Protein AF-0000000075006863 (afdb_homodimer)

pLDDT: mean 89.03, std 17.11, range [21.38, 98.69]

Radius of gyration: 29.95 Å; Cα contacts (8 Å, |Δi|>4): 1482; chains: 2; bounding box: 76×90×67 Å

Sequence (746 aa):
MLIPFSMRNCFQLLCNHKVPAAGFKNTVKSGLILQSVSNDVYQNLAVEDWIHDHVNLEGKPILFFWRNSPSLVIGRHQNPWQECNLTLMREGGIKLARRLSGGGTVYHDMGNINLTFFTTKTKYDRMENLKLIVRALNTVQPQLDVQATKRFDLLLDGQFKISGTAAKIGRTTAYHHCTLLCSTDRTTLSALLKSPSQGIKSNATASIPAVVKNLLEKDPTLTCEVLMEAIAAEYAAYHQIDNHIHLINPTDETLFPGLNSKAKELQTWEWIYGRTPKFSVNTTFNVLYEQAHFEVRVFLDIKNGRIVVCKIEAPDHWLPLEICDKLNSSLMGSKFCPTETTVITHMLLRMCPEDRELHSKWNVLCEKIKGIMMLIPFSMRNCFQLLCNHKVPAAGFKNTVKSGLILQSVSNDVYQNLAVEDWIHDHVNLEGKPILFFWRNSPSLVIGRHQNPWQECNLTLMREGGIKLARRLSGGGTVYHDMGNINLTFFTTKTKYDRMENLKLIVRALNTVQPQLDVQATKRFDLLLDGQFKISGTAAKIGRTTAYHHCTLLCSTDRTTLSALLKSPSQGIKSNATASIPAVVKNLLEKDPTLTCEVLMEAIAAEYAAYHQIDNHIHLINPTDETLFPGLNSKAKELQTWEWIYGRTPKFSVNTTFNVLYEQAHFEVRVFLDIKNGRIVVCKIEAPDHWLPLEICDKLNSSLMGSKFCPTETTVITHMLLRMCPEDRELHSKWNVLCEKIKGIM

Foldseek 3Di:
DDDPDDPPDDVPPDPPPCPDLCALQNPQPAAAEAEEPAQDPLLLLLVVVLCQVRHDAVRYKYKYKYAHAWEKEAEQAAACLQFWAVVVCVVVVHYYFYHDWGAGMFTTHRQKIKMKIKHWLVPDDLVVLLVLLVVLVCVVPVVWDWDADPQGFIDTPVAATQKDWTKDHDDTMIMIMMMGGAPDDVVVGVNTRHRPAPAKDFPTDYHDDGHHDHPCVVPVVRGPVSSSLSSLVSVCVVSVHDSDYHYDYSVPCSNRPCSVVSSVVRRDCLRRQLSHAKMKGWDWDWDDDPNDTWIKTWIFIDHSQATQFTDIDTDCVQPNPVLRVQLRVQRHGHGQALVVLVVSLVVSCVVVPPDPSNVVSSVRVSVVSNSSD/DDDPPCPPPDVPPDVPPPPPLCALQVPQPAAAEAEEPAQDPLLLLLVVVLCQVRHDAVRYKYKYKYAHAWEKEAEQAAACLQFWAVVVCVVVVHYYFYHDWGAGMFTTHRQKIKMKIKHWLVPDDLVVLLVLLVVLVCVVPVVWDWDADPQGFIDTPVAATQKDWTKDHDDTMIMIMMMGGAPDDVVVGVNTRHRPAPAKFFPTDYHDDGHHDHPCVVPVVRGPVSSSLSSLVSVCVVSVHDSDYHYD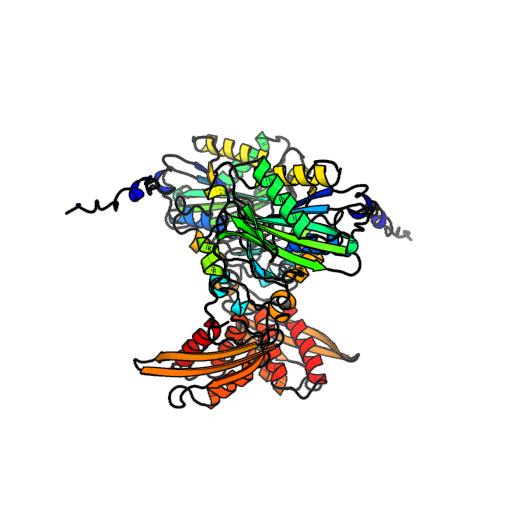YSVPCSNRPCSVVSSVVRRDCLRRQLSHAKMKGWDWDWDDDPNDTWIKTWIFIDHSQATQFTDIDTDCVQPNPVLRVQLRVQRHGHGQALVVLVVSLVVSCVVVPPDVSNVVSSVRVSVVSNSSD

InterPro domains:
  IPR004143 Biotinyl protein ligase (BPL) and lipoyl protein ligase (LPL), catalytic domain [PF21948] (40-235)
  IPR004143 Biotinyl protein ligase (BPL) and lipoyl protein ligase (LPL), catalytic domain [PS51733] (57-243)
  IPR004562 Lipoyltransferase/lipoate-protein ligase [PTHR12561] (1-368)
  IPR004562 Lipoyltransferase/lipoate-protein ligase [TIGR00545] (31-336)
  IPR045864 Class II Aminoacyl-tRNA synthetase/Biotinyl protein ligase (BPL) and lipoyl protein ligase (LPL) [G3DSA:3.30.930.10] (28-271)
  IPR045864 Class II Aminoacyl-tRNA synthetase/Biotinyl protein ligase (BPL) and lipoyl protein ligase (LPL) [SSF55681] (33-274)

Structure (mmCIF, N/CA/C/O backbone):
data_AF-0000000075006863-model_v1
#
loop_
_entity.id
_entity.type
_entity.pdbx_description
1 polymer 'Lipoyl amidotransferase LIPT1, mitochondrial'
#
loop_
_atom_site.group_PDB
_atom_site.id
_atom_site.type_symbol
_atom_site.label_atom_id
_atom_site.label_alt_id
_atom_site.label_comp_id
_atom_site.label_asym_id
_atom_site.label_entity_id
_atom_site.label_seq_id
_atom_site.pdbx_PDB_ins_code
_atom_site.Cartn_x
_atom_site.Cartn_y
_atom_site.Cartn_z
_atom_site.occupancy
_atom_site.B_iso_or_equiv
_atom_site.auth_seq_id
_atom_site.auth_comp_id
_atom_site.auth_asym_id
_atom_site.auth_atom_id
_atom_site.pdbx_PDB_model_num
ATOM 1 N N . MET A 1 1 ? 35.5 -44.875 30.141 1 22.27 1 MET A N 1
ATOM 2 C CA . MET A 1 1 ? 34.75 -44.062 31.078 1 22.27 1 MET A CA 1
ATOM 3 C C . MET A 1 1 ? 34.719 -42.594 30.641 1 22.27 1 MET A C 1
ATOM 5 O O . MET A 1 1 ? 35.406 -41.75 31.203 1 22.27 1 MET A O 1
ATOM 9 N N . LEU A 1 2 ? 34.812 -42.219 29.469 1 23.52 2 LEU A N 1
ATOM 10 C CA . LEU A 1 2 ? 35.281 -41.094 28.688 1 23.52 2 LEU A CA 1
ATOM 11 C C . LEU A 1 2 ? 34.344 -39.906 28.812 1 23.52 2 LEU A C 1
ATOM 13 O O . LEU A 1 2 ? 33.125 -40.062 28.625 1 23.52 2 LEU A O 1
ATOM 17 N N . ILE A 1 3 ? 34.688 -38.781 29.578 1 27.11 3 ILE A N 1
ATOM 18 C CA . ILE A 1 3 ? 34 -37.688 30.234 1 27.11 3 ILE A CA 1
ATOM 19 C C . ILE A 1 3 ? 33.469 -36.688 29.203 1 27.11 3 ILE A C 1
ATOM 21 O O . ILE A 1 3 ? 34.25 -36.156 28.391 1 27.11 3 ILE A O 1
ATOM 25 N N . PRO A 1 4 ? 32.156 -36.625 28.75 1 28.16 4 PRO A N 1
ATOM 26 C CA . PRO A 1 4 ? 31.562 -36.031 27.531 1 28.16 4 PRO A CA 1
ATOM 27 C C . PRO A 1 4 ? 31.547 -34.5 27.547 1 28.16 4 PRO A C 1
ATOM 29 O O . PRO A 1 4 ? 31.047 -33.906 28.5 1 28.16 4 PRO A O 1
ATOM 32 N N . PHE A 1 5 ? 32.625 -33.781 27.094 1 26.62 5 PHE A N 1
ATOM 33 C CA . PHE A 1 5 ? 32.875 -32.344 27.312 1 26.62 5 PHE A CA 1
ATOM 34 C C . PHE A 1 5 ? 31.781 -31.5 26.688 1 26.62 5 PHE A C 1
ATOM 36 O O . PHE A 1 5 ? 31.375 -31.734 25.547 1 26.62 5 PHE A O 1
ATOM 43 N N . SER A 1 6 ? 30.938 -30.719 27.469 1 27.58 6 SER A N 1
ATOM 44 C CA . SER A 1 6 ? 29.688 -29.984 27.406 1 27.58 6 SER A CA 1
ATOM 45 C C . SER A 1 6 ? 29.828 -28.719 26.562 1 27.58 6 SER A C 1
ATOM 47 O O . SER A 1 6 ? 30.578 -27.812 26.938 1 27.58 6 SER A O 1
ATOM 49 N N . MET A 1 7 ? 30.047 -28.672 25.25 1 24.42 7 MET A N 1
ATOM 50 C CA . MET A 1 7 ? 30.453 -27.547 24.406 1 24.42 7 MET A CA 1
ATOM 51 C C . MET A 1 7 ? 29.359 -26.484 24.359 1 24.42 7 MET A C 1
ATOM 53 O O . MET A 1 7 ? 28.594 -26.406 23.406 1 24.42 7 MET A O 1
ATOM 57 N N . ARG A 1 8 ? 28.562 -26.172 25.375 1 27.38 8 ARG A N 1
ATOM 58 C CA . ARG A 1 8 ? 27.406 -25.312 25.547 1 27.38 8 ARG A CA 1
ATOM 59 C C . ARG A 1 8 ? 27.75 -23.859 25.25 1 27.38 8 ARG A C 1
ATOM 61 O O . ARG A 1 8 ? 26.891 -23.078 24.812 1 27.38 8 ARG A O 1
ATOM 68 N N . ASN A 1 9 ? 28.906 -23.281 25.641 1 22.14 9 ASN A N 1
ATOM 69 C CA . ASN A 1 9 ? 28.984 -21.922 26.188 1 22.14 9 ASN A CA 1
ATOM 70 C C . ASN A 1 9 ? 29.047 -20.875 25.078 1 22.14 9 ASN A C 1
ATOM 72 O O . ASN A 1 9 ? 28.703 -19.719 25.312 1 22.14 9 ASN A O 1
ATOM 76 N N . CYS A 1 10 ? 29.906 -20.953 24.094 1 22.17 10 CYS A N 1
ATOM 77 C CA . CYS A 1 10 ? 30.625 -19.781 23.609 1 22.17 10 CYS A CA 1
ATOM 78 C C . CYS A 1 10 ? 29.766 -18.953 22.672 1 22.17 10 CYS A C 1
ATOM 80 O O . CYS A 1 10 ? 30.219 -17.969 22.109 1 22.17 10 CYS A O 1
ATOM 82 N N . PHE A 1 11 ? 28.812 -19.562 22.078 1 22.72 11 PHE A N 1
ATOM 83 C CA . PHE A 1 11 ? 28.328 -18.875 20.891 1 22.72 11 PHE A CA 1
ATOM 84 C C . PHE A 1 11 ? 27.656 -17.547 21.25 1 22.72 11 PHE A C 1
ATOM 86 O O . PHE A 1 11 ? 27.062 -16.891 20.406 1 22.72 11 PHE A O 1
ATOM 93 N N . GLN A 1 12 ? 27.578 -17.172 22.594 1 23.02 12 GLN A N 1
ATOM 94 C CA . GLN A 1 12 ? 26.922 -16.016 23.188 1 23.02 12 GLN A CA 1
ATOM 95 C C . GLN A 1 12 ? 27.562 -14.703 22.719 1 23.02 12 GLN A C 1
ATOM 97 O O . GLN A 1 12 ? 27 -13.625 22.938 1 23.02 12 GLN A O 1
ATOM 102 N N . LEU A 1 13 ? 28.844 -14.688 22.438 1 24.86 13 LEU A N 1
ATOM 103 C CA . LEU A 1 13 ? 29.609 -13.453 22.625 1 24.86 13 LEU A CA 1
ATOM 104 C C . LEU A 1 13 ? 29.297 -12.461 21.5 1 24.86 13 LEU A C 1
ATOM 106 O O . LEU A 1 13 ? 29.438 -11.25 21.688 1 24.86 13 LEU A O 1
ATOM 110 N N . LEU A 1 14 ? 29.297 -12.914 20.297 1 23.16 14 LEU A N 1
ATOM 111 C CA . LEU A 1 14 ? 29.797 -11.891 19.375 1 23.16 14 LEU A CA 1
ATOM 112 C C . LEU A 1 14 ? 28.812 -10.727 19.281 1 23.16 14 LEU A C 1
ATOM 114 O O . LEU A 1 14 ? 29.219 -9.57 19.188 1 23.16 14 LEU A O 1
ATOM 118 N N . CYS A 1 15 ? 27.609 -11.062 18.906 1 25.95 15 CYS A N 1
ATOM 119 C CA . CYS A 1 15 ? 26.891 -9.906 18.391 1 25.95 15 CYS A CA 1
ATOM 120 C C . CYS A 1 15 ? 26.469 -8.969 19.516 1 25.95 15 CYS A C 1
ATOM 122 O O . CYS A 1 15 ? 25.609 -8.109 19.312 1 25.95 15 CYS A O 1
ATOM 124 N N . ASN A 1 16 ? 26.969 -9.266 20.719 1 27.34 16 ASN A N 1
ATOM 125 C CA . ASN A 1 16 ? 26.547 -8.531 21.922 1 27.34 16 ASN A CA 1
ATOM 126 C C . ASN A 1 16 ? 27.062 -7.094 21.906 1 27.34 16 ASN A C 1
ATOM 128 O O . ASN A 1 16 ? 27.5 -6.574 22.922 1 27.34 16 ASN A O 1
ATOM 132 N N . HIS A 1 17 ? 27.75 -6.73 20.859 1 27.73 17 HIS A N 1
ATOM 133 C CA . HIS A 1 17 ? 28.125 -5.387 21.281 1 27.73 17 HIS A CA 1
ATOM 134 C C . HIS A 1 17 ? 26.906 -4.562 21.672 1 27.73 17 HIS A C 1
ATOM 136 O O . HIS A 1 17 ? 25.969 -4.41 20.875 1 27.73 17 HIS A O 1
ATOM 142 N N . LYS A 1 18 ? 26.609 -4.516 22.875 1 27.67 18 LYS A N 1
ATOM 143 C CA . LYS A 1 18 ? 25.672 -3.66 23.609 1 27.67 18 LYS A CA 1
ATOM 144 C C . LYS A 1 18 ? 25.781 -2.213 23.141 1 27.67 18 LYS A C 1
ATOM 146 O O . LYS A 1 18 ? 26.719 -1.504 23.484 1 27.67 18 LYS A O 1
ATOM 151 N N . VAL A 1 19 ? 25.578 -1.946 21.859 1 31.73 19 VAL A N 1
ATOM 152 C CA . VAL A 1 19 ? 25.5 -0.501 21.672 1 31.73 19 VAL A CA 1
ATOM 153 C C . VAL A 1 19 ? 24.625 0.124 22.75 1 31.73 19 VAL A C 1
ATOM 155 O O . VAL A 1 19 ? 23.531 -0.355 23.031 1 31.73 19 VAL A O 1
ATOM 158 N N . PRO A 1 20 ? 25.156 0.849 23.703 1 33.09 20 PRO A N 1
ATOM 159 C CA . PRO A 1 20 ? 24.344 1.448 24.766 1 33.09 20 PRO A CA 1
ATOM 160 C C . PRO A 1 20 ? 23.016 1.997 24.25 1 33.09 20 PRO A C 1
ATOM 162 O O . PRO A 1 20 ? 22.922 2.379 23.078 1 33.09 20 PRO A O 1
ATOM 165 N N . ALA A 1 21 ? 22 1.58 24.797 1 36.03 21 ALA A N 1
ATOM 166 C CA . ALA A 1 21 ? 20.656 2.135 24.688 1 36.03 21 ALA A CA 1
ATOM 167 C C . ALA A 1 21 ? 20.703 3.656 24.594 1 36.03 21 ALA A C 1
ATOM 169 O O . ALA A 1 21 ? 19.781 4.336 25.047 1 36.03 21 ALA A O 1
ATOM 170 N N . ALA A 1 22 ? 21.922 4.152 24.672 1 39.59 22 ALA A N 1
ATOM 171 C CA . ALA A 1 22 ? 21.812 5.605 24.656 1 39.59 22 ALA A CA 1
ATOM 172 C C . ALA A 1 22 ? 21.234 6.109 23.344 1 39.59 22 ALA A C 1
ATOM 174 O O . ALA A 1 22 ? 21.938 6.168 22.328 1 39.59 22 ALA A O 1
ATOM 175 N N . GLY A 1 23 ? 20.016 5.758 23 1 47.91 23 GLY A N 1
ATOM 176 C CA . GLY A 1 23 ? 19.203 6.23 21.891 1 47.91 23 GLY A CA 1
ATOM 177 C C . GLY A 1 23 ? 19.453 7.688 21.547 1 47.91 23 GLY A C 1
ATOM 178 O O . GLY A 1 23 ? 20.297 8.336 22.156 1 47.91 23 GLY A O 1
ATOM 179 N N . PHE A 1 24 ? 19 8.141 20.469 1 55.69 24 PHE A N 1
ATOM 180 C CA . PHE A 1 24 ? 19.094 9.516 20 1 55.69 24 PHE A CA 1
ATOM 181 C C . PHE A 1 24 ? 18.922 10.5 21.156 1 55.69 24 PHE A C 1
ATOM 183 O O . PHE A 1 24 ? 19.516 11.578 21.141 1 55.69 24 PHE A O 1
ATOM 190 N N . LYS A 1 25 ? 18.438 10.117 22.188 1 56.78 25 LYS A N 1
ATOM 191 C CA . LYS A 1 25 ? 18.125 10.984 23.312 1 56.78 25 LYS A CA 1
ATOM 192 C C . LYS A 1 25 ? 19.391 11.477 24 1 56.78 25 LYS A C 1
ATOM 194 O O . LYS A 1 25 ? 19.469 12.633 24.422 1 56.78 25 LYS A O 1
ATOM 199 N N . ASN A 1 26 ? 20.328 10.477 24.125 1 54.81 26 ASN A N 1
ATOM 200 C CA . ASN A 1 26 ? 21.516 10.805 24.922 1 54.81 26 ASN A CA 1
ATOM 201 C C . ASN A 1 26 ? 22.609 11.438 24.078 1 54.81 26 ASN A C 1
ATOM 203 O O . ASN A 1 26 ? 23.609 11.922 24.609 1 54.81 26 ASN A O 1
ATOM 207 N N . THR A 1 27 ? 22.359 11.414 22.859 1 51.69 27 THR A N 1
ATOM 208 C CA . THR A 1 27 ? 23.453 11.844 22 1 51.69 27 THR A CA 1
ATOM 209 C C . THR A 1 27 ? 23.406 13.352 21.766 1 51.69 27 THR A C 1
ATOM 211 O O . THR A 1 27 ? 24.359 13.945 21.266 1 51.69 27 THR A O 1
ATOM 214 N N . VAL A 1 28 ? 22.297 13.969 22.219 1 58.78 28 VAL A N 1
ATOM 215 C CA . VAL A 1 28 ? 22.234 15.367 21.797 1 58.78 28 VAL A CA 1
ATOM 216 C C . VAL A 1 28 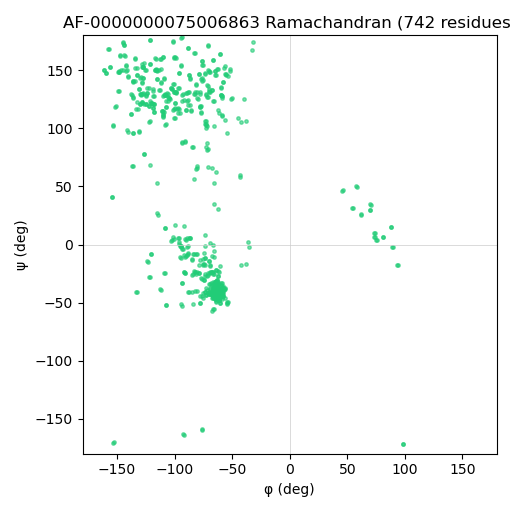? 22.891 16.25 22.859 1 58.78 28 VAL A C 1
ATOM 218 O O . VAL A 1 28 ? 22.312 16.484 23.922 1 58.78 28 VAL A O 1
ATOM 221 N N . LYS A 1 29 ? 24.234 16.516 22.844 1 62.75 29 LYS A N 1
ATOM 222 C CA . LYS A 1 29 ? 24.953 17.391 23.75 1 62.75 29 LYS A CA 1
ATOM 223 C C . LYS A 1 29 ? 24.844 18.844 23.312 1 62.75 29 LYS A C 1
ATOM 225 O O . LYS A 1 29 ? 24.984 19.766 24.125 1 62.75 29 LYS A O 1
ATOM 230 N N . SER A 1 30 ? 24.594 19.016 22.031 1 82.25 30 SER A N 1
ATOM 231 C CA . SER A 1 30 ? 24.422 20.312 21.406 1 82.25 30 SER A CA 1
ATOM 232 C C . SER A 1 30 ? 23.375 20.281 20.312 1 82.25 30 SER A C 1
ATOM 234 O O . SER A 1 30 ? 22.75 19.25 20.078 1 82.25 30 SER A O 1
ATOM 236 N N . GLY A 1 31 ? 22.984 21.375 19.766 1 90.62 31 GLY A N 1
ATOM 237 C CA . GLY A 1 31 ? 22.047 21.422 18.656 1 90.62 31 GLY A CA 1
ATOM 238 C C . GLY A 1 31 ? 22.453 20.516 17.5 1 90.62 31 GLY A C 1
ATOM 239 O O . GLY A 1 31 ? 23.625 20.156 17.359 1 90.62 31 GLY A O 1
ATOM 240 N N . LEU A 1 32 ? 21.438 20.047 16.828 1 95.44 32 LEU A N 1
ATOM 241 C CA . LEU A 1 32 ? 21.688 19.094 15.75 1 95.44 32 LEU A CA 1
ATOM 242 C C . LEU A 1 32 ? 20.922 19.469 14.492 1 95.44 32 LEU A C 1
ATOM 244 O O . LEU A 1 32 ? 19.875 20.125 14.562 1 95.44 32 LEU A O 1
ATOM 248 N N . ILE A 1 33 ? 21.469 19.078 13.445 1 97.94 33 ILE A N 1
ATOM 249 C CA . ILE A 1 33 ? 20.797 19.109 12.156 1 97.94 33 ILE A CA 1
ATOM 250 C C . ILE A 1 33 ? 20.656 17.703 11.602 1 97.94 33 ILE A C 1
ATOM 252 O O . ILE A 1 33 ? 21.656 17 11.414 1 97.94 33 ILE A O 1
ATOM 256 N N . LEU A 1 34 ? 19.406 17.344 11.375 1 97.88 34 LEU A N 1
ATOM 257 C CA . LEU A 1 34 ? 19.109 15.977 10.945 1 97.88 34 LEU A CA 1
ATOM 258 C C . LEU A 1 34 ? 18.5 15.977 9.547 1 97.88 34 LEU A C 1
ATOM 260 O O . LEU A 1 34 ? 17.844 16.938 9.148 1 97.88 34 LEU A O 1
ATOM 264 N N . GLN A 1 35 ? 18.734 14.891 8.812 1 98.19 35 GLN A N 1
ATOM 265 C CA . GLN A 1 35 ? 18.078 14.648 7.535 1 98.19 35 GLN A CA 1
ATOM 266 C C . GLN A 1 35 ? 17.641 13.188 7.41 1 98.19 35 GLN A C 1
ATOM 268 O O . GLN A 1 35 ? 18.422 12.273 7.66 1 98.19 35 GLN A O 1
ATOM 273 N N . SER A 1 36 ? 16.422 12.984 7.062 1 98.19 36 SER A N 1
ATOM 274 C CA . SER A 1 36 ? 15.891 11.641 6.887 1 98.19 36 SER A CA 1
ATOM 275 C C . SER A 1 36 ? 16.375 11.023 5.578 1 98.19 36 SER A C 1
ATOM 277 O O . SER A 1 36 ? 16.406 11.688 4.547 1 98.19 36 SER A O 1
ATOM 279 N N . VAL A 1 37 ? 16.672 9.766 5.645 1 93.94 37 VAL A N 1
ATOM 280 C CA . VAL A 1 37 ? 17.031 9.047 4.422 1 93.94 37 VAL A CA 1
ATOM 281 C C . VAL A 1 37 ? 15.781 8.43 3.803 1 93.94 37 VAL A C 1
ATOM 283 O O . VAL A 1 37 ? 15.812 7.965 2.66 1 93.94 37 VAL A O 1
ATOM 286 N N . SER A 1 38 ? 14.719 8.469 4.559 1 94.12 38 SER A N 1
ATOM 287 C CA . SER A 1 38 ? 13.461 7.895 4.086 1 94.12 38 SER A CA 1
ATOM 288 C C . SER A 1 38 ? 12.656 8.914 3.285 1 94.12 38 SER A C 1
ATOM 290 O O . SER A 1 38 ? 12.633 10.102 3.619 1 94.12 38 SER A O 1
ATOM 292 N N . ASN A 1 39 ? 11.969 8.383 2.301 1 94.5 39 ASN A N 1
ATOM 293 C CA . ASN A 1 39 ? 11.039 9.211 1.539 1 94.5 39 ASN A CA 1
ATOM 294 C C . ASN A 1 39 ? 9.586 8.859 1.848 1 94.5 39 ASN A C 1
ATOM 296 O O . ASN A 1 39 ? 8.688 9.211 1.083 1 94.5 39 ASN A O 1
ATOM 300 N N . ASP A 1 40 ? 9.391 8.125 2.904 1 93.94 40 ASP A N 1
ATOM 301 C CA . ASP A 1 40 ? 8.047 7.746 3.33 1 93.94 40 ASP A CA 1
ATOM 302 C C . ASP A 1 40 ? 7.457 8.789 4.273 1 93.94 40 ASP A C 1
ATOM 304 O O . ASP A 1 40 ? 8.008 9.047 5.348 1 93.94 40 ASP A O 1
ATOM 308 N N . VAL A 1 41 ? 6.32 9.273 3.877 1 98.19 41 VAL A N 1
ATOM 309 C CA . VAL A 1 41 ? 5.723 10.398 4.59 1 98.19 41 VAL A CA 1
ATOM 310 C C . VAL A 1 41 ? 5.359 9.977 6.012 1 98.19 41 VAL A C 1
ATOM 312 O O . VAL A 1 41 ? 5.496 10.758 6.953 1 98.19 41 VAL A O 1
ATOM 315 N N . TYR A 1 42 ? 4.887 8.742 6.219 1 97.88 42 TYR A N 1
ATOM 316 C CA . TYR A 1 42 ? 4.473 8.281 7.543 1 97.88 42 TYR A CA 1
ATOM 317 C C . TYR A 1 42 ? 5.668 8.133 8.469 1 97.88 42 TYR A C 1
ATOM 319 O O . TYR A 1 42 ? 5.602 8.508 9.648 1 97.88 42 TYR A O 1
ATOM 327 N N . GLN A 1 43 ? 6.711 7.699 7.93 1 97 43 GLN A N 1
ATOM 328 C CA . GLN A 1 43 ? 7.941 7.57 8.711 1 97 43 GLN A CA 1
ATOM 329 C C . GLN A 1 43 ? 8.484 8.938 9.102 1 97 43 GLN A C 1
ATOM 331 O O . GLN A 1 43 ? 8.883 9.148 10.258 1 97 43 GLN A O 1
ATOM 336 N N . ASN A 1 44 ? 8.523 9.812 8.188 1 98.44 44 ASN A N 1
ATOM 337 C CA . ASN A 1 44 ? 9.07 11.141 8.461 1 98.44 44 ASN A CA 1
ATOM 338 C C . ASN A 1 44 ? 8.211 11.906 9.461 1 98.44 44 ASN A C 1
ATOM 340 O O . ASN A 1 44 ? 8.727 12.586 10.344 1 98.44 44 ASN A O 1
ATOM 344 N N . LEU A 1 45 ? 6.922 11.781 9.305 1 98.44 45 LEU A N 1
ATOM 345 C CA . LEU A 1 45 ? 6.035 12.398 10.289 1 98.44 45 LEU A CA 1
ATOM 346 C C . LEU A 1 45 ? 6.219 11.758 11.656 1 98.44 45 LEU A C 1
ATOM 348 O O . LEU A 1 45 ? 6.133 12.438 12.68 1 98.44 45 LEU A O 1
ATOM 352 N N . ALA A 1 46 ? 6.43 10.477 11.656 1 98.31 46 ALA A N 1
ATOM 353 C CA . ALA A 1 46 ? 6.664 9.781 12.922 1 98.31 46 ALA A CA 1
ATOM 354 C C . ALA A 1 46 ? 7.93 10.289 13.602 1 98.31 46 ALA A C 1
ATOM 356 O O . ALA A 1 46 ? 7.977 10.414 14.828 1 98.31 46 ALA A O 1
ATOM 357 N N . VAL A 1 47 ? 8.961 10.594 12.82 1 98.06 47 VAL A N 1
ATOM 358 C CA . VAL A 1 47 ? 10.188 11.156 13.375 1 98.06 47 VAL A CA 1
ATOM 359 C C . VAL A 1 47 ? 9.891 12.508 14.023 1 98.06 47 VAL A C 1
ATOM 361 O O . VAL A 1 47 ? 10.344 12.773 15.141 1 98.06 47 VAL A O 1
ATOM 364 N N . GLU A 1 48 ? 9.188 13.281 13.297 1 97.38 48 GLU A N 1
ATOM 365 C CA . GLU A 1 48 ? 8.812 14.594 13.812 1 97.38 48 GLU A CA 1
ATOM 366 C C . GLU A 1 48 ? 8.109 14.477 15.164 1 97.38 48 GLU A C 1
ATOM 368 O O . GLU A 1 48 ? 8.469 15.164 16.125 1 97.38 48 GLU A O 1
ATOM 373 N N . ASP A 1 49 ? 7.16 13.633 15.219 1 95.69 49 ASP A N 1
ATOM 374 C CA . ASP A 1 49 ? 6.402 13.43 16.453 1 95.69 49 ASP A CA 1
ATOM 375 C C . ASP A 1 49 ? 7.289 12.859 17.562 1 95.69 49 ASP A C 1
ATOM 377 O O . ASP A 1 49 ? 7.152 13.234 18.719 1 95.69 49 ASP A O 1
ATOM 381 N N . TRP A 1 50 ? 8.102 11.953 17.203 1 96.56 50 TRP A N 1
ATOM 382 C CA . TRP A 1 50 ? 8.977 11.289 18.156 1 96.56 50 TRP A CA 1
ATOM 383 C C . TRP A 1 50 ? 9.914 12.297 18.812 1 96.56 50 TRP A C 1
ATOM 385 O O . TRP A 1 50 ? 10.07 12.305 20.047 1 96.56 50 TRP A O 1
ATOM 395 N N . ILE A 1 51 ? 10.547 13.156 18.047 1 95.94 51 ILE A N 1
ATOM 396 C CA . ILE A 1 51 ? 11.461 14.164 18.562 1 95.94 51 ILE A CA 1
ATOM 397 C C . ILE A 1 51 ? 10.711 15.102 19.5 1 95.94 51 ILE A C 1
ATOM 399 O O . ILE A 1 51 ? 11.188 15.398 20.609 1 95.94 51 ILE A O 1
ATOM 403 N N . HIS A 1 52 ? 9.586 15.531 19.094 1 95.62 52 HIS A N 1
ATOM 404 C CA . HIS A 1 52 ? 8.758 16.422 19.891 1 95.62 52 HIS A CA 1
ATOM 405 C C . HIS A 1 52 ? 8.422 15.797 21.25 1 95.62 52 HIS A C 1
ATOM 407 O O . HIS A 1 52 ? 8.438 16.484 22.266 1 95.62 52 HIS A O 1
ATOM 413 N N . ASP A 1 53 ? 8.195 14.531 21.266 1 94.31 53 ASP A N 1
ATOM 414 C CA . ASP A 1 53 ? 7.656 13.875 22.453 1 94.31 53 ASP A CA 1
ATOM 415 C C . ASP A 1 53 ? 8.773 13.375 23.359 1 94.31 53 ASP A C 1
ATOM 417 O O . ASP A 1 53 ? 8.578 13.227 24.578 1 94.31 53 ASP A O 1
ATOM 421 N N . HIS A 1 54 ? 9.992 13.109 22.828 1 93.44 54 HIS A N 1
ATOM 422 C CA . HIS A 1 54 ? 10.93 12.32 23.625 1 93.44 54 HIS A CA 1
ATOM 423 C C . HIS A 1 54 ? 12.242 13.062 23.812 1 93.44 54 HIS A C 1
ATOM 425 O O . HIS A 1 54 ? 13.055 12.672 24.656 1 93.44 54 HIS A O 1
ATOM 431 N N . VAL A 1 55 ? 12.492 14.07 23.078 1 92.31 55 VAL A N 1
ATOM 432 C CA . VAL A 1 55 ? 13.789 14.734 23.156 1 92.31 55 VAL A CA 1
ATOM 433 C C . VAL A 1 55 ? 13.688 15.977 24.031 1 92.31 55 VAL A C 1
ATOM 435 O O . VAL A 1 55 ? 12.734 16.75 23.906 1 92.31 55 VAL A O 1
ATOM 438 N N . ASN A 1 56 ? 14.594 16.094 24.938 1 91.94 56 ASN A N 1
ATOM 439 C CA . ASN A 1 56 ? 14.742 17.344 25.688 1 91.94 56 ASN A CA 1
ATOM 440 C C . ASN A 1 56 ? 15.461 18.406 24.859 1 91.94 56 ASN A C 1
ATOM 442 O O . ASN A 1 56 ? 16.656 18.297 24.594 1 91.94 56 ASN A O 1
ATOM 446 N N . LEU A 1 57 ? 14.844 19.5 24.578 1 93.38 57 LEU A N 1
ATOM 447 C CA . LEU A 1 57 ? 15.352 20.484 23.625 1 93.38 57 LEU A CA 1
ATOM 448 C C . LEU A 1 57 ? 15.969 21.672 24.359 1 93.38 57 LEU A C 1
ATOM 450 O O . LEU A 1 57 ? 16.344 22.672 23.719 1 93.38 57 LEU A O 1
ATOM 454 N N . GLU A 1 58 ? 16.016 21.594 25.656 1 92.38 58 GLU A N 1
ATOM 455 C CA . GLU A 1 58 ? 16.656 22.672 26.391 1 92.38 58 GLU A CA 1
ATOM 456 C C . GLU A 1 58 ? 18.109 22.844 25.969 1 92.38 58 GLU A C 1
ATOM 458 O O . GLU A 1 58 ? 18.953 21.969 26.234 1 92.38 58 GLU A O 1
ATOM 463 N N . GLY A 1 59 ? 18.422 23.891 25.328 1 89.88 59 GLY A N 1
ATOM 464 C CA . GLY A 1 59 ? 19.766 24.172 24.875 1 89.88 59 GLY A CA 1
ATOM 465 C C . GLY A 1 59 ? 20.188 23.328 23.688 1 89.88 59 GLY A C 1
ATOM 466 O O . GLY A 1 59 ? 21.375 23.297 23.328 1 89.88 59 GLY A O 1
ATOM 467 N N . LYS A 1 60 ? 19.281 22.656 23.141 1 93.25 60 LYS A N 1
ATOM 468 C CA . LYS A 1 60 ? 19.578 21.703 22.062 1 93.25 60 LYS A CA 1
ATOM 469 C C . LYS A 1 60 ? 18.562 21.812 20.938 1 93.25 60 LYS A C 1
ATOM 471 O O . LYS A 1 60 ? 17.859 20.844 20.625 1 93.25 60 LYS A O 1
ATOM 476 N N . PRO A 1 61 ? 18.578 22.922 20.25 1 95.12 61 PRO A N 1
ATOM 477 C CA . PRO A 1 61 ? 17.656 23.031 19.109 1 95.12 61 PRO A CA 1
ATOM 478 C C . PRO A 1 61 ? 17.969 22.031 18 1 95.12 61 PRO A C 1
ATOM 480 O O . PRO A 1 61 ? 19.141 21.688 17.797 1 95.12 61 PRO A O 1
ATOM 483 N N . ILE A 1 62 ? 16.938 21.609 17.297 1 97.56 62 ILE A N 1
ATOM 484 C CA . ILE A 1 62 ? 17.125 20.625 16.234 1 97.56 62 ILE A CA 1
ATOM 485 C C . ILE A 1 62 ? 16.422 21.094 14.969 1 97.56 62 ILE A C 1
ATOM 487 O O . ILE A 1 62 ? 15.305 21.609 15.016 1 97.56 62 ILE A O 1
ATOM 491 N N . LEU A 1 63 ? 17.109 21 13.891 1 98.56 63 LEU A N 1
ATOM 492 C CA . LEU A 1 63 ? 16.547 21.172 12.555 1 98.56 63 LEU A CA 1
ATOM 493 C C . LEU A 1 63 ? 16.469 19.828 11.828 1 98.56 63 LEU A C 1
ATOM 495 O O . LEU A 1 63 ? 17.453 19.109 11.758 1 98.56 63 LEU A O 1
ATOM 499 N N . PHE A 1 64 ? 15.281 19.594 11.336 1 98.5 64 PHE A N 1
ATOM 500 C CA . PHE A 1 64 ? 15.047 18.312 10.68 1 98.5 64 PHE A CA 1
ATOM 501 C C . PHE A 1 64 ? 14.633 18.516 9.227 1 98.5 64 PHE A C 1
ATOM 503 O O . PHE A 1 64 ? 13.625 19.172 8.953 1 98.5 64 PHE A O 1
ATOM 510 N N . PHE A 1 65 ? 15.461 17.906 8.242 1 98.69 65 PHE A N 1
ATOM 511 C CA . PHE A 1 65 ? 15.148 17.922 6.82 1 98.69 65 PHE A CA 1
ATOM 512 C C . PHE A 1 65 ? 14.547 16.578 6.391 1 98.69 65 PHE A C 1
ATOM 514 O O . PHE A 1 65 ? 15.055 15.523 6.758 1 98.69 65 PHE A O 1
ATOM 521 N N . TRP A 1 66 ? 13.516 16.688 5.551 1 98.31 66 TRP A N 1
ATOM 522 C CA . TRP A 1 66 ? 12.953 15.453 5.008 1 98.31 66 TRP A CA 1
ATOM 523 C C . TRP A 1 66 ? 12.164 15.727 3.734 1 98.31 66 TRP A C 1
ATOM 525 O O . TRP A 1 66 ? 11.648 16.828 3.541 1 98.31 66 TRP A O 1
ATOM 535 N N . ARG A 1 67 ? 12.156 14.852 2.855 1 97.81 67 ARG A N 1
ATOM 536 C CA . ARG A 1 67 ? 11.422 14.867 1.598 1 97.81 67 ARG A CA 1
ATOM 537 C C . ARG A 1 67 ? 10.695 13.547 1.376 1 97.81 67 ARG A C 1
ATOM 539 O O . ARG A 1 67 ? 11.18 12.484 1.781 1 97.81 67 ARG A O 1
ATOM 546 N N . ASN A 1 68 ? 9.555 13.703 0.763 1 97.56 68 ASN A N 1
ATOM 547 C CA . ASN A 1 68 ? 8.727 12.508 0.608 1 97.56 68 ASN A CA 1
ATOM 548 C C . ASN A 1 68 ? 8.43 12.227 -0.86 1 97.56 68 ASN A C 1
ATOM 550 O O . ASN A 1 68 ? 8.43 13.133 -1.688 1 97.56 68 ASN A O 1
ATOM 554 N N . SER A 1 69 ? 8.141 10.906 -1.112 1 93.38 69 SER A N 1
ATOM 555 C CA . SER A 1 69 ? 7.453 10.562 -2.354 1 93.38 69 SER A CA 1
ATOM 556 C C . SER A 1 69 ? 6.09 11.242 -2.436 1 93.38 69 SER A C 1
ATOM 558 O O . SER A 1 69 ? 5.57 11.727 -1.429 1 93.38 69 SER A O 1
ATOM 560 N N . PRO A 1 70 ? 5.535 11.273 -3.611 1 95.06 70 PRO A N 1
ATOM 561 C CA . PRO A 1 70 ? 4.285 12.016 -3.793 1 95.06 70 PRO A CA 1
ATOM 562 C C . PRO A 1 70 ? 3.229 11.648 -2.754 1 95.06 70 PRO A C 1
ATOM 564 O O . PRO A 1 70 ? 2.895 10.469 -2.594 1 95.06 70 PRO A O 1
ATOM 567 N N . SER A 1 71 ? 2.734 12.625 -2.092 1 98.06 71 SER A N 1
ATOM 568 C CA . SER A 1 71 ? 1.766 12.484 -1.009 1 98.06 71 SER A CA 1
ATOM 569 C C . SER A 1 71 ? 1.046 13.805 -0.739 1 98.06 71 SER A C 1
ATOM 571 O O . SER A 1 71 ? 1.589 14.875 -1 1 98.06 71 SER A O 1
ATOM 573 N N . LEU A 1 72 ? -0.13 13.664 -0.3 1 98.44 72 LEU A N 1
ATOM 574 C CA . LEU A 1 72 ? -0.813 14.812 0.279 1 98.44 72 LEU A CA 1
ATOM 575 C C . LEU A 1 72 ? -0.823 14.727 1.802 1 98.44 72 LEU A C 1
ATOM 577 O O . LEU A 1 72 ? -1.06 13.656 2.367 1 98.44 72 LEU A O 1
ATOM 581 N N . VAL A 1 73 ? -0.517 15.812 2.391 1 98.44 73 VAL A N 1
ATOM 582 C CA . VAL A 1 73 ? -0.507 15.883 3.848 1 98.44 73 VAL A CA 1
ATOM 583 C C . VAL A 1 73 ? -1.54 16.906 4.32 1 98.44 73 VAL A C 1
ATOM 585 O O . VAL A 1 73 ? -1.41 18.109 4.043 1 98.44 73 VAL A O 1
ATOM 588 N N . ILE A 1 74 ? -2.559 16.469 4.996 1 98.38 74 ILE A N 1
ATOM 589 C CA . ILE A 1 74 ? -3.578 17.359 5.531 1 98.38 74 ILE A CA 1
ATOM 590 C C . ILE A 1 74 ? -3.25 17.719 6.98 1 98.38 74 ILE A C 1
ATOM 592 O O . ILE A 1 74 ? -2.535 16.969 7.66 1 98.38 74 ILE A O 1
ATOM 596 N N . GLY A 1 75 ? -3.732 18.859 7.395 1 97.62 75 GLY A N 1
ATOM 597 C CA . GLY A 1 75 ? -3.568 19.266 8.781 1 97.62 75 GLY A CA 1
ATOM 598 C C . GLY A 1 75 ? -4.422 18.453 9.742 1 97.62 75 GLY A C 1
ATOM 599 O O . GLY A 1 75 ? -5.371 17.781 9.32 1 97.62 75 GLY A O 1
ATOM 600 N N . ARG A 1 76 ? -4.176 18.656 10.945 1 96.94 76 ARG A N 1
ATOM 601 C CA . ARG A 1 76 ? -4.785 17.875 12.023 1 96.94 76 ARG A CA 1
ATOM 602 C C . ARG A 1 76 ? -6.305 18 11.992 1 96.94 76 ARG A C 1
ATOM 604 O O . ARG A 1 76 ? -7.012 17.016 12.211 1 96.94 76 ARG A O 1
ATOM 611 N N . HIS A 1 77 ? -6.848 19.109 11.68 1 96.88 77 HIS A N 1
ATOM 612 C CA . HIS A 1 77 ? -8.281 19.359 11.812 1 96.88 77 HIS A CA 1
ATOM 613 C C . HIS A 1 77 ? -8.922 19.594 10.453 1 96.88 77 HIS A C 1
ATOM 615 O O . HIS A 1 77 ? -9.961 20.25 10.352 1 96.88 77 HIS A O 1
ATOM 621 N N . GLN A 1 78 ? -8.336 19.047 9.469 1 97.94 78 GLN A N 1
ATOM 622 C CA . GLN A 1 78 ? -8.891 19.266 8.141 1 97.94 78 GLN A CA 1
ATOM 623 C C . GLN A 1 78 ? -9.727 18.062 7.695 1 97.94 78 GLN A C 1
ATOM 625 O O . GLN A 1 78 ? -9.695 17 8.328 1 97.94 78 GLN A O 1
ATOM 630 N N . ASN A 1 79 ? -10.578 18.344 6.703 1 98.19 79 ASN A N 1
ATOM 631 C CA . ASN A 1 79 ? -11.414 17.344 6.066 1 98.19 79 ASN A CA 1
ATOM 632 C C . ASN A 1 79 ? -10.836 16.891 4.727 1 98.19 79 ASN A C 1
ATOM 634 O O . ASN A 1 79 ? -10.875 17.641 3.746 1 98.19 79 ASN A O 1
ATOM 638 N N . PRO A 1 80 ? -10.328 15.68 4.66 1 97.94 80 PRO A N 1
ATOM 639 C CA . PRO A 1 80 ? -9.688 15.242 3.42 1 97.94 80 PRO A CA 1
ATOM 640 C C . PRO A 1 80 ? -10.656 15.195 2.24 1 97.94 80 PRO A C 1
ATOM 642 O O . PRO A 1 80 ? -10.25 15.406 1.094 1 97.94 80 PRO A O 1
ATOM 645 N N . TRP A 1 81 ? -11.93 14.922 2.467 1 97 81 TRP A N 1
ATOM 646 C CA . TRP A 1 81 ? -12.906 14.852 1.391 1 97 81 TRP A CA 1
ATOM 647 C C . TRP A 1 81 ? -13.133 16.234 0.769 1 97 81 TRP A C 1
ATOM 649 O O . TRP A 1 81 ? -13.594 16.328 -0.368 1 97 81 TRP A O 1
ATOM 659 N N . GLN A 1 82 ? -12.852 17.219 1.509 1 96.06 82 GLN A N 1
ATOM 660 C CA . GLN A 1 82 ? -13.008 18.594 1.043 1 96.06 82 GLN A CA 1
ATOM 661 C C . GLN A 1 82 ? -11.703 19.125 0.457 1 96.06 82 GLN A C 1
ATOM 663 O O . GLN A 1 82 ? -11.719 19.938 -0.475 1 96.06 82 GLN A O 1
ATOM 668 N N . GLU A 1 83 ? -10.594 18.688 0.991 1 97.38 83 GLU A N 1
ATOM 669 C CA . GLU A 1 83 ? -9.305 19.297 0.697 1 97.38 83 GLU A CA 1
ATOM 670 C C . GLU A 1 83 ? -8.617 18.609 -0.48 1 97.38 83 GLU A C 1
ATOM 672 O O . GLU A 1 83 ? -7.773 19.203 -1.147 1 97.38 83 GLU A O 1
ATOM 677 N N . CYS A 1 84 ? -8.969 17.359 -0.742 1 97.31 84 CYS A N 1
ATOM 678 C CA . CYS A 1 84 ? -8.172 16.547 -1.655 1 97.31 84 CYS A CA 1
ATOM 679 C C . CYS A 1 84 ? -9.047 15.93 -2.74 1 97.31 84 CYS A C 1
ATOM 681 O O . CYS A 1 84 ? -10.242 15.727 -2.537 1 97.31 84 CYS A O 1
ATOM 683 N N . ASN A 1 85 ? -8.461 15.672 -3.855 1 96.5 85 ASN A N 1
ATOM 684 C CA . ASN A 1 85 ? -9.062 14.789 -4.852 1 96.5 85 ASN A CA 1
ATOM 685 C C . ASN A 1 85 ? -8.75 13.32 -4.559 1 96.5 85 ASN A C 1
ATOM 687 O O . ASN A 1 85 ? -7.871 12.734 -5.188 1 96.5 85 ASN A O 1
ATOM 691 N N . LEU A 1 86 ? -9.523 12.758 -3.721 1 96.19 86 LEU A N 1
ATOM 692 C CA . LEU A 1 86 ? -9.234 11.43 -3.203 1 96.19 86 LEU A CA 1
ATOM 693 C C . LEU A 1 86 ? -9.312 10.383 -4.316 1 96.19 86 LEU A C 1
ATOM 695 O O . LEU A 1 86 ? -8.555 9.414 -4.309 1 96.19 86 LEU A O 1
ATOM 699 N N . THR A 1 87 ? -10.211 10.539 -5.23 1 92.56 87 THR A N 1
ATOM 700 C CA . THR A 1 87 ? -10.328 9.609 -6.348 1 92.56 87 THR A CA 1
ATOM 701 C C . THR A 1 87 ? -9.047 9.578 -7.168 1 92.56 87 THR A C 1
ATOM 703 O O . THR A 1 87 ? -8.492 8.508 -7.426 1 92.56 87 THR A O 1
ATOM 706 N N . LEU A 1 88 ? -8.617 10.742 -7.52 1 93.31 88 LEU A N 1
ATOM 707 C CA . LEU A 1 88 ? -7.391 10.859 -8.297 1 93.31 88 LEU A CA 1
ATOM 708 C C . LEU A 1 88 ? -6.199 10.297 -7.527 1 93.31 88 LEU A C 1
ATOM 710 O O . LEU A 1 88 ? -5.309 9.672 -8.109 1 93.31 88 LEU A O 1
ATOM 714 N N . MET A 1 89 ? -6.168 10.523 -6.301 1 95.56 89 MET A N 1
ATOM 715 C CA . MET A 1 89 ? -5.086 10.023 -5.457 1 95.56 89 MET A CA 1
ATOM 716 C C . MET A 1 89 ? -5.055 8.492 -5.477 1 95.56 89 MET A C 1
ATOM 718 O O . MET A 1 89 ? -3.986 7.895 -5.613 1 95.56 89 MET A O 1
ATOM 722 N N . ARG A 1 90 ? -6.188 7.887 -5.328 1 89.25 90 ARG A N 1
ATOM 723 C CA . ARG A 1 90 ? -6.277 6.43 -5.348 1 89.25 90 ARG A CA 1
ATOM 724 C C . ARG A 1 90 ? -5.812 5.871 -6.691 1 89.25 90 ARG A C 1
ATOM 726 O O . ARG A 1 90 ? -5.062 4.895 -6.734 1 89.25 90 ARG A O 1
ATOM 733 N N . GLU A 1 91 ? -6.258 6.516 -7.68 1 84.31 91 GLU A N 1
ATOM 734 C CA . GLU A 1 91 ? -5.898 6.074 -9.023 1 84.31 91 GLU A CA 1
ATOM 735 C C . GLU A 1 91 ? -4.398 6.188 -9.266 1 84.31 91 GLU A C 1
ATOM 737 O O . GLU A 1 91 ? -3.803 5.34 -9.93 1 84.31 91 GLU A O 1
ATOM 742 N N . GLY A 1 92 ? -3.834 7.199 -8.688 1 84.5 92 GLY A N 1
ATOM 743 C CA . GLY A 1 92 ? -2.42 7.457 -8.906 1 84.5 92 GLY A CA 1
ATOM 744 C C . GLY A 1 92 ? -1.529 6.824 -7.855 1 84.5 92 GLY A C 1
ATOM 745 O O . GLY A 1 92 ? -0.302 6.883 -7.953 1 84.5 92 GLY A O 1
ATOM 746 N N . GLY A 1 93 ? -2.127 6.246 -6.918 1 84.88 93 GLY A N 1
ATOM 747 C CA . GLY A 1 93 ? -1.341 5.648 -5.848 1 84.88 93 GLY A CA 1
ATOM 748 C C . GLY A 1 93 ? -0.66 6.676 -4.965 1 84.88 93 GLY A C 1
ATOM 749 O O . GLY A 1 93 ? 0.462 6.461 -4.5 1 84.88 93 GLY A O 1
ATOM 750 N N . ILE A 1 94 ? -1.216 7.801 -4.82 1 93.38 94 ILE A N 1
ATOM 751 C CA . ILE A 1 94 ? -0.674 8.875 -3.998 1 93.38 94 ILE A CA 1
ATOM 752 C C . ILE A 1 94 ? -1.165 8.719 -2.559 1 93.38 94 ILE A C 1
ATOM 754 O O . ILE A 1 94 ? -2.359 8.523 -2.322 1 93.38 94 ILE A O 1
ATOM 758 N N . LYS A 1 95 ? -0.262 8.797 -1.62 1 96 95 LYS A N 1
ATOM 759 C CA . LYS A 1 95 ? -0.588 8.578 -0.214 1 96 95 LYS A CA 1
ATOM 760 C C . LYS A 1 95 ? -1.241 9.812 0.396 1 96 95 LYS A C 1
ATOM 762 O O . LYS A 1 95 ? -0.939 10.938 0.001 1 96 95 LYS A O 1
ATOM 767 N N . LEU A 1 96 ? -2.135 9.555 1.303 1 98.38 96 LEU A N 1
ATOM 768 C CA . LEU A 1 96 ? -2.709 10.602 2.145 1 98.38 96 LEU A CA 1
ATOM 769 C C . LEU A 1 96 ? -2.219 10.469 3.582 1 98.38 96 LEU A C 1
ATOM 771 O O . LEU A 1 96 ? -2.236 9.375 4.152 1 98.38 96 LEU A O 1
ATOM 775 N N . ALA A 1 97 ? -1.721 11.539 4.121 1 98.69 97 ALA A N 1
ATOM 776 C CA . ALA A 1 97 ? -1.288 11.555 5.516 1 98.69 97 ALA A CA 1
ATOM 777 C C . ALA A 1 97 ? -1.922 12.719 6.273 1 98.69 97 ALA A C 1
ATOM 779 O O . ALA A 1 97 ? -2.211 13.766 5.688 1 98.69 97 ALA A O 1
ATOM 780 N N . ARG A 1 98 ? -2.248 12.5 7.48 1 98.56 98 ARG A N 1
ATOM 781 C CA . ARG A 1 98 ? -2.672 13.539 8.414 1 98.56 98 ARG A CA 1
ATOM 782 C C . ARG A 1 98 ? -1.588 13.82 9.445 1 98.56 98 ARG A C 1
ATOM 784 O O . ARG A 1 98 ? -1.15 12.914 10.156 1 98.56 98 ARG A O 1
ATOM 791 N N . ARG A 1 99 ? -1.134 14.992 9.445 1 97.81 99 ARG A N 1
ATOM 792 C CA . ARG A 1 99 ? -0.087 15.336 10.398 1 97.81 99 ARG A CA 1
ATOM 793 C C . ARG A 1 99 ? -0.686 15.812 11.719 1 97.81 99 ARG A C 1
ATOM 795 O O . ARG A 1 99 ? -1.891 16.062 11.805 1 97.81 99 ARG A O 1
ATOM 802 N N . LEU A 1 100 ? 0.166 15.938 12.766 1 96.25 100 LEU A N 1
ATOM 803 C CA . LEU A 1 100 ? -0.282 16.328 14.102 1 96.25 100 LEU A CA 1
ATOM 804 C C . LEU A 1 100 ? -0.374 17.844 14.227 1 96.25 100 LEU A C 1
ATOM 806 O O . LEU A 1 100 ? -1.078 18.359 15.102 1 96.25 100 LEU A O 1
ATOM 810 N N . SER A 1 101 ? 0.4 18.516 13.43 1 95.12 101 SER A N 1
ATOM 811 C CA . SER A 1 101 ? 0.311 19.969 13.406 1 95.12 101 SER A CA 1
ATOM 812 C C . SER A 1 101 ? -0.924 20.438 12.648 1 95.12 101 SER A C 1
ATOM 814 O O . SER A 1 101 ? -1.52 19.672 11.891 1 95.12 101 SER A O 1
ATOM 816 N N . GLY A 1 102 ? -1.347 21.641 12.938 1 93.06 102 GLY A N 1
ATOM 817 C CA . GLY A 1 102 ? -2.461 22.219 12.195 1 93.06 102 GLY A CA 1
ATOM 818 C C . GLY A 1 102 ? -2.07 22.703 10.812 1 93.06 102 GLY A C 1
ATOM 819 O O . GLY A 1 102 ? -1.218 22.109 10.156 1 93.06 102 GLY A O 1
ATOM 820 N N . GLY A 1 103 ? -2.918 23.609 10.32 1 91.19 103 GLY A N 1
ATOM 821 C CA . GLY A 1 103 ? -2.613 24.219 9.039 1 91.19 103 GLY A CA 1
ATOM 822 C C . GLY A 1 103 ? -3.348 23.578 7.879 1 91.19 103 GLY A C 1
ATOM 823 O O . GLY A 1 103 ? -4.195 22.703 8.086 1 91.19 103 GLY A O 1
ATOM 824 N N . GLY A 1 104 ? -2.914 24.047 6.691 1 94.88 104 GLY A N 1
ATOM 825 C CA . GLY A 1 104 ? -3.605 23.594 5.492 1 94.88 104 GLY A CA 1
ATOM 826 C C . GLY A 1 104 ? -2.955 22.391 4.844 1 94.88 104 GLY A C 1
ATOM 827 O O . GLY A 1 104 ? -1.928 21.906 5.316 1 94.88 104 GLY A O 1
ATOM 828 N N . THR A 1 105 ? -3.582 21.969 3.793 1 97.44 105 THR A N 1
ATOM 829 C CA . THR A 1 105 ? -3.121 20.797 3.053 1 97.44 105 THR A CA 1
ATOM 830 C C . THR A 1 105 ? -1.923 21.141 2.178 1 97.44 105 THR A C 1
ATOM 832 O O . THR A 1 105 ? -1.888 22.219 1.563 1 97.44 105 THR A O 1
ATOM 835 N N . VAL A 1 106 ? -0.97 20.188 2.084 1 96.81 106 VAL A N 1
ATOM 836 C CA . VAL A 1 106 ? 0.228 20.422 1.285 1 96.81 106 VAL A CA 1
ATOM 837 C C . VAL A 1 106 ? 0.542 19.188 0.447 1 96.81 106 VAL A C 1
ATOM 839 O O . VAL A 1 106 ? 0.37 18.047 0.909 1 96.81 106 VAL A O 1
ATOM 842 N N . TYR A 1 107 ? 0.956 19.469 -0.789 1 97.38 107 TYR A N 1
ATOM 843 C CA . TYR A 1 107 ? 1.46 18.406 -1.652 1 97.38 107 TYR A CA 1
ATOM 844 C C . TYR A 1 107 ? 2.963 18.219 -1.47 1 97.38 107 TYR A C 1
ATOM 846 O O . TYR A 1 107 ? 3.715 19.188 -1.452 1 97.38 107 TYR A O 1
ATOM 854 N N . HIS A 1 108 ? 3.371 16.938 -1.271 1 97.94 108 HIS A N 1
ATOM 855 C CA . HIS A 1 108 ? 4.781 16.594 -1.132 1 97.94 108 HIS A CA 1
ATOM 856 C C . HIS A 1 108 ? 5.27 15.789 -2.326 1 97.94 108 HIS A C 1
ATOM 858 O O . HIS A 1 108 ? 4.539 14.945 -2.852 1 97.94 108 HIS A O 1
ATOM 864 N N . ASP A 1 109 ? 6.363 16.062 -2.736 1 96.75 109 ASP A N 1
ATOM 865 C CA . ASP A 1 109 ? 7.172 15.227 -3.611 1 96.75 109 ASP A CA 1
ATOM 866 C C . ASP A 1 109 ? 8.656 15.5 -3.42 1 96.75 109 ASP A C 1
ATOM 868 O O . ASP A 1 109 ? 9.055 16.188 -2.471 1 96.75 109 ASP A O 1
ATOM 872 N N . MET A 1 110 ? 9.492 14.953 -4.281 1 95.44 110 MET A N 1
ATOM 873 C CA . MET A 1 110 ? 10.938 15.055 -4.074 1 95.44 110 MET A CA 1
ATOM 874 C C . MET A 1 110 ? 11.422 16.484 -4.305 1 95.44 110 MET A C 1
ATOM 876 O O . MET A 1 110 ? 12.531 16.828 -3.906 1 95.44 110 MET A O 1
ATOM 880 N N . GLY A 1 111 ? 10.641 17.25 -4.867 1 97.69 111 GLY A N 1
ATOM 881 C CA . GLY A 1 111 ? 11.016 18.625 -5.152 1 97.69 111 GLY A CA 1
ATOM 882 C C . GLY A 1 111 ? 10.562 19.594 -4.082 1 97.69 111 GLY A C 1
ATOM 883 O O . GLY A 1 111 ? 10.789 20.797 -4.195 1 97.69 111 GLY A O 1
ATOM 884 N N . ASN A 1 112 ? 9.906 19.156 -3.088 1 98.12 112 ASN A N 1
ATOM 885 C CA . ASN A 1 112 ? 9.422 19.938 -1.963 1 98.12 112 ASN A CA 1
ATOM 886 C C . ASN A 1 112 ? 10.18 19.609 -0.679 1 98.12 112 ASN A C 1
ATOM 888 O O . ASN A 1 112 ? 10.016 18.531 -0.11 1 98.12 112 ASN A O 1
ATOM 892 N N . ILE A 1 113 ? 10.969 20.578 -0.192 1 98.56 113 ILE A N 1
ATOM 893 C CA . ILE A 1 113 ? 11.734 20.359 1.033 1 98.56 113 ILE A CA 1
ATOM 894 C C . ILE A 1 113 ? 10.844 20.625 2.246 1 98.56 113 ILE A C 1
ATOM 896 O O . ILE A 1 113 ? 10.133 21.641 2.291 1 98.56 113 ILE A O 1
ATOM 900 N N . ASN A 1 114 ? 10.836 19.703 3.127 1 98.56 114 ASN A N 1
ATOM 901 C CA . ASN A 1 114 ? 10.195 19.922 4.422 1 98.56 114 ASN A CA 1
ATOM 902 C C . ASN A 1 114 ? 11.227 20.203 5.512 1 98.56 114 ASN A C 1
ATOM 904 O O . ASN A 1 114 ? 12.258 19.531 5.586 1 98.56 114 ASN A O 1
ATOM 908 N N . LEU A 1 115 ? 10.945 21.234 6.297 1 98.62 115 LEU A N 1
ATOM 909 C CA . LEU A 1 115 ? 11.797 21.656 7.406 1 98.62 115 LEU A CA 1
ATOM 910 C C . LEU A 1 115 ? 11.008 21.688 8.711 1 98.62 115 LEU A C 1
ATOM 912 O O . LEU A 1 115 ? 9.898 22.219 8.766 1 98.62 115 LEU A O 1
ATOM 916 N N . THR A 1 116 ? 11.586 21.062 9.688 1 98.62 116 THR A N 1
ATOM 917 C CA . THR A 1 116 ? 10.992 21.172 11.016 1 98.62 116 THR A CA 1
ATOM 918 C C . THR A 1 116 ? 12 21.734 12.008 1 98.62 116 THR A C 1
ATOM 920 O O . THR A 1 116 ? 13.062 21.156 12.227 1 98.62 116 THR A O 1
ATOM 923 N N . PHE A 1 117 ? 11.695 22.859 12.586 1 98.5 117 PHE A N 1
ATOM 924 C CA . PHE A 1 117 ? 12.492 23.516 13.625 1 98.5 117 PHE A CA 1
ATOM 925 C C . PHE A 1 117 ? 11.977 23.156 15.008 1 98.5 117 PHE A C 1
ATOM 927 O O . PHE A 1 117 ? 10.867 23.562 15.383 1 98.5 117 PHE A O 1
ATOM 934 N N . PHE A 1 118 ? 12.773 22.422 15.758 1 97.94 118 PHE A N 1
ATOM 935 C CA . PHE A 1 118 ? 12.375 22.047 17.109 1 97.94 118 PHE A CA 1
ATOM 936 C C . PHE A 1 118 ? 13.031 22.969 18.141 1 97.94 118 PHE A C 1
ATOM 938 O O . PHE A 1 118 ? 14.242 23.203 18.094 1 97.94 118 PHE A O 1
ATOM 945 N N . THR A 1 119 ? 12.312 23.469 19.031 1 96.62 119 THR A N 1
ATOM 946 C CA . THR A 1 119 ? 12.789 24.266 20.156 1 96.62 119 THR A CA 1
ATOM 947 C C . THR A 1 119 ? 11.953 24 21.406 1 96.62 119 THR A C 1
ATOM 949 O O . THR A 1 119 ? 10.969 23.25 21.344 1 96.62 119 THR A O 1
ATOM 952 N N . THR A 1 120 ? 12.406 24.578 22.469 1 96.19 120 THR A N 1
ATOM 953 C CA . THR A 1 120 ? 11.5 24.688 23.609 1 96.19 120 THR A CA 1
ATOM 954 C C . THR A 1 120 ? 10.344 25.625 23.281 1 96.19 120 THR A C 1
ATOM 956 O O . THR A 1 120 ? 10.422 26.438 22.359 1 96.19 120 THR A O 1
ATOM 959 N N . LYS A 1 121 ? 9.273 25.422 24.078 1 96.12 121 LYS A N 1
ATOM 960 C CA . LYS A 1 121 ? 8.109 26.281 23.875 1 96.12 121 LYS A CA 1
ATOM 961 C C . LYS A 1 121 ? 8.484 27.75 24.031 1 96.12 121 LYS A C 1
ATOM 963 O O . LYS A 1 121 ? 8.016 28.594 23.266 1 96.12 121 LYS A O 1
ATOM 968 N N . THR A 1 122 ? 9.344 28.062 24.875 1 95.25 122 THR A N 1
ATOM 969 C CA . THR A 1 122 ? 9.711 29.438 25.203 1 95.25 122 THR A CA 1
ATOM 970 C C . THR A 1 122 ? 10.539 30.047 24.078 1 95.25 122 THR A C 1
ATOM 972 O O . THR A 1 122 ? 10.516 31.266 23.875 1 95.25 122 THR A O 1
ATOM 975 N N . LYS A 1 123 ? 11.219 29.25 23.359 1 94.81 123 LYS A N 1
ATOM 976 C CA . LYS A 1 123 ? 12.102 29.75 22.312 1 94.81 123 LYS A CA 1
ATOM 977 C C . LYS A 1 123 ? 11.461 29.609 20.938 1 94.81 123 LYS A C 1
ATOM 979 O O . LYS A 1 123 ? 12.094 29.875 19.906 1 94.81 123 LYS A O 1
ATOM 984 N N . TYR A 1 124 ? 10.273 29.219 20.969 1 94.81 124 TYR A N 1
ATOM 985 C CA . TYR A 1 124 ? 9.539 29 19.734 1 94.81 124 TYR A CA 1
ATOM 986 C C . TYR A 1 124 ? 9.312 30.328 19 1 94.81 124 TYR A C 1
ATOM 988 O O . TYR A 1 124 ? 8.758 31.266 19.562 1 94.81 124 TYR A O 1
ATOM 996 N N . ASP A 1 125 ? 9.773 30.375 17.734 1 95.81 125 ASP A N 1
ATOM 997 C CA . ASP A 1 125 ? 9.633 31.594 16.953 1 95.81 125 ASP A CA 1
ATOM 998 C C . ASP A 1 125 ? 9.586 31.281 15.453 1 95.81 125 ASP A C 1
ATOM 1000 O O . ASP A 1 125 ? 10.633 31.141 14.812 1 95.81 125 ASP A O 1
ATOM 1004 N N . ARG A 1 126 ? 8.438 31.312 14.883 1 96.31 126 ARG A N 1
ATOM 1005 C CA . ARG A 1 126 ? 8.258 30.953 13.484 1 96.31 126 ARG A CA 1
ATOM 1006 C C . ARG A 1 126 ? 8.883 32 12.562 1 96.31 126 ARG A C 1
ATOM 1008 O O . ARG A 1 126 ? 9.523 31.656 11.57 1 96.31 126 ARG A O 1
ATOM 1015 N N . MET A 1 127 ? 8.672 33.25 12.969 1 96.81 127 MET A N 1
ATOM 1016 C CA . MET A 1 127 ? 9.148 34.312 12.117 1 96.81 127 MET A CA 1
ATOM 1017 C C . MET A 1 127 ? 10.672 34.312 12.023 1 96.81 127 MET A C 1
ATOM 1019 O O . MET A 1 127 ? 11.234 34.5 10.945 1 96.81 127 MET A O 1
ATOM 1023 N N . GLU A 1 128 ? 11.266 34.094 13.117 1 96.94 128 GLU A N 1
ATOM 1024 C CA . GLU A 1 128 ? 12.727 34.031 13.109 1 96.94 128 GLU A CA 1
ATOM 1025 C C . GLU A 1 128 ? 13.219 32.906 12.227 1 96.94 128 GLU A C 1
ATOM 1027 O O . GLU A 1 128 ? 14.234 33.031 11.539 1 96.94 128 GLU A O 1
ATOM 1032 N N . ASN A 1 129 ? 12.539 31.766 12.289 1 97.81 129 ASN A N 1
ATOM 1033 C CA . ASN A 1 129 ? 12.906 30.641 11.438 1 97.81 129 ASN A CA 1
ATOM 1034 C C . ASN A 1 129 ? 12.758 30.984 9.961 1 97.81 129 ASN A C 1
ATOM 1036 O O . ASN A 1 129 ? 13.609 30.641 9.148 1 97.81 129 ASN A O 1
ATOM 1040 N N . LEU A 1 130 ? 11.711 31.672 9.602 1 98.19 130 LEU A N 1
ATOM 1041 C CA . LEU A 1 130 ? 11.477 32.062 8.219 1 98.19 130 LEU A CA 1
ATOM 1042 C C . LEU A 1 130 ? 12.539 33.031 7.742 1 98.19 130 LEU A C 1
ATOM 1044 O O . LEU A 1 130 ? 13.023 32.938 6.613 1 98.19 130 LEU A O 1
ATOM 1048 N N . LYS A 1 131 ? 12.852 33.969 8.609 1 97.56 131 LYS A N 1
ATOM 1049 C CA . LYS A 1 131 ? 13.914 34.906 8.273 1 97.56 131 LYS A CA 1
ATOM 1050 C C . LYS A 1 131 ? 15.242 34.188 8.047 1 97.56 131 LYS A C 1
ATOM 1052 O O . LYS A 1 131 ? 16.031 34.594 7.184 1 97.56 131 LYS A O 1
ATOM 1057 N N . LEU A 1 132 ? 15.469 33.25 8.836 1 98.06 132 LEU A N 1
ATOM 1058 C CA . LEU A 1 132 ? 16.656 32.406 8.656 1 98.06 132 LEU A CA 1
ATOM 1059 C C . LEU A 1 132 ? 16.688 31.781 7.273 1 98.06 132 LEU A C 1
ATOM 1061 O O . LEU A 1 132 ? 17.719 31.781 6.598 1 98.06 132 LEU A O 1
ATOM 1065 N N . ILE A 1 133 ? 15.555 31.234 6.84 1 98.19 133 ILE A N 1
ATOM 1066 C CA . ILE A 1 133 ? 15.445 30.625 5.52 1 98.19 133 ILE A CA 1
ATOM 1067 C C . ILE A 1 133 ? 15.695 31.688 4.445 1 98.19 133 ILE A C 1
ATOM 1069 O O . ILE A 1 133 ? 16.422 31.438 3.477 1 98.19 133 ILE A O 1
ATOM 1073 N N . VAL A 1 134 ? 15.164 32.844 4.641 1 97.88 134 VAL A N 1
ATOM 1074 C CA . VAL A 1 134 ? 15.328 33.938 3.68 1 97.88 134 VAL A CA 1
ATOM 1075 C C . VAL A 1 134 ? 16.812 34.312 3.576 1 97.88 134 VAL A C 1
ATOM 1077 O O . VAL A 1 134 ? 17.328 34.5 2.477 1 97.88 134 VAL A O 1
ATOM 1080 N N . ARG A 1 135 ? 17.484 34.438 4.695 1 97.69 135 ARG A N 1
ATOM 1081 C CA . ARG A 1 135 ? 18.922 34.75 4.688 1 97.69 135 ARG A CA 1
ATOM 1082 C C . ARG A 1 135 ? 19.703 33.688 3.92 1 97.69 135 ARG A C 1
ATOM 1084 O O . ARG A 1 135 ? 20.609 34 3.152 1 97.69 135 ARG A O 1
ATOM 1091 N N . ALA A 1 136 ? 19.312 32.438 4.152 1 97.69 136 ALA A N 1
ATOM 1092 C CA . ALA A 1 136 ? 19.984 31.328 3.455 1 97.69 136 ALA A CA 1
ATOM 1093 C C . ALA A 1 136 ? 19.781 31.438 1.947 1 97.69 136 ALA A C 1
ATOM 1095 O O . ALA A 1 136 ? 20.719 31.266 1.173 1 97.69 136 ALA A O 1
ATOM 1096 N N . LEU A 1 137 ? 18.562 31.719 1.513 1 97.31 137 LEU A N 1
ATOM 1097 C CA . LEU A 1 137 ? 18.25 31.875 0.095 1 97.31 137 LEU A CA 1
ATOM 1098 C C . LEU A 1 137 ? 19.031 33.031 -0.521 1 97.31 137 LEU A C 1
ATOM 1100 O O . LEU A 1 137 ? 19.578 32.875 -1.616 1 97.31 137 LEU A O 1
ATOM 1104 N N . ASN A 1 138 ? 19.156 34.094 0.225 1 95.38 138 ASN A N 1
ATOM 1105 C CA . ASN A 1 138 ? 19.859 35.281 -0.254 1 95.38 138 ASN A CA 1
ATOM 1106 C C . ASN A 1 138 ? 21.359 35 -0.392 1 95.38 138 ASN A C 1
ATOM 1108 O O . ASN A 1 138 ? 22.016 35.594 -1.258 1 95.38 138 ASN A O 1
ATOM 1112 N N . THR A 1 139 ? 21.797 34.188 0.466 1 94.94 139 THR A N 1
ATOM 1113 C CA . THR A 1 139 ? 23.203 33.844 0.391 1 94.94 139 THR A CA 1
ATOM 1114 C C . THR A 1 139 ? 23.5 33.062 -0.899 1 94.94 139 THR A C 1
ATOM 1116 O O . THR A 1 139 ? 24.562 33.25 -1.506 1 94.94 139 THR A O 1
ATOM 1119 N N . VAL A 1 140 ? 22.625 32.219 -1.311 1 95.38 140 VAL A N 1
ATOM 1120 C CA . VAL A 1 140 ? 22.797 31.422 -2.514 1 95.38 140 VAL A CA 1
ATOM 1121 C C . VAL A 1 140 ? 22.516 32.281 -3.75 1 95.38 140 VAL A C 1
ATOM 1123 O O . VAL A 1 140 ? 23.25 32.219 -4.738 1 95.38 140 VAL A O 1
ATOM 1126 N N . GLN A 1 141 ? 21.438 33.062 -3.684 1 95.31 141 GLN A N 1
ATOM 1127 C CA . GLN A 1 141 ? 21.031 33.906 -4.793 1 95.31 141 GLN A CA 1
ATOM 1128 C C . GLN A 1 141 ? 20.516 35.25 -4.293 1 95.31 141 GLN A C 1
ATOM 1130 O O . GLN A 1 141 ? 19.312 35.438 -4.109 1 95.31 141 GLN A O 1
ATOM 1135 N N . PRO A 1 142 ? 21.375 36.281 -4.328 1 93.31 142 PRO A N 1
ATOM 1136 C CA . PRO A 1 142 ? 21.062 37.562 -3.713 1 93.31 142 PRO A CA 1
ATOM 1137 C C . PRO A 1 142 ? 19.953 38.312 -4.457 1 93.31 142 PRO A C 1
ATOM 1139 O O . PRO A 1 142 ? 19.312 39.188 -3.887 1 93.31 142 PRO A O 1
ATOM 1142 N N . GLN A 1 143 ? 19.688 37.969 -5.637 1 92.62 143 GLN A N 1
ATOM 1143 C CA . GLN A 1 143 ? 18.719 38.719 -6.43 1 92.62 143 GLN A CA 1
ATOM 1144 C C . GLN A 1 143 ? 17.312 38.188 -6.223 1 92.62 143 GLN A C 1
ATOM 1146 O O . GLN A 1 143 ? 16.344 38.719 -6.77 1 92.62 143 GLN A O 1
ATOM 1151 N N . LEU A 1 144 ? 17.219 37.125 -5.395 1 94.5 144 LEU A N 1
ATOM 1152 C CA . LEU A 1 144 ? 15.914 36.562 -5.141 1 94.5 144 LEU A CA 1
ATOM 1153 C C . LEU A 1 144 ? 15.07 37.469 -4.266 1 94.5 144 LEU A C 1
ATOM 1155 O O . LEU A 1 144 ? 15.531 37.938 -3.227 1 94.5 144 LEU A O 1
ATOM 1159 N N . ASP A 1 145 ? 13.883 37.812 -4.676 1 96.69 145 ASP A N 1
ATOM 1160 C CA . ASP A 1 145 ? 12.953 38.625 -3.885 1 96.69 145 ASP A CA 1
ATOM 1161 C C . ASP A 1 145 ? 12.008 37.719 -3.078 1 96.69 145 ASP A C 1
ATOM 1163 O O . ASP A 1 145 ? 10.898 37.406 -3.527 1 96.69 145 ASP A O 1
ATOM 1167 N N . VAL A 1 146 ? 12.398 37.344 -1.937 1 97.44 146 VAL A N 1
ATOM 1168 C CA . VAL A 1 146 ? 11.602 36.469 -1.056 1 97.44 146 VAL A CA 1
ATOM 1169 C C . VAL A 1 146 ? 11.289 37.219 0.24 1 97.44 146 VAL A C 1
ATOM 1171 O O . VAL A 1 146 ? 12.188 37.812 0.855 1 97.44 146 VAL A O 1
ATOM 1174 N N . GLN A 1 147 ? 10.047 37.188 0.645 1 96.69 147 GLN A N 1
ATOM 1175 C CA . GLN A 1 147 ? 9.633 37.875 1.857 1 96.69 147 GLN A CA 1
ATOM 1176 C C . GLN A 1 147 ? 8.734 37 2.723 1 96.69 147 GLN A C 1
ATOM 1178 O O . GLN A 1 147 ? 7.898 36.25 2.203 1 96.69 147 GLN A O 1
ATOM 1183 N N . ALA A 1 148 ? 8.938 37.094 4.004 1 96.38 148 ALA A N 1
ATOM 1184 C CA . ALA A 1 148 ? 8.031 36.438 4.953 1 96.38 148 ALA A CA 1
ATOM 1185 C C . ALA A 1 148 ? 6.785 37.281 5.188 1 96.38 148 ALA A C 1
ATOM 1187 O O . ALA A 1 148 ? 6.867 38.531 5.293 1 96.38 148 ALA A O 1
ATOM 1188 N N . THR A 1 149 ? 5.656 36.625 5.227 1 94.69 149 THR A N 1
ATOM 1189 C CA . THR A 1 149 ? 4.41 37.375 5.43 1 94.69 149 THR A CA 1
ATOM 1190 C C . THR A 1 149 ? 3.939 37.25 6.875 1 94.69 149 THR A C 1
ATOM 1192 O O . THR A 1 149 ? 4.496 36.438 7.648 1 94.69 149 THR A O 1
ATOM 1195 N N . LYS A 1 150 ? 2.822 38 7.223 1 91.56 150 LYS A N 1
ATOM 1196 C CA . LYS A 1 150 ? 2.232 37.938 8.555 1 91.56 150 LYS A CA 1
ATOM 1197 C C . LYS A 1 150 ? 1.571 36.594 8.82 1 91.56 150 LYS A C 1
ATOM 1199 O O . LYS A 1 150 ? 1.41 36.188 9.977 1 91.56 150 LYS A O 1
ATOM 1204 N N . ARG A 1 151 ? 1.197 35.938 7.801 1 89.5 151 ARG A N 1
ATOM 1205 C CA . ARG A 1 151 ? 0.589 34.594 7.926 1 89.5 151 ARG A CA 1
ATOM 1206 C C . ARG A 1 151 ? 1.653 33.531 7.957 1 89.5 151 ARG A C 1
ATOM 1208 O O . ARG A 1 151 ? 1.335 32.344 7.863 1 89.5 151 ARG A O 1
ATOM 1215 N N . PHE A 1 152 ? 2.906 33.969 7.988 1 93.44 152 PHE A N 1
ATOM 1216 C CA . PHE A 1 152 ? 4.07 33.094 8.141 1 93.44 152 PHE A CA 1
ATOM 1217 C C . PHE A 1 152 ? 4.293 32.25 6.891 1 93.44 152 PHE A C 1
ATOM 1219 O O . PHE A 1 152 ? 4.664 31.078 6.977 1 93.44 152 PHE A O 1
ATOM 1226 N N . ASP A 1 153 ? 4.008 32.812 5.773 1 94.19 153 ASP A N 1
ATOM 1227 C CA . ASP A 1 153 ? 4.387 32.25 4.48 1 94.19 153 ASP A CA 1
ATOM 1228 C C . ASP A 1 153 ? 5.621 32.938 3.916 1 94.19 153 ASP A C 1
ATOM 1230 O O . ASP A 1 153 ? 5.98 34.031 4.371 1 94.19 153 ASP A O 1
ATOM 1234 N N . LEU A 1 154 ? 6.23 32.281 3.004 1 97.5 154 LEU A N 1
ATOM 1235 C CA . LEU A 1 154 ? 7.227 32.969 2.18 1 97.5 154 LEU A CA 1
ATOM 1236 C C . LEU A 1 154 ? 6.688 33.219 0.776 1 97.5 154 LEU A C 1
ATOM 1238 O O . LEU A 1 154 ? 6.203 32.281 0.117 1 97.5 154 LEU A O 1
ATOM 1242 N N . LEU A 1 155 ? 6.824 34.438 0.343 1 97.44 155 LEU A N 1
ATOM 1243 C CA . LEU A 1 155 ? 6.379 34.812 -0.993 1 97.44 155 LEU A CA 1
ATOM 1244 C C . LEU A 1 155 ? 7.566 35.188 -1.881 1 97.44 155 LEU A C 1
ATOM 1246 O O . LEU A 1 155 ? 8.484 35.875 -1.441 1 97.44 155 LEU A O 1
ATOM 1250 N N . LEU A 1 156 ? 7.551 34.625 -3.072 1 97.56 156 LEU A N 1
ATOM 1251 C CA . LEU A 1 156 ? 8.492 35.031 -4.121 1 97.56 156 LEU A CA 1
ATOM 1252 C C . LEU A 1 156 ? 7.914 36.125 -5.008 1 97.56 156 LEU A C 1
ATOM 1254 O O . LEU A 1 156 ? 6.797 35.969 -5.508 1 97.56 156 LEU A O 1
ATOM 1258 N N . ASP A 1 157 ? 8.562 37.219 -5.148 1 96.44 157 ASP A N 1
ATOM 1259 C CA . ASP A 1 157 ? 8.172 38.344 -5.98 1 96.44 157 ASP A CA 1
ATOM 1260 C C . ASP A 1 157 ? 6.836 38.938 -5.52 1 96.44 157 ASP A C 1
ATOM 1262 O O . ASP A 1 157 ? 6.016 39.344 -6.344 1 96.44 157 ASP A O 1
ATOM 1266 N N . GLY A 1 158 ? 6.559 38.75 -4.328 1 94.19 158 GLY A N 1
ATOM 1267 C CA . GLY A 1 158 ? 5.375 39.344 -3.725 1 94.19 158 GLY A CA 1
ATOM 1268 C C . GLY A 1 158 ? 4.09 38.625 -4.117 1 94.19 158 GLY A C 1
ATOM 1269 O O . GLY A 1 158 ? 3.008 39 -3.652 1 94.19 158 GLY A O 1
ATOM 1270 N N . GLN A 1 159 ? 4.203 37.594 -4.828 1 94.06 159 GLN A N 1
ATOM 1271 C CA . GLN A 1 159 ? 2.986 37.031 -5.406 1 94.06 159 GLN A CA 1
ATOM 1272 C C . GLN A 1 159 ? 2.924 35.531 -5.211 1 94.06 159 GLN A C 1
ATOM 1274 O O . GLN A 1 159 ? 1.854 34.969 -4.941 1 94.06 159 GLN A O 1
ATOM 1279 N N . PHE A 1 160 ? 3.984 34.844 -5.367 1 97.12 160 PHE A N 1
ATOM 1280 C CA . PHE A 1 160 ? 3.986 33.406 -5.43 1 97.12 160 PHE A CA 1
ATOM 1281 C C . PHE A 1 160 ? 4.391 32.812 -4.086 1 97.12 160 PHE A C 1
ATOM 1283 O O . PHE A 1 160 ? 5.473 33.094 -3.572 1 97.12 160 PHE A O 1
ATOM 1290 N N . LYS A 1 161 ? 3.506 32.031 -3.596 1 96.31 161 LYS A N 1
ATOM 1291 C CA . LYS A 1 161 ? 3.844 31.328 -2.361 1 96.31 161 LYS A CA 1
ATOM 1292 C C . LYS A 1 161 ? 4.852 30.219 -2.623 1 96.31 161 LYS A C 1
ATOM 1294 O O . LYS A 1 161 ? 4.645 29.375 -3.504 1 96.31 161 LYS A O 1
ATOM 1299 N N . ILE A 1 162 ? 5.984 30.156 -1.866 1 97.75 162 ILE A N 1
ATOM 1300 C CA . ILE A 1 162 ? 6.996 29.125 -2.049 1 97.75 162 ILE A CA 1
ATOM 1301 C C . ILE A 1 162 ? 7.156 28.328 -0.76 1 97.75 162 ILE A C 1
ATOM 1303 O O . ILE A 1 162 ? 7.879 27.328 -0.727 1 97.75 162 ILE A O 1
ATOM 1307 N N . SER A 1 163 ? 6.523 28.781 0.262 1 97.38 163 SER A N 1
ATOM 1308 C CA . SER A 1 163 ? 6.605 28.078 1.54 1 97.38 163 SER A CA 1
ATOM 1309 C C . SER A 1 163 ? 5.32 28.25 2.344 1 97.38 163 SER A C 1
ATOM 1311 O O . SER A 1 163 ? 4.734 29.344 2.367 1 97.38 163 SER A O 1
ATOM 1313 N N . GLY A 1 164 ? 4.812 27.156 2.855 1 93.81 164 GLY A N 1
ATOM 1314 C CA . GLY A 1 164 ? 3.74 27.156 3.838 1 93.81 164 GLY A CA 1
ATOM 1315 C C . GLY A 1 164 ? 4.195 26.719 5.215 1 93.81 164 GLY A C 1
ATOM 1316 O O . GLY A 1 164 ? 5.281 26.156 5.367 1 93.81 164 GLY A O 1
ATOM 1317 N N . THR A 1 165 ? 3.389 27.047 6.238 1 93.69 165 THR A N 1
ATOM 1318 C CA . THR A 1 165 ? 3.832 26.812 7.609 1 93.69 165 THR A CA 1
ATOM 1319 C C . THR A 1 165 ? 2.762 26.062 8.398 1 93.69 165 THR A C 1
ATOM 1321 O O . THR A 1 165 ? 1.568 26.188 8.125 1 93.69 165 THR A O 1
ATOM 1324 N N . ALA A 1 166 ? 3.18 25.188 9.258 1 94.38 166 ALA A N 1
ATOM 1325 C CA . ALA A 1 166 ? 2.393 24.578 10.328 1 94.38 166 ALA A CA 1
ATOM 1326 C C . ALA A 1 166 ? 3.162 24.562 11.641 1 94.38 166 ALA A C 1
ATOM 1328 O O . ALA A 1 166 ? 4.363 24.844 11.664 1 94.38 166 ALA A O 1
ATOM 1329 N N . ALA A 1 167 ? 2.436 24.438 12.734 1 94.38 167 ALA A N 1
ATOM 1330 C CA . ALA A 1 167 ? 3.094 24.422 14.039 1 94.38 167 ALA A CA 1
ATOM 1331 C C . ALA A 1 167 ? 2.371 23.484 15.008 1 94.38 167 ALA A C 1
ATOM 1333 O O . ALA A 1 167 ? 1.19 23.188 14.82 1 94.38 167 ALA A O 1
ATOM 1334 N N . LYS A 1 168 ? 3.086 22.969 15.852 1 94.94 168 LYS A N 1
ATOM 1335 C CA . LYS A 1 168 ? 2.574 22.266 17.016 1 94.94 168 LYS A CA 1
ATOM 1336 C C . LYS A 1 168 ? 3.242 22.766 18.297 1 94.94 168 LYS A C 1
ATOM 1338 O O . LYS A 1 168 ? 4.469 22.75 18.406 1 94.94 168 LYS A O 1
ATOM 1343 N N . ILE A 1 169 ? 2.426 23.25 19.172 1 94.44 169 ILE A N 1
ATOM 1344 C CA . ILE A 1 169 ? 2.922 23.781 20.438 1 94.44 169 ILE A CA 1
ATOM 1345 C C . ILE A 1 169 ? 2.516 22.844 21.578 1 94.44 169 ILE A C 1
ATOM 1347 O O . ILE A 1 169 ? 1.327 22.703 21.875 1 94.44 169 ILE A O 1
ATOM 1351 N N . GLY A 1 170 ? 3.492 22.203 22.109 1 92.44 170 GLY A N 1
ATOM 1352 C CA . GLY A 1 170 ? 3.24 21.328 23.25 1 92.44 170 GLY A CA 1
ATOM 1353 C C . GLY A 1 170 ? 3.42 22.016 24.578 1 92.44 170 GLY A C 1
ATOM 1354 O O . GLY A 1 170 ? 3.41 23.25 24.656 1 92.44 170 GLY A O 1
ATOM 1355 N N . ARG A 1 171 ? 3.551 21.219 25.656 1 92.62 171 ARG A N 1
ATOM 1356 C CA . ARG A 1 171 ? 3.711 21.766 27 1 92.62 171 ARG A CA 1
ATOM 1357 C C . ARG A 1 171 ? 5.098 22.359 27.188 1 92.62 171 ARG A C 1
ATOM 1359 O O . ARG A 1 171 ? 5.234 23.469 27.719 1 92.62 171 ARG A O 1
ATOM 1366 N N . THR A 1 172 ? 6.113 21.641 26.703 1 93.75 172 THR A N 1
ATOM 1367 C CA . THR A 1 172 ? 7.48 22.109 26.922 1 93.75 172 THR A CA 1
ATOM 1368 C C . THR A 1 172 ? 8.195 22.328 25.594 1 93.75 172 THR A C 1
ATOM 1370 O O . THR A 1 172 ? 9.156 23.094 25.516 1 93.75 172 THR A O 1
ATOM 1373 N N . THR A 1 173 ? 7.762 21.578 24.656 1 95.44 173 THR A N 1
ATOM 1374 C CA . THR A 1 173 ? 8.422 21.594 23.359 1 95.44 173 THR A CA 1
ATOM 1375 C C . THR A 1 173 ? 7.473 22.094 22.266 1 95.44 173 THR A C 1
ATOM 1377 O O . THR A 1 173 ? 6.254 22.031 22.422 1 95.44 173 THR A O 1
ATOM 1380 N N . ALA A 1 174 ? 8.062 22.703 21.281 1 96.75 174 ALA A N 1
ATOM 1381 C CA . ALA A 1 174 ? 7.301 23.172 20.125 1 96.75 174 ALA A CA 1
ATOM 1382 C C . ALA A 1 174 ? 8.086 22.984 18.828 1 96.75 174 ALA A C 1
ATOM 1384 O O . ALA A 1 174 ? 9.312 22.859 18.859 1 96.75 174 ALA A O 1
ATOM 1385 N N . TYR A 1 175 ? 7.312 22.859 17.75 1 97.44 175 TYR A N 1
ATOM 1386 C CA . TYR A 1 175 ? 8.039 22.875 16.484 1 97.44 175 TYR A CA 1
ATOM 1387 C C . TYR A 1 175 ? 7.285 23.656 15.422 1 97.44 175 TYR A C 1
ATOM 1389 O O . TYR A 1 175 ? 6.055 23.766 15.477 1 97.44 175 TYR A O 1
ATOM 1397 N N . HIS A 1 176 ? 8.078 24.297 14.648 1 97.56 176 HIS A N 1
ATOM 1398 C CA . HIS A 1 176 ? 7.66 24.922 13.398 1 97.56 176 HIS A CA 1
ATOM 1399 C C . HIS A 1 176 ? 7.969 24.047 12.203 1 97.56 176 HIS A C 1
ATOM 1401 O O . HIS A 1 176 ? 9.125 23.672 11.977 1 97.56 176 HIS A O 1
ATOM 1407 N N . HIS A 1 177 ? 6.883 23.625 11.516 1 96.44 177 HIS A N 1
ATOM 1408 C CA . HIS A 1 177 ? 6.988 22.844 10.289 1 96.44 177 HIS A CA 1
ATOM 1409 C C . HIS A 1 177 ? 6.688 23.703 9.062 1 96.44 177 HIS A C 1
ATOM 1411 O O . HIS A 1 177 ? 5.637 24.344 9 1 96.44 177 HIS A O 1
ATOM 1417 N N . CYS A 1 178 ? 7.633 23.703 8.102 1 96.88 178 CYS A N 1
ATOM 1418 C CA . CYS A 1 178 ? 7.344 24.453 6.891 1 96.88 178 CYS A CA 1
ATOM 1419 C C . CYS A 1 178 ? 7.898 23.75 5.66 1 96.88 178 CYS A C 1
ATOM 1421 O O . CYS A 1 178 ? 8.648 22.781 5.789 1 96.88 178 CYS A O 1
ATOM 1423 N N . THR A 1 179 ? 7.426 24.109 4.516 1 97.75 179 THR A N 1
ATOM 1424 C CA . THR A 1 179 ? 7.848 23.547 3.244 1 97.75 179 THR A CA 1
ATOM 1425 C C . THR A 1 179 ? 8.609 24.562 2.412 1 97.75 179 THR A C 1
ATOM 1427 O O . THR A 1 179 ? 8.586 25.766 2.715 1 97.75 179 THR A O 1
ATOM 1430 N N . LEU A 1 180 ? 9.375 24.125 1.484 1 98.5 180 LEU A N 1
ATOM 1431 C CA . LEU A 1 180 ? 10.055 24.984 0.516 1 98.5 180 LEU A CA 1
ATOM 1432 C C . LEU A 1 180 ? 9.984 24.375 -0.882 1 98.5 180 LEU A C 1
ATOM 1434 O O . LEU A 1 180 ? 10.609 23.344 -1.147 1 98.5 180 LEU A O 1
ATOM 1438 N N . LEU A 1 181 ? 9.227 25.062 -1.755 1 98.25 181 LEU A N 1
ATOM 1439 C CA . LEU A 1 181 ? 9.016 24.562 -3.111 1 98.25 181 LEU A CA 1
ATOM 1440 C C . LEU A 1 181 ? 10.25 24.812 -3.975 1 98.25 181 LEU A C 1
ATOM 1442 O O . LEU A 1 181 ? 10.555 25.953 -4.316 1 98.25 181 LEU A O 1
ATOM 1446 N N . CYS A 1 182 ? 10.906 23.734 -4.375 1 97.75 182 CYS A N 1
ATOM 1447 C CA . CYS A 1 182 ? 12.117 23.828 -5.184 1 97.75 182 CYS A CA 1
ATOM 1448 C C . CYS A 1 182 ? 11.844 23.406 -6.621 1 97.75 182 CYS A C 1
ATOM 1450 O O . CYS A 1 182 ? 12.109 24.156 -7.559 1 97.75 182 CYS A O 1
ATOM 1452 N N . SER A 1 183 ? 11.25 22.234 -6.789 1 97.5 183 SER A N 1
ATOM 1453 C CA . SER A 1 183 ? 10.977 21.688 -8.109 1 97.5 183 SER A CA 1
ATOM 1454 C C . SER A 1 183 ? 9.797 20.719 -8.078 1 97.5 183 SER A C 1
ATOM 1456 O O . SER A 1 183 ? 9.867 19.625 -8.664 1 97.5 183 SER A O 1
ATOM 1458 N N . THR A 1 184 ? 8.82 21.047 -7.379 1 97.31 184 THR A N 1
ATOM 1459 C CA . THR A 1 184 ? 7.633 20.219 -7.23 1 97.31 184 THR A CA 1
ATOM 1460 C C . THR A 1 184 ? 6.828 20.188 -8.523 1 97.31 184 THR A C 1
ATOM 1462 O O . THR A 1 184 ? 6.832 21.156 -9.281 1 97.31 184 THR A O 1
ATOM 1465 N N . ASP A 1 185 ? 6.133 19.109 -8.805 1 95.81 185 ASP A N 1
ATOM 1466 C CA . ASP A 1 185 ? 5.207 19.016 -9.93 1 95.81 185 ASP A CA 1
ATOM 1467 C C . ASP A 1 185 ? 3.945 19.828 -9.664 1 95.81 185 ASP A C 1
ATOM 1469 O O . ASP A 1 185 ? 2.998 19.344 -9.047 1 95.81 185 ASP A O 1
ATOM 1473 N N . ARG A 1 186 ? 3.852 20.953 -10.258 1 94.31 186 ARG A N 1
ATOM 1474 C CA . ARG A 1 186 ? 2.77 21.891 -9.961 1 94.31 186 ARG A CA 1
ATOM 1475 C C . ARG A 1 186 ? 1.454 21.422 -10.57 1 94.31 186 ARG A C 1
ATOM 1477 O O . ARG A 1 186 ? 0.379 21.719 -10.047 1 94.31 186 ARG A O 1
ATOM 1484 N N . THR A 1 187 ? 1.538 20.734 -11.664 1 94.12 187 THR A N 1
ATOM 1485 C CA . THR A 1 187 ? 0.333 20.203 -12.305 1 94.12 187 THR A CA 1
ATOM 1486 C C . THR A 1 187 ? -0.354 19.188 -11.398 1 94.12 187 THR A C 1
ATOM 1488 O O . THR A 1 187 ? -1.556 19.281 -11.148 1 94.12 187 THR A O 1
ATOM 1491 N N . THR A 1 188 ? 0.45 18.312 -10.945 1 94.38 188 THR A N 1
ATOM 1492 C CA . THR A 1 188 ? -0.073 17.297 -10.031 1 94.38 188 THR A CA 1
ATOM 1493 C C . THR A 1 188 ? -0.566 17.938 -8.742 1 94.38 188 THR A C 1
ATOM 1495 O O . THR A 1 188 ? -1.638 17.594 -8.234 1 94.38 188 THR A O 1
ATOM 1498 N N . LEU A 1 189 ? 0.224 18.812 -8.32 1 96.06 189 LEU A N 1
ATOM 1499 C CA . LEU A 1 189 ? -0.14 19.547 -7.113 1 96.06 189 LEU A CA 1
ATOM 1500 C C . LEU A 1 189 ? -1.521 20.188 -7.258 1 96.06 189 LEU A C 1
ATOM 1502 O O . LEU A 1 189 ? -2.395 19.969 -6.41 1 96.06 189 LEU A O 1
ATOM 1506 N N . SER A 1 190 ? -1.774 20.859 -8.242 1 95.38 190 SER A N 1
ATOM 1507 C CA . SER A 1 190 ? -3.035 21.562 -8.461 1 95.38 190 SER A CA 1
ATOM 1508 C C . SER A 1 190 ? -4.195 20.594 -8.617 1 95.38 190 SER A C 1
ATOM 1510 O O . SER A 1 190 ? -5.27 20.797 -8.055 1 95.38 190 SER A O 1
ATOM 1512 N N . ALA A 1 191 ? -3.977 19.562 -9.312 1 95.88 191 ALA A N 1
ATOM 1513 C CA . ALA A 1 191 ? -5.023 18.594 -9.578 1 95.88 191 ALA A CA 1
ATOM 1514 C C . ALA A 1 191 ? -5.449 17.875 -8.297 1 95.88 191 ALA A C 1
ATOM 1516 O O . ALA A 1 191 ? -6.641 17.641 -8.078 1 95.88 191 ALA A O 1
ATOM 1517 N N . LEU A 1 192 ? -4.504 17.578 -7.453 1 96.69 192 LEU A N 1
ATOM 1518 C CA . LEU A 1 192 ? -4.77 16.781 -6.262 1 96.69 192 LEU A CA 1
ATOM 1519 C C . LEU A 1 192 ? -5.418 17.625 -5.172 1 96.69 192 LEU A C 1
ATOM 1521 O O . LEU A 1 192 ? -6.145 17.109 -4.32 1 96.69 192 LEU A O 1
ATOM 1525 N N . LEU A 1 193 ? -5.195 18.922 -5.227 1 96.19 193 LEU A N 1
ATOM 1526 C CA . LEU A 1 193 ? -5.688 19.797 -4.168 1 96.19 193 LEU A CA 1
ATOM 1527 C C . LEU A 1 193 ? -7.086 20.297 -4.496 1 96.19 193 LEU A C 1
ATOM 1529 O O . LEU A 1 193 ? -7.688 21.031 -3.697 1 96.19 193 LEU A O 1
ATOM 1533 N N . LYS A 1 194 ? -7.648 19.859 -5.539 1 92.25 194 LYS A N 1
ATOM 1534 C CA . LYS A 1 194 ? -9.008 20.25 -5.91 1 92.25 194 LYS A CA 1
ATOM 1535 C C . LYS A 1 194 ? -9.977 19.094 -5.699 1 92.25 194 LYS A C 1
ATOM 1537 O O . LYS A 1 194 ? -10.047 18.172 -6.523 1 92.25 194 LYS A O 1
ATOM 1542 N N . SER A 1 195 ? -10.727 19.156 -4.652 1 91.06 195 SER A N 1
ATOM 1543 C CA . SER A 1 195 ? -11.719 18.125 -4.379 1 91.06 195 SER A CA 1
ATOM 1544 C C . SER A 1 195 ? -12.883 18.203 -5.359 1 91.06 195 SER A C 1
ATOM 1546 O O . SER A 1 195 ? -13.383 19.281 -5.656 1 91.06 195 SER A O 1
ATOM 1548 N N . PRO A 1 196 ? -13.258 17.062 -5.809 1 86.31 196 PRO A N 1
ATOM 1549 C CA . PRO A 1 196 ? -14.438 17.062 -6.672 1 86.31 196 PRO A CA 1
ATOM 1550 C C . PRO A 1 196 ? -15.75 17.109 -5.883 1 86.31 196 PRO A C 1
ATOM 1552 O O . PRO A 1 196 ? -16.828 17.219 -6.473 1 86.31 196 PRO A O 1
ATOM 1555 N N . SER A 1 197 ? -15.672 16.984 -4.645 1 83.94 197 SER A N 1
ATOM 1556 C CA . SER A 1 197 ? -16.875 16.875 -3.818 1 83.94 197 SER A CA 1
ATOM 1557 C C . SER A 1 197 ? -17.672 18.172 -3.814 1 83.94 197 SER A C 1
ATOM 1559 O O . SER A 1 197 ? -17.078 19.266 -3.719 1 83.94 197 SER A O 1
ATOM 1561 N N . GLN A 1 198 ? -18.953 17.938 -4.016 1 85.44 198 GLN A N 1
ATOM 1562 C CA . GLN A 1 198 ? -19.859 19.062 -3.955 1 85.44 198 GLN A CA 1
ATOM 1563 C C . GLN A 1 198 ? -20.828 18.922 -2.781 1 85.44 198 GLN A C 1
ATOM 1565 O O . GLN A 1 198 ? -21.188 17.812 -2.395 1 85.44 198 GLN A O 1
ATOM 1570 N N . GLY A 1 199 ? -21.094 20.047 -2.188 1 91.94 199 GLY A N 1
ATOM 1571 C CA . GLY A 1 199 ? -22.172 20.078 -1.202 1 91.94 199 GLY A CA 1
ATOM 1572 C C . GLY A 1 199 ? -21.703 19.719 0.197 1 91.94 199 GLY A C 1
ATOM 1573 O O . GLY A 1 199 ? -22.5 19.344 1.05 1 91.94 199 GLY A O 1
ATOM 1574 N N . ILE A 1 200 ? -20.406 19.734 0.434 1 95.19 200 ILE A N 1
ATOM 1575 C CA . ILE A 1 200 ? -19.891 19.438 1.768 1 95.19 200 ILE A CA 1
ATOM 1576 C C . ILE A 1 200 ? -20.016 20.688 2.652 1 95.19 200 ILE A C 1
ATOM 1578 O O . ILE A 1 200 ? -19.656 21.781 2.244 1 95.19 200 ILE A O 1
ATOM 1582 N N . LYS A 1 201 ? -20.594 20.578 3.709 1 96.56 201 LYS A N 1
ATOM 1583 C CA . LYS A 1 201 ? -20.609 21.578 4.766 1 96.56 201 LYS A CA 1
ATOM 1584 C C . LYS A 1 201 ? -19.828 21.109 5.988 1 96.56 201 LYS A C 1
ATOM 1586 O O . LYS A 1 201 ? -20.188 20.094 6.605 1 96.56 201 LYS A O 1
ATOM 1591 N N . SER A 1 202 ? -18.766 21.75 6.297 1 95.38 202 SER A N 1
ATOM 1592 C CA . SER A 1 202 ? -17.859 21.328 7.355 1 95.38 202 SER A CA 1
ATOM 1593 C C . SER A 1 202 ? -17.312 22.516 8.133 1 95.38 202 SER A C 1
ATOM 1595 O O . SER A 1 202 ? -17.219 23.625 7.594 1 95.38 202 SER A O 1
ATOM 1597 N N . ASN A 1 203 ? -17.016 22.359 9.383 1 94.12 203 ASN A N 1
ATOM 1598 C CA . ASN A 1 203 ? -16.328 23.359 10.18 1 94.12 203 ASN A CA 1
ATOM 1599 C C . ASN A 1 203 ? -14.828 23.094 10.258 1 94.12 203 ASN A C 1
ATOM 1601 O O . ASN A 1 203 ? -14.109 23.766 11.008 1 94.12 203 ASN A O 1
ATOM 1605 N N . ALA A 1 204 ? -14.477 22.109 9.516 1 94.69 204 ALA A N 1
ATOM 1606 C CA . ALA A 1 204 ? -13.047 21.812 9.477 1 94.69 204 ALA A CA 1
ATOM 1607 C C . ALA A 1 204 ? -12.258 22.984 8.898 1 94.69 204 ALA A C 1
ATOM 1609 O O . ALA A 1 204 ? -12.781 23.766 8.102 1 94.69 204 ALA A O 1
ATOM 1610 N N . THR A 1 205 ? -11.016 23.094 9.336 1 93.44 205 THR A N 1
ATOM 1611 C CA . THR A 1 205 ? -10.156 24.141 8.805 1 93.44 205 THR A CA 1
ATOM 1612 C C . THR A 1 205 ? -10 24 7.293 1 93.44 205 THR A C 1
ATOM 1614 O O . THR A 1 205 ? -9.703 22.906 6.793 1 93.44 205 THR A O 1
ATOM 1617 N N . ALA A 1 206 ? -10.242 25.031 6.637 1 92.88 206 ALA A N 1
ATOM 1618 C CA . ALA A 1 206 ? -10.102 25.016 5.184 1 92.88 206 ALA A CA 1
ATOM 1619 C C . ALA A 1 206 ? -8.734 25.562 4.762 1 92.88 206 ALA A C 1
ATOM 1621 O O . ALA A 1 206 ? -8.195 26.469 5.41 1 92.88 206 ALA A O 1
ATOM 1622 N N . SER A 1 207 ? -8.281 25 3.678 1 93.12 207 SER A N 1
ATOM 1623 C CA . SER A 1 207 ? -7.051 25.547 3.113 1 93.12 207 SER A CA 1
ATOM 1624 C C . SER A 1 207 ? -7.289 26.891 2.441 1 93.12 207 SER A C 1
ATOM 1626 O O . SER A 1 207 ? -8.367 27.141 1.9 1 93.12 207 SER A O 1
ATOM 1628 N N . ILE A 1 208 ? -6.301 27.672 2.537 1 87.88 208 ILE A N 1
ATOM 1629 C CA . ILE A 1 208 ? -6.309 28.922 1.794 1 87.88 208 ILE A CA 1
ATOM 1630 C C . ILE A 1 208 ? -5.547 28.766 0.483 1 87.88 208 ILE A C 1
ATOM 1632 O O . ILE A 1 208 ? -4.34 28.5 0.489 1 87.88 208 ILE A O 1
ATOM 1636 N N . PRO A 1 209 ? -6.289 28.922 -0.619 1 89.31 209 PRO A N 1
ATOM 1637 C CA . PRO A 1 209 ? -5.605 28.766 -1.904 1 89.31 209 PRO A CA 1
ATOM 1638 C C . PRO A 1 209 ? -4.527 29.812 -2.139 1 89.31 209 PRO A C 1
ATOM 1640 O O . PRO A 1 209 ? -4.668 30.953 -1.688 1 89.31 209 PRO A O 1
ATOM 1643 N N . ALA A 1 210 ? -3.471 29.438 -2.793 1 92 210 ALA A N 1
ATOM 1644 C CA . ALA A 1 210 ? -2.377 30.344 -3.137 1 92 210 ALA A CA 1
ATOM 1645 C C . ALA A 1 210 ? -1.728 29.938 -4.457 1 92 210 ALA A C 1
ATOM 1647 O O . ALA A 1 210 ? -1.733 28.766 -4.828 1 92 210 ALA A O 1
ATOM 1648 N N . VAL A 1 211 ? -1.252 30.953 -5.125 1 94.38 211 VAL A N 1
ATOM 1649 C CA . VAL A 1 211 ? -0.459 30.672 -6.32 1 94.38 211 VAL A CA 1
ATOM 1650 C C . VAL A 1 211 ? 0.976 30.344 -5.918 1 94.38 211 VAL A C 1
ATOM 1652 O O . VAL A 1 211 ? 1.605 31.078 -5.16 1 94.38 211 VAL A O 1
ATOM 1655 N N . VAL A 1 212 ? 1.434 29.25 -6.48 1 96.25 212 VAL A N 1
ATOM 1656 C CA . VAL A 1 212 ? 2.738 28.766 -6.031 1 96.25 212 VAL A CA 1
ATOM 1657 C C . VAL A 1 212 ? 3.73 28.812 -7.191 1 96.25 212 VAL A C 1
ATOM 1659 O O . VAL A 1 212 ? 3.332 28.938 -8.352 1 96.25 212 VAL A O 1
ATOM 1662 N N . LYS A 1 213 ? 4.984 28.812 -6.863 1 96.5 213 LYS A N 1
ATOM 1663 C CA . LYS A 1 213 ? 6.082 28.766 -7.828 1 96.5 213 LYS A CA 1
ATOM 1664 C C . LYS A 1 213 ? 7.289 28.031 -7.246 1 96.5 213 LYS A C 1
ATOM 1666 O O . LYS A 1 213 ? 7.504 28.047 -6.031 1 96.5 213 LYS A O 1
ATOM 1671 N N . ASN A 1 214 ? 8.023 27.359 -8.18 1 97.5 214 ASN A N 1
ATOM 1672 C CA . ASN A 1 214 ? 9.266 26.703 -7.77 1 97.5 214 ASN A CA 1
ATOM 1673 C C . ASN A 1 214 ? 10.445 27.656 -7.812 1 97.5 214 ASN A C 1
ATOM 1675 O O . ASN A 1 214 ? 10.539 28.5 -8.711 1 97.5 214 ASN A O 1
ATOM 1679 N N . LEU A 1 215 ? 11.312 27.5 -6.855 1 97.75 215 LEU A N 1
ATOM 1680 C CA . LEU A 1 215 ? 12.539 28.297 -6.836 1 97.75 215 LEU A CA 1
ATOM 1681 C C . LEU A 1 215 ? 13.391 28 -8.062 1 97.75 215 LEU A C 1
ATOM 1683 O O . LEU A 1 215 ? 14.055 28.906 -8.594 1 97.75 215 LEU A O 1
ATOM 1687 N N . LEU A 1 216 ? 13.336 26.812 -8.516 1 96.44 216 LEU A N 1
ATOM 1688 C CA . LEU A 1 216 ? 14.133 26.406 -9.672 1 96.44 216 LEU A CA 1
ATOM 1689 C C . LEU A 1 216 ? 13.742 27.188 -10.914 1 96.44 216 LEU A C 1
ATOM 1691 O O . LEU A 1 216 ? 14.547 27.344 -11.836 1 96.44 216 LEU A O 1
ATOM 1695 N N . GLU A 1 217 ? 12.555 27.656 -11.008 1 94.25 217 GLU A N 1
ATOM 1696 C CA . GLU A 1 217 ? 12.078 28.438 -12.141 1 94.25 217 GLU A CA 1
ATOM 1697 C C . GLU A 1 217 ? 12.773 29.797 -12.203 1 94.25 217 GLU A C 1
ATOM 1699 O O . GLU A 1 217 ? 12.859 30.406 -13.266 1 94.25 217 GLU A O 1
ATOM 1704 N N . LYS A 1 218 ? 13.266 30.266 -11.109 1 93.81 218 LYS A N 1
ATOM 1705 C CA . LYS A 1 218 ? 13.977 31.531 -11.047 1 93.81 218 LYS A CA 1
ATOM 1706 C C . LYS A 1 218 ? 15.461 31.344 -11.328 1 93.81 218 LYS A C 1
ATOM 1708 O O . LYS A 1 218 ? 16.078 32.188 -11.992 1 93.81 218 LYS A O 1
ATOM 1713 N N . ASP A 1 219 ? 15.984 30.312 -10.789 1 93.44 219 ASP A N 1
ATOM 1714 C CA . ASP A 1 219 ? 17.406 30 -10.906 1 93.44 219 ASP A CA 1
ATOM 1715 C C . ASP A 1 219 ? 17.641 28.5 -10.844 1 93.44 219 ASP A C 1
ATOM 1717 O O . ASP A 1 219 ? 17.422 27.875 -9.805 1 93.44 219 ASP A O 1
ATOM 1721 N N . PRO A 1 220 ? 18.203 27.922 -11.898 1 92.25 220 PRO A N 1
ATOM 1722 C CA . PRO A 1 220 ? 18.375 26.469 -11.977 1 92.25 220 PRO A CA 1
ATOM 1723 C C . PRO A 1 220 ? 19.391 25.938 -10.961 1 92.25 220 PRO A C 1
ATOM 1725 O O . PRO A 1 220 ? 19.469 24.734 -10.742 1 92.25 220 PRO A O 1
ATOM 1728 N N . THR A 1 221 ? 20.094 26.75 -10.328 1 90.38 221 THR A N 1
ATOM 1729 C CA . THR A 1 221 ? 21.078 26.328 -9.344 1 90.38 221 THR A CA 1
ATOM 1730 C C . THR A 1 221 ? 20.438 26.109 -7.98 1 90.38 221 THR A C 1
ATOM 1732 O O . THR A 1 221 ? 21.047 25.516 -7.082 1 90.38 221 THR A O 1
ATOM 1735 N N . LEU A 1 222 ? 19.25 26.562 -7.848 1 94.94 222 LEU A N 1
ATOM 1736 C CA . LEU A 1 222 ? 18.547 26.438 -6.574 1 94.94 222 LEU A CA 1
ATOM 1737 C C . LEU A 1 222 ? 17.938 25.047 -6.418 1 94.94 222 LEU A C 1
ATOM 1739 O O . LEU A 1 222 ? 16.719 24.922 -6.27 1 94.94 222 LEU A O 1
ATOM 1743 N N . THR A 1 223 ? 18.781 24.016 -6.332 1 95.81 223 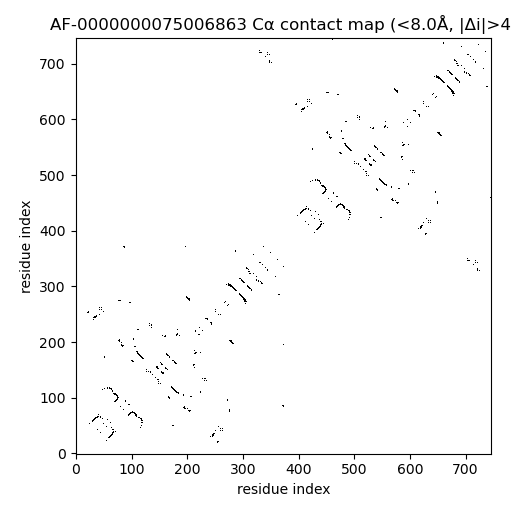THR A N 1
ATOM 1744 C CA . THR A 1 223 ? 18.344 22.641 -6.141 1 95.81 223 THR A CA 1
ATOM 1745 C C . THR A 1 223 ? 18.078 22.359 -4.664 1 95.81 223 THR A C 1
ATOM 1747 O O . THR A 1 223 ? 18.516 23.125 -3.795 1 95.81 223 THR A O 1
ATOM 1750 N N . CYS A 1 224 ? 17.406 21.281 -4.43 1 96.94 224 CYS A N 1
ATOM 1751 C CA . CYS A 1 224 ? 17.094 20.891 -3.057 1 96.94 224 CYS A CA 1
ATOM 1752 C C . CYS A 1 224 ? 18.359 20.719 -2.238 1 96.94 224 CYS A C 1
ATOM 1754 O O . CYS A 1 224 ? 18.438 21.156 -1.089 1 96.94 224 CYS A O 1
ATOM 1756 N N . GLU A 1 225 ? 19.359 20.125 -2.842 1 95.44 225 GLU A N 1
ATOM 1757 C CA . GLU A 1 225 ? 20.609 19.844 -2.15 1 95.44 225 GLU A CA 1
ATOM 1758 C C . GLU A 1 225 ? 21.328 21.141 -1.76 1 95.44 225 GLU A C 1
ATOM 1760 O O . GLU A 1 225 ? 21.766 21.297 -0.615 1 95.44 225 GLU A O 1
ATOM 1765 N N . VAL A 1 226 ? 21.406 22.016 -2.68 1 96.5 226 VAL A N 1
ATOM 1766 C CA . VAL A 1 226 ? 22.078 23.297 -2.443 1 96.5 226 VAL A CA 1
ATOM 1767 C C . VAL A 1 226 ? 21.328 24.078 -1.356 1 96.5 226 VAL A C 1
ATOM 1769 O O . VAL A 1 226 ? 21.953 24.625 -0.452 1 96.5 226 VAL A O 1
ATOM 1772 N N . LEU A 1 227 ? 20.078 24.078 -1.427 1 97.81 227 LEU A N 1
ATOM 1773 C CA . LEU A 1 227 ? 19.266 24.859 -0.491 1 97.81 227 LEU A CA 1
ATOM 1774 C C . LEU A 1 227 ? 19.344 24.25 0.911 1 97.81 227 LEU A C 1
ATOM 1776 O O . LEU A 1 227 ? 19.438 24.984 1.897 1 97.81 227 LEU A O 1
ATOM 1780 N N . MET A 1 228 ? 19.266 22.938 1.012 1 98.12 228 MET A N 1
ATOM 1781 C CA . MET A 1 228 ? 19.359 22.312 2.324 1 98.12 228 MET A CA 1
ATOM 1782 C C . MET A 1 228 ? 20.703 22.594 2.971 1 98.12 228 MET A C 1
ATOM 1784 O O . MET A 1 228 ? 20.781 22.875 4.168 1 98.12 228 MET A O 1
ATOM 1788 N N . GLU A 1 229 ? 21.719 22.594 2.203 1 97.56 229 GLU A N 1
ATOM 1789 C CA . GLU A 1 229 ? 23.047 22.906 2.715 1 97.56 229 GLU A CA 1
ATOM 1790 C C . GLU A 1 229 ? 23.141 24.359 3.172 1 97.56 229 GLU A C 1
ATOM 1792 O O . GLU A 1 229 ? 23.734 24.656 4.215 1 97.56 229 GLU A O 1
ATOM 1797 N N . ALA A 1 230 ? 22.625 25.234 2.355 1 97.94 230 ALA A N 1
ATOM 1798 C CA . ALA A 1 230 ? 22.656 26.656 2.691 1 97.94 230 ALA A CA 1
ATOM 1799 C C . ALA A 1 230 ? 21.875 26.938 3.975 1 97.94 230 ALA A C 1
ATOM 1801 O O . ALA A 1 230 ? 22.328 27.703 4.828 1 97.94 230 ALA A O 1
ATOM 1802 N N . ILE A 1 231 ? 20.734 26.328 4.105 1 98.62 231 ILE A N 1
ATOM 1803 C CA . ILE A 1 231 ? 19.891 26.531 5.285 1 98.62 231 ILE A CA 1
ATOM 1804 C C . ILE A 1 231 ? 20.578 25.922 6.508 1 98.62 231 ILE A C 1
ATOM 1806 O O . ILE A 1 231 ? 20.562 26.516 7.59 1 98.62 231 ILE A O 1
ATOM 1810 N N . ALA A 1 232 ? 21.156 24.734 6.285 1 98.5 232 ALA A N 1
ATOM 1811 C CA . ALA A 1 232 ? 21.891 24.094 7.367 1 98.5 232 ALA A CA 1
ATOM 1812 C C . ALA A 1 232 ? 23.016 25 7.871 1 98.5 232 ALA A C 1
ATOM 1814 O O . ALA A 1 232 ? 23.219 25.141 9.078 1 98.5 232 ALA A O 1
ATOM 1815 N N . ALA A 1 233 ? 23.734 25.594 6.977 1 98.19 233 ALA A N 1
ATOM 1816 C CA . ALA A 1 233 ? 24.844 26.484 7.332 1 98.19 233 ALA A CA 1
ATOM 1817 C C . ALA A 1 233 ? 24.344 27.703 8.109 1 98.19 233 ALA A C 1
ATOM 1819 O O . ALA A 1 233 ? 24.922 28.078 9.125 1 98.19 233 ALA A O 1
ATOM 1820 N N . GLU A 1 234 ? 23.281 28.312 7.605 1 98.19 234 GLU A N 1
ATOM 1821 C CA . GLU A 1 234 ? 22.703 29.469 8.289 1 98.19 234 GLU A CA 1
ATOM 1822 C C . GLU A 1 234 ? 22.219 29.094 9.688 1 98.19 234 GLU A C 1
ATOM 1824 O O . GLU A 1 234 ? 22.375 29.875 10.633 1 98.19 234 GLU A O 1
ATOM 1829 N N . TYR A 1 235 ? 21.609 27.938 9.773 1 98.19 235 TYR A N 1
ATOM 1830 C CA . TYR A 1 235 ? 21.078 27.453 11.047 1 98.19 235 TYR A CA 1
ATOM 1831 C C . TYR A 1 235 ? 22.219 27.219 12.039 1 98.19 235 TYR A C 1
ATOM 1833 O O . TYR A 1 235 ? 22.109 27.594 13.211 1 98.19 235 TYR A O 1
ATOM 1841 N N . ALA A 1 236 ? 23.234 26.578 11.578 1 97.38 236 ALA A N 1
ATOM 1842 C CA . ALA A 1 236 ? 24.391 26.281 12.414 1 97.38 236 ALA A CA 1
ATOM 1843 C C . ALA A 1 236 ? 25.031 27.562 12.93 1 97.38 236 ALA A C 1
ATOM 1845 O O . ALA A 1 236 ? 25.391 27.656 14.109 1 97.38 236 ALA A O 1
ATOM 1846 N N . ALA A 1 237 ? 25.141 28.531 12.078 1 96.81 237 ALA A N 1
ATOM 1847 C CA . ALA A 1 237 ? 25.734 29.828 12.453 1 96.81 237 ALA A CA 1
ATOM 1848 C C . ALA A 1 237 ? 24.859 30.531 13.484 1 96.81 237 ALA A C 1
ATOM 1850 O O . ALA A 1 237 ? 25.375 31.078 14.469 1 96.81 237 ALA A O 1
ATOM 1851 N N . TYR A 1 238 ? 23.625 30.516 13.234 1 95.81 238 TYR A N 1
ATOM 1852 C CA . TYR A 1 238 ? 22.672 31.234 14.086 1 95.81 238 TYR A CA 1
ATOM 1853 C C . TYR A 1 238 ? 22.656 30.625 15.492 1 95.81 238 TYR A C 1
ATOM 1855 O O . TYR A 1 238 ? 22.641 31.359 16.484 1 95.81 238 TYR A O 1
ATOM 1863 N N . HIS A 1 239 ? 22.641 29.328 15.625 1 95.25 239 HIS A N 1
ATOM 1864 C CA . HIS A 1 239 ? 22.531 28.641 16.906 1 95.25 239 HIS A CA 1
ATOM 1865 C C . HIS A 1 239 ? 23.891 28.266 17.469 1 95.25 239 HIS A C 1
ATOM 1867 O O . HIS A 1 239 ? 24 27.688 18.547 1 95.25 239 HIS A O 1
ATOM 1873 N N . GLN A 1 240 ? 24.984 28.562 16.734 1 94.12 240 GLN A N 1
ATOM 1874 C CA . GLN A 1 240 ? 26.344 28.266 17.141 1 94.12 240 GLN A CA 1
ATOM 1875 C C . GLN A 1 240 ? 26.531 26.766 17.406 1 94.12 240 GLN A C 1
ATOM 1877 O O . GLN A 1 240 ? 27.016 26.375 18.484 1 94.12 240 GLN A O 1
ATOM 1882 N N . ILE A 1 241 ? 26.109 25.984 16.469 1 94.19 241 ILE A N 1
ATOM 1883 C CA . ILE A 1 241 ? 26.297 24.547 16.531 1 94.19 241 ILE A CA 1
ATOM 1884 C C . ILE A 1 241 ? 27.094 24.078 15.312 1 94.19 241 ILE A C 1
ATOM 1886 O O . ILE A 1 241 ? 27.406 24.875 14.422 1 94.19 241 ILE A O 1
ATOM 1890 N N . ASP A 1 242 ? 27.422 22.812 15.25 1 93.06 242 ASP A N 1
ATOM 1891 C CA . ASP A 1 242 ? 28.172 22.234 14.141 1 93.06 242 ASP A CA 1
ATOM 1892 C C . ASP A 1 242 ? 27.328 22.188 12.867 1 93.06 242 ASP A C 1
ATOM 1894 O O . ASP A 1 242 ? 26.141 21.844 12.914 1 93.06 242 ASP A O 1
ATOM 1898 N N . ASN A 1 243 ? 28.016 22.625 11.812 1 93.44 243 ASN A N 1
ATOM 1899 C CA . ASN A 1 243 ? 27.344 22.578 10.516 1 93.44 243 ASN A CA 1
ATOM 1900 C C . ASN A 1 243 ? 27.438 21.203 9.883 1 93.44 243 ASN A C 1
ATOM 1902 O O . ASN A 1 243 ? 28.094 21.016 8.852 1 93.44 243 ASN A O 1
ATOM 1906 N N . HIS A 1 244 ? 27.016 20.203 10.5 1 94.81 244 HIS A N 1
ATOM 1907 C CA . HIS A 1 244 ? 27 18.844 9.992 1 94.81 244 HIS A CA 1
ATOM 1908 C C . HIS A 1 244 ? 25.594 18.266 9.961 1 94.81 244 HIS A C 1
ATOM 1910 O O . HIS A 1 244 ? 24.891 18.281 10.969 1 94.81 244 HIS A O 1
ATOM 1916 N N . ILE A 1 245 ? 25.203 17.844 8.766 1 96.5 245 ILE A N 1
ATOM 1917 C CA . ILE A 1 245 ? 23.906 17.219 8.617 1 96.5 245 ILE A CA 1
ATOM 1918 C C . ILE A 1 245 ? 24 15.727 8.922 1 96.5 245 ILE A C 1
ATOM 1920 O O . ILE A 1 245 ? 24.703 14.992 8.219 1 96.5 245 ILE A O 1
ATOM 1924 N N . HIS A 1 246 ? 23.359 15.305 9.938 1 95.25 246 HIS A N 1
ATOM 1925 C CA . HIS A 1 246 ? 23.344 13.898 10.32 1 95.25 246 HIS A CA 1
ATOM 1926 C C . HIS A 1 246 ? 22.234 13.141 9.594 1 95.25 246 HIS A C 1
ATOM 1928 O O . HIS A 1 246 ? 21.047 13.461 9.766 1 95.25 246 HIS A O 1
ATOM 1934 N N . LEU A 1 247 ? 22.641 12.156 8.844 1 95.38 247 LEU A N 1
ATOM 1935 C CA . LEU A 1 247 ? 21.656 11.32 8.172 1 95.38 247 LEU A CA 1
ATOM 1936 C C . LEU A 1 247 ? 21.047 10.312 9.141 1 95.38 247 LEU A C 1
ATOM 1938 O O . LEU A 1 247 ? 21.781 9.633 9.875 1 95.38 247 LEU A O 1
ATOM 1942 N N . ILE A 1 248 ? 19.734 10.273 9.141 1 95.12 248 ILE A N 1
ATOM 1943 C CA . ILE A 1 248 ? 19.078 9.344 10.055 1 95.12 248 ILE A CA 1
ATOM 1944 C C . ILE A 1 248 ? 18.141 8.43 9.266 1 95.12 248 ILE A C 1
ATOM 1946 O O . ILE A 1 248 ? 17.562 8.836 8.258 1 95.12 248 ILE A O 1
ATOM 1950 N N . ASN A 1 249 ? 17.984 7.254 9.789 1 92.19 249 ASN A N 1
ATOM 1951 C CA . ASN A 1 249 ? 17.047 6.27 9.273 1 92.19 249 ASN A CA 1
ATOM 1952 C C . ASN A 1 249 ? 15.875 6.07 10.227 1 92.19 249 ASN A C 1
ATOM 1954 O O . ASN A 1 249 ? 16.031 5.512 11.312 1 92.19 249 ASN A O 1
ATOM 1958 N N . PRO A 1 250 ? 14.695 6.441 9.766 1 94.5 250 PRO A N 1
ATOM 1959 C CA . PRO A 1 250 ? 13.531 6.359 10.656 1 94.5 250 PRO A CA 1
ATOM 1960 C C . PRO A 1 250 ? 13.234 4.93 11.102 1 94.5 250 PRO A C 1
ATOM 1962 O O . PRO A 1 250 ? 12.578 4.723 12.125 1 94.5 250 PRO A O 1
ATOM 1965 N N . THR A 1 251 ? 13.656 3.971 10.383 1 88 251 THR A N 1
ATOM 1966 C CA . THR A 1 251 ? 13.305 2.59 10.703 1 88 251 THR A CA 1
ATOM 1967 C C . THR A 1 251 ? 14.258 2.027 11.758 1 88 251 THR A C 1
ATOM 1969 O O . THR A 1 251 ? 14.062 0.907 12.234 1 88 251 THR A O 1
ATOM 1972 N N . ASP A 1 252 ? 15.305 2.74 12.109 1 89.88 252 ASP A N 1
ATOM 1973 C CA . ASP A 1 252 ? 16.266 2.305 13.125 1 89.88 252 ASP A CA 1
ATOM 1974 C C . ASP A 1 252 ? 15.664 2.418 14.523 1 89.88 252 ASP A C 1
ATOM 1976 O O . ASP A 1 252 ? 15.695 3.486 15.133 1 89.88 252 ASP A O 1
ATOM 1980 N N . GLU A 1 253 ? 15.266 1.334 15.102 1 90.75 253 GLU A N 1
ATOM 1981 C CA . GLU A 1 253 ? 14.602 1.318 16.406 1 90.75 253 GLU A CA 1
ATOM 1982 C C . GLU A 1 253 ? 15.594 1.565 17.531 1 90.75 253 GLU A C 1
ATOM 1984 O O . GLU A 1 253 ? 15.195 1.865 18.656 1 90.75 253 GLU A O 1
ATOM 1989 N N . THR A 1 254 ? 16.828 1.407 17.203 1 89.56 254 THR A N 1
ATOM 1990 C CA . THR A 1 254 ? 17.828 1.709 18.203 1 89.56 254 THR A CA 1
ATOM 1991 C C . THR A 1 254 ? 17.938 3.215 18.438 1 89.56 254 THR A C 1
ATOM 1993 O O . THR A 1 254 ? 18.047 3.674 19.562 1 89.56 254 THR A O 1
ATOM 1996 N N . LEU A 1 255 ? 17.844 3.92 17.375 1 90.31 255 LEU A N 1
ATOM 1997 C CA . LEU A 1 255 ? 17.906 5.375 17.453 1 90.31 255 LEU A CA 1
ATOM 1998 C C . LEU A 1 255 ? 16.578 5.969 17.875 1 90.31 255 LEU A C 1
ATOM 2000 O O . LEU A 1 255 ? 16.531 6.945 18.625 1 90.31 255 LEU A O 1
ATOM 2004 N N . PHE A 1 256 ? 15.508 5.375 17.328 1 94.25 256 PHE A N 1
ATOM 2005 C CA . PHE A 1 256 ? 14.164 5.879 17.594 1 94.25 256 PHE A CA 1
ATOM 2006 C C . PHE A 1 256 ? 13.266 4.762 18.109 1 94.25 256 PHE A C 1
ATOM 2008 O O . PHE A 1 256 ? 12.352 4.328 17.406 1 94.25 256 PHE A O 1
ATOM 2015 N N . PRO A 1 257 ? 13.414 4.426 19.344 1 94.25 257 PRO A N 1
ATOM 2016 C CA . PRO A 1 257 ? 12.594 3.338 19.875 1 94.25 257 PRO A CA 1
ATOM 2017 C C . PRO A 1 257 ? 11.102 3.615 19.75 1 94.25 257 PRO A C 1
ATOM 2019 O O . PRO A 1 257 ? 10.625 4.664 20.203 1 94.25 257 PRO A O 1
ATOM 2022 N N . GLY A 1 258 ? 10.352 2.688 19.141 1 94.62 258 GLY A N 1
ATOM 2023 C CA . GLY A 1 258 ? 8.906 2.791 19.047 1 94.62 258 GLY A CA 1
ATOM 2024 C C . GLY A 1 258 ? 8.445 3.525 17.797 1 94.62 258 GLY A C 1
ATOM 2025 O O . GLY A 1 258 ? 7.246 3.668 17.562 1 94.62 258 GLY A O 1
ATOM 2026 N N . LEU A 1 259 ? 9.344 3.975 17.031 1 94.75 259 LEU A N 1
ATOM 2027 C CA . LEU A 1 259 ? 8.992 4.809 15.891 1 94.75 259 LEU A CA 1
ATOM 2028 C C . LEU A 1 259 ? 8.219 4.004 14.852 1 94.75 259 LEU A C 1
ATOM 2030 O O . LEU A 1 259 ? 7.293 4.527 14.219 1 94.75 259 LEU A O 1
ATOM 2034 N N . ASN A 1 260 ? 8.547 2.811 14.664 1 91.12 260 ASN A N 1
ATOM 2035 C CA . ASN A 1 260 ? 7.844 1.983 13.695 1 91.12 260 ASN A CA 1
ATOM 2036 C C . ASN A 1 260 ? 6.367 1.839 14.047 1 91.12 260 ASN A C 1
ATOM 2038 O O . ASN A 1 260 ? 5.508 1.893 13.164 1 91.12 260 ASN A O 1
ATOM 2042 N N . SER A 1 261 ? 6.148 1.615 15.266 1 92.81 261 SER A N 1
ATOM 2043 C CA . SER A 1 261 ? 4.766 1.525 15.727 1 92.81 261 SER A CA 1
ATOM 2044 C C . SER A 1 261 ? 4.02 2.838 15.5 1 92.81 261 SER A C 1
ATOM 2046 O O . SER A 1 261 ? 2.861 2.836 15.086 1 92.81 261 SER A O 1
ATOM 2048 N N . LYS A 1 262 ? 4.66 3.881 15.734 1 95.88 262 LYS A N 1
ATOM 2049 C CA . LYS A 1 262 ? 4.059 5.195 15.523 1 95.88 262 LYS A CA 1
ATOM 2050 C C . LYS A 1 262 ? 3.738 5.426 14.055 1 95.88 262 LYS A C 1
ATOM 2052 O O . LYS A 1 262 ? 2.668 5.934 13.719 1 95.88 262 LYS A O 1
ATOM 2057 N N . ALA A 1 263 ? 4.695 5.113 13.234 1 96.19 263 ALA A N 1
ATOM 2058 C CA . ALA A 1 263 ? 4.473 5.25 11.797 1 96.19 263 ALA A CA 1
ATOM 2059 C C . ALA A 1 263 ? 3.262 4.438 11.352 1 96.19 263 ALA A C 1
ATOM 2061 O O . ALA A 1 263 ? 2.475 4.895 10.523 1 96.19 263 ALA A O 1
ATOM 2062 N N . LYS A 1 264 ? 3.084 3.301 11.906 1 93.25 264 LYS A N 1
ATOM 2063 C CA . LYS A 1 264 ? 1.935 2.457 11.594 1 93.25 264 LYS A CA 1
ATOM 2064 C C . LYS A 1 264 ? 0.633 3.113 12.047 1 93.25 264 LYS A C 1
ATOM 2066 O O . LYS A 1 264 ? -0.372 3.066 11.336 1 93.25 264 LYS A O 1
ATOM 2071 N N . GLU A 1 265 ? 0.651 3.67 13.172 1 95.44 265 GLU A N 1
ATOM 2072 C CA . GLU A 1 265 ? -0.524 4.363 13.688 1 95.44 265 GLU A CA 1
ATOM 2073 C C . GLU A 1 265 ? -0.946 5.5 12.758 1 95.44 265 GLU A C 1
ATOM 2075 O O . GLU A 1 265 ? -2.139 5.723 12.547 1 95.44 265 GLU A O 1
ATOM 2080 N N . LEU A 1 266 ? 0.029 6.137 12.156 1 97.75 266 LEU A N 1
ATOM 2081 C CA . LEU A 1 266 ? -0.237 7.281 11.289 1 97.75 266 LEU A CA 1
ATOM 2082 C C . LEU A 1 266 ? -0.842 6.828 9.961 1 97.75 266 LEU A C 1
ATOM 2084 O O . LEU A 1 266 ? -1.37 7.645 9.203 1 97.75 266 LEU A O 1
ATOM 2088 N N . GLN A 1 267 ? -0.815 5.578 9.711 1 96 267 GLN A N 1
ATOM 2089 C CA . GLN A 1 267 ? -1.347 5.031 8.469 1 96 267 GLN A CA 1
ATOM 2090 C C . GLN A 1 267 ? -2.787 4.562 8.648 1 96 267 GLN A C 1
ATOM 2092 O O . GLN A 1 267 ? -3.465 4.238 7.668 1 96 267 GLN A O 1
ATOM 2097 N N . THR A 1 268 ? -3.273 4.496 9.836 1 95.25 268 THR A N 1
ATOM 2098 C CA . THR A 1 268 ? -4.578 3.904 10.109 1 95.25 268 THR A CA 1
ATOM 2099 C C . THR A 1 268 ? -5.695 4.789 9.57 1 95.25 268 THR A C 1
ATOM 2101 O O . THR A 1 268 ? -5.578 6.016 9.562 1 95.25 268 THR A O 1
ATOM 2104 N N . TRP A 1 269 ? -6.789 4.164 9.164 1 95.62 269 TRP A N 1
ATOM 2105 C CA . TRP A 1 269 ? -7.973 4.875 8.695 1 95.62 269 TRP A CA 1
ATOM 2106 C C . TRP A 1 269 ? -8.539 5.773 9.789 1 95.62 269 TRP A C 1
ATOM 2108 O O . TRP A 1 269 ? -8.984 6.891 9.516 1 95.62 269 TRP A O 1
ATOM 2118 N N . GLU A 1 270 ? -8.531 5.266 11.031 1 96.88 270 GLU A N 1
ATOM 2119 C CA . GLU A 1 270 ? -9.078 6 12.172 1 96.88 270 GLU A CA 1
ATOM 2120 C C . GLU A 1 270 ? -8.375 7.344 12.344 1 96.88 270 GLU A C 1
ATOM 2122 O O . GLU A 1 270 ? -9.023 8.352 12.648 1 96.88 270 GLU A O 1
ATOM 2127 N N . TRP A 1 271 ? -7.113 7.316 12.102 1 98.12 271 TRP A N 1
ATOM 2128 C CA . TRP A 1 271 ? -6.371 8.562 12.258 1 98.12 271 TRP A CA 1
ATOM 2129 C C . TRP A 1 271 ? -6.59 9.477 11.055 1 98.12 271 TRP A C 1
ATOM 2131 O O . TRP A 1 271 ? -6.938 10.648 11.211 1 98.12 271 TRP A O 1
ATOM 2141 N N . ILE A 1 272 ? -6.418 8.969 9.859 1 98.44 272 ILE A N 1
ATOM 2142 C CA . ILE A 1 272 ? -6.41 9.781 8.641 1 98.44 272 ILE A CA 1
ATOM 2143 C C . ILE A 1 272 ? -7.82 10.297 8.359 1 98.44 272 ILE A C 1
ATOM 2145 O O . ILE A 1 272 ? -8.008 11.484 8.078 1 98.44 272 ILE A O 1
ATOM 2149 N N . TYR A 1 273 ? -8.828 9.477 8.508 1 98.12 273 TYR A N 1
ATOM 2150 C CA . TYR A 1 273 ? -10.195 9.82 8.133 1 98.12 273 TYR A CA 1
ATOM 2151 C C . TYR A 1 273 ? -11.078 9.938 9.367 1 98.12 273 TYR A C 1
ATOM 2153 O O . TYR A 1 273 ? -11.906 10.852 9.461 1 98.12 273 TYR A O 1
ATOM 2161 N N . GLY A 1 274 ? -10.852 9.078 10.312 1 97.94 274 GLY A N 1
ATOM 2162 C CA . GLY A 1 274 ? -11.711 9 11.484 1 97.94 274 GLY A CA 1
ATOM 2163 C C . GLY A 1 274 ? -11.641 10.234 12.359 1 97.94 274 GLY A C 1
ATOM 2164 O O . GLY A 1 274 ? -12.594 10.555 13.078 1 97.94 274 GLY A O 1
ATOM 2165 N N . ARG A 1 275 ? -10.547 10.953 12.305 1 97.44 275 ARG A N 1
ATOM 2166 C CA . ARG A 1 275 ? -10.352 12.141 13.133 1 97.44 275 ARG A CA 1
ATOM 2167 C 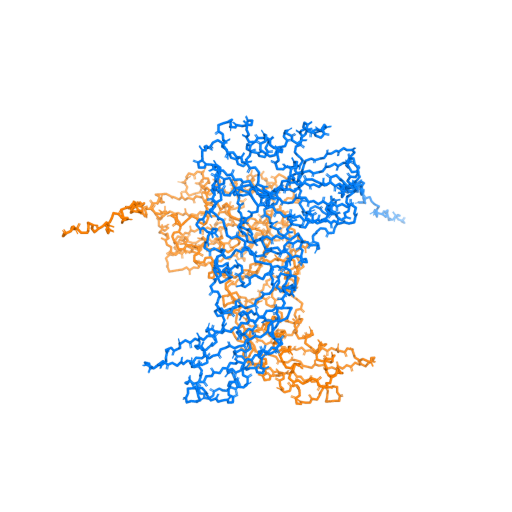C . ARG A 1 275 ? -10.93 13.383 12.461 1 97.44 275 ARG A C 1
ATOM 2169 O O . ARG A 1 275 ? -10.836 14.484 13 1 97.44 275 ARG A O 1
ATOM 2176 N N . THR A 1 276 ? -11.57 13.242 11.391 1 98.12 276 THR A N 1
ATOM 2177 C CA . THR A 1 276 ? -12.148 14.375 10.672 1 98.12 276 THR A CA 1
ATOM 2178 C C . THR A 1 276 ? -13.328 14.961 11.445 1 98.12 276 THR A C 1
ATOM 2180 O O . THR A 1 276 ? -14.211 14.227 11.891 1 98.12 276 THR A O 1
ATOM 2183 N N . PRO A 1 277 ? -13.328 16.281 11.586 1 97.88 277 PRO A N 1
ATOM 2184 C CA . PRO A 1 277 ? -14.508 16.906 12.211 1 97.88 277 PRO A CA 1
ATOM 2185 C C . PRO A 1 277 ? -15.805 16.578 11.469 1 97.88 277 PRO A C 1
ATOM 2187 O O . PRO A 1 277 ? -15.781 16.312 10.266 1 97.88 277 PRO A O 1
ATOM 2190 N N . LYS A 1 278 ? -16.859 16.594 12.234 1 98.12 278 LYS A N 1
ATOM 2191 C CA . LYS A 1 278 ? -18.172 16.281 11.664 1 98.12 278 LYS A CA 1
ATOM 2192 C C . LYS A 1 278 ? -18.469 17.156 10.461 1 98.12 278 LYS A C 1
ATOM 2194 O O . LYS A 1 278 ? -18.141 18.344 10.453 1 98.12 278 LYS A O 1
ATOM 2199 N N . PHE A 1 279 ? -19.141 16.609 9.5 1 98.12 279 PHE A N 1
ATOM 2200 C CA . PHE A 1 279 ? -19.562 17.344 8.312 1 98.12 279 PHE A CA 1
ATOM 2201 C C . PHE A 1 279 ? -20.75 16.672 7.645 1 98.12 279 PHE A C 1
ATOM 2203 O O . PHE A 1 279 ? -21.156 15.586 8.039 1 98.12 279 PHE A O 1
ATOM 2210 N N . SER A 1 280 ? -21.344 17.391 6.715 1 97.94 280 SER A N 1
ATOM 2211 C CA . SER A 1 280 ? -22.469 16.844 5.957 1 97.94 280 SER A CA 1
ATOM 2212 C C . SER A 1 280 ? -22.234 16.969 4.457 1 97.94 280 SER A C 1
ATOM 2214 O O . SER A 1 280 ? -21.406 17.781 4.016 1 97.94 280 SER A O 1
ATOM 2216 N N . VAL A 1 281 ? -22.844 16.078 3.764 1 97 281 VAL A N 1
ATOM 2217 C CA . VAL A 1 281 ? -22.859 16.125 2.305 1 97 281 VAL A CA 1
ATOM 2218 C C . VAL A 1 281 ? -24.297 16.25 1.807 1 97 281 VAL A C 1
ATOM 2220 O O . VAL A 1 281 ? -25.141 15.406 2.131 1 97 281 VAL A O 1
ATOM 2223 N N . ASN A 1 282 ? -24.578 17.281 1.178 1 96.56 282 ASN A N 1
ATOM 2224 C CA . ASN A 1 282 ? -25.875 17.516 0.536 1 96.56 282 ASN A CA 1
ATOM 2225 C C . ASN A 1 282 ? -25.719 17.766 -0.96 1 96.56 282 ASN A C 1
ATOM 2227 O O . ASN A 1 282 ? -25.266 18.844 -1.368 1 96.56 282 ASN A O 1
ATOM 2231 N N . THR A 1 283 ? -26.109 16.734 -1.782 1 94.62 283 THR A N 1
ATOM 2232 C CA . THR A 1 283 ? -25.891 16.875 -3.219 1 94.62 283 THR A CA 1
ATOM 2233 C C . THR A 1 283 ? -26.984 16.156 -4 1 94.62 283 THR A C 1
ATOM 2235 O O . THR A 1 283 ? -27.797 15.445 -3.42 1 94.62 283 THR A O 1
ATOM 2238 N N . THR A 1 284 ? -27.125 16.5 -5.309 1 93.44 284 THR A N 1
ATOM 2239 C CA . THR A 1 284 ? -28.078 15.898 -6.23 1 93.44 284 THR A CA 1
ATOM 2240 C C . THR A 1 284 ? -27.375 15.414 -7.496 1 93.44 284 THR A C 1
ATOM 2242 O O . THR A 1 284 ? -26.562 16.125 -8.078 1 93.44 284 THR A O 1
ATOM 2245 N N . PHE A 1 285 ? -27.703 14.125 -7.805 1 90.56 285 PHE A N 1
ATOM 2246 C CA . PHE A 1 285 ? -27.156 13.547 -9.031 1 90.56 285 PHE A CA 1
ATOM 2247 C C . PHE A 1 285 ? -28.25 13.375 -10.078 1 90.56 285 PHE A C 1
ATOM 2249 O O . PHE A 1 285 ? -29.406 13.078 -9.742 1 90.56 285 PHE A O 1
ATOM 2256 N N . ASN A 1 286 ? -27.828 13.633 -11.328 1 89.31 286 ASN A N 1
ATOM 2257 C CA . ASN A 1 286 ? -28.672 13.242 -12.461 1 89.31 286 ASN A CA 1
ATOM 2258 C C . ASN A 1 286 ? -28.172 11.945 -13.094 1 89.31 286 ASN A C 1
ATOM 2260 O O . ASN A 1 286 ? -27.047 11.875 -13.602 1 89.31 286 ASN A O 1
ATOM 2264 N N . VAL A 1 287 ? -29.016 10.93 -13.016 1 87.62 287 VAL A N 1
ATOM 2265 C CA . VAL A 1 287 ? -28.641 9.625 -13.547 1 87.62 287 VAL A CA 1
ATOM 2266 C C . VAL A 1 287 ? -29.375 9.375 -14.867 1 87.62 287 VAL A C 1
ATOM 2268 O O . VAL A 1 287 ? -30.594 9.562 -14.961 1 87.62 287 VAL A O 1
ATOM 2271 N N . LEU A 1 288 ? -28.578 9.078 -15.828 1 85.12 288 LEU A N 1
ATOM 2272 C CA . LEU A 1 288 ? -29.141 8.688 -17.109 1 85.12 288 LEU A CA 1
ATOM 2273 C C . LEU A 1 288 ? -29.359 7.184 -17.172 1 85.12 288 LEU A C 1
ATOM 2275 O O . LEU A 1 288 ? -28.422 6.402 -16.969 1 85.12 288 LEU A O 1
ATOM 2279 N N . TYR A 1 289 ? -30.656 6.859 -17.281 1 82.69 289 TYR A N 1
ATOM 2280 C CA . TYR A 1 289 ? -31 5.449 -17.422 1 82.69 289 TYR A CA 1
ATOM 2281 C C . TYR A 1 289 ? -32.062 5.25 -18.484 1 82.69 289 TYR A C 1
ATOM 2283 O O . TYR A 1 289 ? -33.125 5.855 -18.422 1 82.69 289 TYR A O 1
ATOM 2291 N N . GLU A 1 290 ? -31.797 4.391 -19.453 1 82.44 290 GLU A N 1
ATOM 2292 C CA . GLU A 1 290 ? -32.688 4.113 -20.562 1 82.44 290 GLU A CA 1
ATOM 2293 C C . GLU A 1 290 ? -33.25 5.406 -21.172 1 82.44 290 GLU A C 1
ATOM 2295 O O . GLU A 1 290 ? -34.438 5.566 -21.328 1 82.44 290 GLU A O 1
ATOM 2300 N N . GLN A 1 291 ? -32.375 6.371 -21.406 1 83.94 291 GLN A N 1
ATOM 2301 C CA . GLN A 1 291 ? -32.625 7.609 -22.141 1 83.94 291 GLN A CA 1
ATOM 2302 C C . GLN A 1 291 ? -33.469 8.562 -21.297 1 83.94 291 GLN A C 1
ATOM 2304 O O . GLN A 1 291 ? -34.062 9.508 -21.828 1 83.94 291 GLN A O 1
ATOM 2309 N N . ALA A 1 292 ? -33.75 8.281 -20.094 1 86.62 292 ALA A N 1
ATOM 2310 C CA . ALA A 1 292 ? -34.406 9.195 -19.172 1 86.62 292 ALA A CA 1
ATOM 2311 C C . ALA A 1 292 ? -33.469 9.648 -18.062 1 86.62 292 ALA A C 1
ATOM 2313 O O . ALA A 1 292 ? -32.531 8.938 -17.703 1 86.62 292 ALA A O 1
ATOM 2314 N N . HIS A 1 293 ? -33.75 10.781 -17.641 1 90.06 293 HIS A N 1
ATOM 2315 C CA . HIS A 1 293 ? -33 11.344 -16.531 1 90.06 293 HIS A CA 1
ATOM 2316 C C . HIS A 1 293 ? -33.75 11.234 -15.219 1 90.06 293 HIS A C 1
ATOM 2318 O O . HIS A 1 293 ? -34.938 11.523 -15.164 1 90.06 293 HIS A O 1
ATOM 2324 N N . PHE A 1 294 ? -33 10.75 -14.305 1 91.44 294 PHE A N 1
ATOM 2325 C CA . PHE A 1 294 ? -33.562 10.625 -12.977 1 91.44 294 PHE A CA 1
ATOM 2326 C C . PHE A 1 294 ? -32.75 11.383 -11.945 1 91.44 294 PHE A C 1
ATOM 2328 O O . PHE A 1 294 ? -31.5 11.32 -11.977 1 91.44 294 PHE A O 1
ATOM 2335 N N . GLU A 1 295 ? -33.438 12.07 -11.148 1 93.44 295 GLU A N 1
ATOM 2336 C CA . GLU A 1 295 ? -32.75 12.828 -10.102 1 93.44 295 GLU A CA 1
ATOM 2337 C C . GLU A 1 295 ? -32.656 12.031 -8.805 1 93.44 295 GLU A C 1
ATOM 2339 O O . GLU A 1 295 ? -33.656 11.5 -8.328 1 93.44 295 GLU A O 1
ATOM 2344 N N . VAL A 1 296 ? -31.453 11.977 -8.297 1 93.44 296 VAL A N 1
ATOM 2345 C CA . VAL A 1 296 ? -31.234 11.305 -7.016 1 93.44 296 VAL A CA 1
ATOM 2346 C C . VAL A 1 296 ? -30.672 12.305 -6 1 93.44 296 VAL A C 1
ATOM 2348 O O . VAL A 1 296 ? -29.656 12.938 -6.246 1 93.44 296 VAL A O 1
ATOM 2351 N N . ARG A 1 297 ? -31.422 12.43 -4.914 1 95 297 ARG A N 1
ATOM 2352 C CA . ARG A 1 297 ? -30.969 13.32 -3.844 1 95 297 ARG A CA 1
ATOM 2353 C C . ARG A 1 297 ? -30.25 12.539 -2.748 1 95 297 ARG A C 1
ATOM 2355 O O . ARG A 1 297 ? -30.719 11.477 -2.326 1 95 297 ARG A O 1
ATOM 2362 N N . VAL A 1 298 ? -29.078 13.102 -2.299 1 95.38 298 VAL A N 1
ATOM 2363 C CA . VAL A 1 298 ? -28.281 12.43 -1.278 1 95.38 298 VAL A CA 1
ATOM 2364 C C . VAL A 1 298 ? -27.984 13.398 -0.14 1 95.38 298 VAL A C 1
ATOM 2366 O O . VAL A 1 298 ? -27.438 14.484 -0.368 1 95.38 298 VAL A O 1
ATOM 2369 N N . PHE A 1 299 ? -28.375 13.023 1.031 1 97.38 299 PHE A N 1
ATOM 2370 C CA . PHE A 1 299 ? -28.016 13.742 2.248 1 97.38 299 PHE A CA 1
ATOM 2371 C C . PHE A 1 299 ? -27.344 12.82 3.25 1 97.38 299 PHE A C 1
ATOM 2373 O O . PHE A 1 299 ? -27.938 11.828 3.691 1 97.38 299 PHE A O 1
ATOM 2380 N N . LEU A 1 300 ? -26.109 13.141 3.631 1 97.38 300 LEU A N 1
ATOM 2381 C CA . LEU A 1 300 ? -25.344 12.344 4.578 1 97.38 300 LEU A CA 1
ATOM 2382 C C . LEU A 1 300 ? -24.797 13.219 5.703 1 97.38 300 LEU A C 1
ATOM 2384 O O . LEU A 1 300 ? -24.375 14.352 5.465 1 97.38 300 LEU A O 1
ATOM 2388 N N . ASP A 1 301 ? -24.828 12.758 6.891 1 98.31 301 ASP A N 1
ATOM 2389 C CA . ASP A 1 301 ? -24.047 13.289 8 1 98.31 301 ASP A CA 1
ATOM 2390 C C . ASP A 1 301 ? -22.906 12.336 8.383 1 98.31 301 ASP A C 1
ATOM 2392 O O . ASP A 1 301 ? -23.141 11.141 8.586 1 98.31 301 ASP A O 1
ATOM 2396 N N . ILE A 1 302 ? -21.781 12.859 8.445 1 98.12 302 ILE A N 1
ATOM 2397 C CA . ILE A 1 302 ? -20.609 12.047 8.75 1 98.12 302 ILE A CA 1
ATOM 2398 C C . ILE A 1 302 ? -19.969 12.516 10.055 1 98.12 302 ILE A C 1
ATOM 2400 O O . ILE A 1 302 ? -19.719 13.711 10.234 1 98.12 302 ILE A O 1
ATOM 2404 N N . LYS A 1 303 ? -19.75 11.648 10.953 1 98 303 LYS A N 1
ATOM 2405 C CA . LYS A 1 303 ? -19.047 11.867 12.211 1 98 303 LYS A CA 1
ATOM 2406 C C . LYS A 1 303 ? -17.953 10.828 12.414 1 98 303 LYS A C 1
ATOM 2408 O O . LYS A 1 303 ? -18.172 9.633 12.242 1 98 303 LYS A O 1
ATOM 2413 N N . ASN A 1 304 ? -16.734 11.281 12.734 1 96.75 304 ASN A N 1
ATOM 2414 C CA . ASN A 1 304 ? -15.578 10.406 12.898 1 96.75 304 ASN A CA 1
ATOM 2415 C C . ASN A 1 304 ? -15.352 9.539 11.664 1 96.75 304 ASN A C 1
ATOM 2417 O O . ASN A 1 304 ? -15.008 8.359 11.781 1 96.75 304 ASN A O 1
ATOM 2421 N N . GLY A 1 305 ? -15.703 10.062 10.547 1 97.44 305 GLY A N 1
ATOM 2422 C CA . GLY A 1 305 ? -15.5 9.391 9.273 1 97.44 305 GLY A CA 1
ATOM 2423 C C . GLY A 1 305 ? -16.562 8.359 8.961 1 97.44 305 GLY A C 1
ATOM 2424 O O . GLY A 1 305 ? -16.469 7.633 7.977 1 97.44 305 GLY A O 1
ATOM 2425 N N . ARG A 1 306 ? -17.594 8.234 9.734 1 97.06 306 ARG A N 1
ATOM 2426 C CA . ARG A 1 306 ? -18.656 7.25 9.555 1 97.06 306 ARG A CA 1
ATOM 2427 C C . ARG A 1 306 ? -20 7.926 9.258 1 97.06 306 ARG A C 1
ATOM 2429 O O . ARG A 1 306 ? -20.266 9.016 9.766 1 97.06 306 ARG A O 1
ATOM 2436 N N . ILE A 1 307 ? -20.812 7.273 8.531 1 97.25 307 ILE A N 1
ATOM 2437 C CA . ILE A 1 307 ? -22.125 7.797 8.156 1 97.25 307 ILE A CA 1
ATOM 2438 C C . ILE A 1 307 ? -23.094 7.645 9.336 1 97.25 307 ILE A C 1
ATOM 2440 O O . ILE A 1 307 ? -23.391 6.527 9.758 1 97.25 307 ILE A O 1
ATOM 2444 N N . VAL A 1 308 ? -23.594 8.758 9.82 1 97.12 308 VAL A N 1
ATOM 2445 C CA . VAL A 1 308 ? -24.5 8.672 10.969 1 97.12 308 VAL A CA 1
ATOM 2446 C C . VAL A 1 308 ? -25.922 8.984 10.523 1 97.12 308 VAL A C 1
ATOM 2448 O O . VAL A 1 308 ? -26.891 8.578 11.188 1 97.12 308 VAL A O 1
ATOM 2451 N N . VAL A 1 309 ? -26.125 9.688 9.484 1 97.19 309 VAL A N 1
ATOM 2452 C CA . VAL A 1 309 ? -27.391 9.914 8.82 1 97.19 309 VAL A CA 1
ATOM 2453 C C . VAL A 1 309 ? -27.25 9.656 7.324 1 97.19 309 VAL A C 1
ATOM 2455 O O . VAL A 1 309 ? -26.281 10.094 6.703 1 97.19 309 VAL A O 1
ATOM 2458 N N . CYS A 1 310 ? -28.125 8.875 6.824 1 96.31 310 CYS A N 1
ATOM 2459 C CA . CYS A 1 310 ? -28.109 8.562 5.398 1 96.31 310 CYS A CA 1
ATOM 2460 C C . CYS A 1 310 ? -29.516 8.688 4.805 1 96.31 310 CYS A C 1
ATOM 2462 O O . CYS A 1 310 ? -30.422 7.961 5.203 1 96.31 310 CYS A O 1
ATOM 2464 N N . LYS A 1 311 ? -29.641 9.586 3.924 1 96.44 311 LYS A N 1
ATOM 2465 C CA . LYS A 1 311 ? -30.906 9.789 3.215 1 96.44 311 LYS A CA 1
ATOM 2466 C C . LYS A 1 311 ? -30.688 9.859 1.707 1 96.44 311 LYS A C 1
ATOM 2468 O O . LYS A 1 311 ? -30.375 10.922 1.17 1 96.44 311 LYS A O 1
ATOM 2473 N N . ILE A 1 312 ? -30.875 8.828 1.079 1 94.44 312 ILE A N 1
ATOM 2474 C CA . ILE A 1 312 ? -30.844 8.742 -0.377 1 94.44 312 ILE A CA 1
ATOM 2475 C C . ILE A 1 312 ? -32.25 8.594 -0.925 1 94.44 312 ILE A C 1
ATOM 2477 O O . ILE A 1 312 ? -32.969 7.664 -0.558 1 94.44 312 ILE A O 1
ATOM 2481 N N . GLU A 1 313 ? -32.594 9.5 -1.789 1 94.44 313 GLU A N 1
ATOM 2482 C CA . GLU A 1 313 ? -33.938 9.516 -2.355 1 94.44 313 GLU A CA 1
ATOM 2483 C C . GLU A 1 313 ? -33.875 9.477 -3.881 1 94.44 313 GLU A C 1
ATOM 2485 O O . GLU A 1 313 ? -33.156 10.242 -4.504 1 94.44 313 GLU A O 1
ATOM 2490 N N . ALA A 1 314 ? -34.594 8.57 -4.387 1 92.19 314 ALA A N 1
ATOM 2491 C CA . ALA A 1 314 ? -34.781 8.445 -5.828 1 92.19 314 ALA A CA 1
ATOM 2492 C C . ALA A 1 314 ? -36.25 8.375 -6.184 1 92.19 314 ALA A C 1
ATOM 2494 O O . ALA A 1 314 ? -37.094 8.07 -5.328 1 92.19 314 ALA A O 1
ATOM 2495 N N . PRO A 1 315 ? -36.562 8.766 -7.438 1 91.06 315 PRO A N 1
ATOM 2496 C CA . PRO A 1 315 ? -37.969 8.633 -7.824 1 91.06 315 PRO A CA 1
ATOM 2497 C C . PRO A 1 315 ? -38.469 7.199 -7.688 1 91.06 315 PRO A C 1
ATOM 2499 O O . PRO A 1 315 ? -37.812 6.254 -8.117 1 91.06 315 PRO A O 1
ATOM 2502 N N . ASP A 1 316 ? -39.656 7.043 -7.223 1 88.31 316 ASP A N 1
ATOM 2503 C CA . ASP A 1 316 ? -40.219 5.742 -6.914 1 88.31 316 ASP A CA 1
ATOM 2504 C C . ASP A 1 316 ? -40.375 4.891 -8.172 1 88.31 316 ASP A C 1
ATOM 2506 O O . ASP A 1 316 ? -40.281 3.662 -8.109 1 88.31 316 ASP A O 1
ATOM 2510 N N . HIS A 1 317 ? -40.625 5.559 -9.195 1 86.5 317 HIS A N 1
ATOM 2511 C CA . HIS A 1 317 ? -40.844 4.812 -10.438 1 86.5 317 HIS A CA 1
ATOM 2512 C C . HIS A 1 317 ? -39.531 4.273 -10.984 1 86.5 317 HIS A C 1
ATOM 2514 O O . HIS A 1 317 ? -39.531 3.393 -11.852 1 86.5 317 HIS A O 1
ATOM 2520 N N . TRP A 1 318 ? -38.438 4.836 -10.5 1 88.69 318 TRP A N 1
ATOM 2521 C CA . TRP A 1 318 ? -37.156 4.355 -10.938 1 88.69 318 TRP A CA 1
ATOM 2522 C C . TRP A 1 318 ? -36.594 3.303 -9.977 1 88.69 318 TRP A C 1
ATOM 2524 O O . TRP A 1 318 ? -36.281 2.188 -10.391 1 88.69 318 TRP A O 1
ATOM 2534 N N . LEU A 1 319 ? -36.562 3.588 -8.766 1 88.81 319 LEU A N 1
ATOM 2535 C CA . LEU A 1 319 ? -36.094 2.674 -7.727 1 88.81 319 LEU A CA 1
ATOM 2536 C C . LEU A 1 319 ? -37.125 2.562 -6.609 1 88.81 319 LEU A C 1
ATOM 2538 O O . LEU A 1 319 ? -37.469 3.564 -5.984 1 88.81 319 LEU A O 1
ATOM 2542 N N . PRO A 1 320 ? -37.531 1.347 -6.422 1 87.12 320 PRO A N 1
ATOM 2543 C CA . PRO A 1 320 ? -38.562 1.175 -5.371 1 87.12 320 PRO A CA 1
ATOM 2544 C C . PRO A 1 320 ? -38.094 1.728 -4.02 1 87.12 320 PRO A C 1
ATOM 2546 O O . PRO A 1 320 ? -36.906 1.609 -3.666 1 87.12 320 PRO A O 1
ATOM 2549 N N . LEU A 1 321 ? -39.031 2.246 -3.246 1 89.06 321 LEU A N 1
ATOM 2550 C CA . LEU A 1 321 ? -38.75 2.889 -1.963 1 89.06 321 LEU A CA 1
ATOM 2551 C C . LEU A 1 321 ? -38.125 1.905 -0.98 1 89.06 321 LEU A C 1
ATOM 2553 O O . LEU A 1 321 ? -37.25 2.275 -0.197 1 89.06 321 LEU A O 1
ATOM 2557 N N . GLU A 1 322 ? -38.5 0.702 -1.035 1 85.62 322 GLU A N 1
ATOM 2558 C CA . GLU A 1 322 ? -38 -0.319 -0.118 1 85.62 322 GLU A CA 1
ATOM 2559 C C . GLU A 1 322 ? -36.531 -0.559 -0.319 1 85.62 322 GLU A C 1
ATOM 2561 O O . GLU A 1 322 ? -35.781 -0.8 0.645 1 85.62 322 GLU A O 1
ATOM 2566 N N . ILE A 1 323 ? -36.188 -0.44 -1.493 1 83.94 323 ILE A N 1
ATOM 2567 C CA . ILE A 1 323 ? -34.781 -0.669 -1.827 1 83.94 323 ILE A CA 1
ATOM 2568 C C . ILE A 1 323 ? -33.938 0.508 -1.345 1 83.94 323 ILE A C 1
ATOM 2570 O O . ILE A 1 323 ? -32.844 0.315 -0.789 1 83.94 323 ILE A O 1
ATOM 2574 N N . CYS A 1 324 ? -34.469 1.636 -1.536 1 88.62 324 CYS A N 1
ATOM 2575 C CA . CYS A 1 324 ? -33.781 2.828 -1.059 1 88.62 324 CYS A CA 1
ATOM 2576 C C . CYS A 1 324 ? -33.656 2.811 0.459 1 88.62 324 CYS A C 1
ATOM 2578 O O . CYS A 1 324 ? -32.594 3.174 0.998 1 88.62 324 CYS A O 1
ATOM 2580 N N . ASP A 1 325 ? -34.656 2.338 1.048 1 89.81 325 ASP A N 1
ATOM 2581 C CA . ASP A 1 325 ? -34.656 2.271 2.506 1 89.81 325 ASP A CA 1
ATOM 2582 C C . ASP A 1 325 ? -33.625 1.27 3.002 1 89.81 325 ASP A C 1
ATOM 2584 O O . ASP A 1 325 ? -32.906 1.522 3.99 1 89.81 325 ASP A O 1
ATOM 2588 N N . LYS A 1 326 ? -33.531 0.212 2.342 1 85.81 326 LYS A N 1
ATOM 2589 C CA . LYS A 1 326 ? -32.531 -0.799 2.701 1 85.81 326 LYS A CA 1
ATOM 2590 C C . LYS A 1 326 ? -31.109 -0.265 2.529 1 85.81 326 LYS A C 1
ATOM 2592 O O . LYS A 1 326 ? -30.234 -0.528 3.359 1 85.81 326 LYS A O 1
ATOM 2597 N N . LEU A 1 327 ? -30.953 0.424 1.473 1 88.75 327 LEU A N 1
ATOM 2598 C CA . LEU A 1 327 ? -29.656 1.028 1.215 1 88.75 327 LEU A CA 1
ATOM 2599 C C . LEU A 1 327 ? -29.297 2.025 2.311 1 88.75 327 LEU A C 1
ATOM 2601 O O . LEU A 1 327 ? -28.188 1.979 2.857 1 88.75 327 LEU A O 1
ATOM 2605 N N . ASN A 1 328 ? -30.203 2.865 2.631 1 93 328 ASN A N 1
ATOM 2606 C CA . ASN A 1 328 ? -30 3.869 3.668 1 93 328 ASN A CA 1
ATOM 2607 C C . ASN A 1 328 ? -29.656 3.227 5.012 1 93 328 ASN A C 1
ATOM 2609 O O . ASN A 1 328 ? -28.703 3.625 5.668 1 93 328 ASN A O 1
ATOM 2613 N N . SER A 1 329 ? -30.375 2.227 5.289 1 90.5 329 SER A N 1
ATOM 2614 C CA . SER A 1 329 ? -30.172 1.56 6.57 1 90.5 329 SER A CA 1
ATOM 2615 C C . SER A 1 329 ? -28.844 0.811 6.602 1 90.5 329 SER A C 1
ATOM 2617 O O . SER A 1 329 ? -28.172 0.774 7.633 1 90.5 329 SER A O 1
ATOM 2619 N N . SER A 1 330 ? -28.469 0.293 5.488 1 88.81 330 SER A N 1
ATOM 2620 C CA . SER A 1 330 ? -27.266 -0.523 5.422 1 88.81 330 SER A CA 1
ATOM 2621 C C . SER A 1 330 ? -26 0.344 5.445 1 88.81 330 SER A C 1
ATOM 2623 O O . SER A 1 330 ? -24.953 -0.089 5.922 1 88.81 330 SER A O 1
ATOM 2625 N N . LEU A 1 331 ? -26.125 1.518 4.949 1 93.12 331 LEU A N 1
ATOM 2626 C CA . LEU A 1 331 ? -24.969 2.404 4.883 1 93.12 331 LEU A CA 1
ATOM 2627 C C . LEU A 1 331 ? -24.75 3.104 6.219 1 93.12 331 LEU A C 1
ATOM 2629 O O . LEU A 1 331 ? -23.641 3.572 6.496 1 93.12 331 LEU A O 1
ATOM 2633 N N . MET A 1 332 ? -25.781 3.215 6.988 1 93.5 332 MET A N 1
ATOM 2634 C CA . MET A 1 332 ? -25.641 3.869 8.289 1 93.5 332 MET A CA 1
ATOM 2635 C C . MET A 1 332 ? -24.625 3.139 9.164 1 93.5 332 MET A C 1
ATOM 2637 O O . MET A 1 332 ? -24.688 1.916 9.305 1 93.5 332 MET A O 1
ATOM 2641 N N . GLY A 1 333 ? -23.672 3.91 9.695 1 92.44 333 GLY A N 1
ATOM 2642 C CA . GLY A 1 333 ? -22.656 3.35 10.57 1 92.44 333 GLY A CA 1
ATOM 2643 C C . GLY A 1 333 ? -21.391 2.963 9.836 1 92.44 333 GLY A C 1
ATOM 2644 O O . GLY A 1 333 ? -20.344 2.754 10.461 1 92.44 333 GLY A O 1
ATOM 2645 N N . SER A 1 334 ? -21.469 2.826 8.547 1 93.81 334 SER A N 1
ATOM 2646 C CA . SER A 1 334 ? -20.297 2.422 7.762 1 93.81 334 SER A CA 1
ATOM 2647 C C . SER A 1 334 ? -19.312 3.576 7.598 1 93.81 334 SER A C 1
ATOM 2649 O O . SER A 1 334 ? -19.688 4.742 7.742 1 93.81 334 SER A O 1
ATOM 2651 N N . LYS A 1 335 ? -18.078 3.176 7.398 1 95.94 335 LYS A N 1
ATOM 2652 C CA . LYS A 1 335 ? -17.094 4.195 7.043 1 95.94 335 LYS A CA 1
ATOM 2653 C C . LYS A 1 335 ? -17.484 4.91 5.75 1 95.94 335 LYS A C 1
ATOM 2655 O O . LYS A 1 335 ? -17.953 4.281 4.805 1 95.94 335 LYS A O 1
ATOM 2660 N N . PHE A 1 336 ? -17.359 6.25 5.773 1 96.88 336 PHE A N 1
ATOM 2661 C CA . PHE A 1 336 ? -17.578 7.016 4.551 1 96.88 336 PHE A CA 1
ATOM 2662 C C . PHE A 1 336 ? -16.438 6.805 3.568 1 96.88 336 PHE A C 1
ATOM 2664 O O . PHE A 1 336 ? -15.539 7.645 3.465 1 96.88 336 PHE A O 1
ATOM 2671 N N . CYS A 1 337 ? -16.469 5.723 2.824 1 95.56 337 CYS A N 1
ATOM 2672 C CA . CYS A 1 337 ? -15.438 5.344 1.864 1 95.56 337 CYS A CA 1
ATOM 2673 C C . CYS A 1 337 ? -16 4.418 0.793 1 95.56 337 CYS A C 1
ATOM 2675 O O . CYS A 1 337 ? -16.984 3.703 1.037 1 95.56 337 CYS A O 1
ATOM 2677 N N . PRO A 1 338 ? -15.414 4.422 -0.374 1 93.19 338 PRO A N 1
ATOM 2678 C CA . PRO A 1 338 ? -15.938 3.623 -1.485 1 93.19 338 PRO A CA 1
ATOM 2679 C C . PRO A 1 338 ? -15.859 2.121 -1.221 1 93.19 338 PRO A C 1
ATOM 2681 O O . PRO A 1 338 ? -16.734 1.37 -1.647 1 93.19 338 PRO A O 1
ATOM 2684 N N . THR A 1 339 ? -14.914 1.715 -0.529 1 90.69 339 THR A N 1
ATOM 2685 C CA . THR A 1 339 ? -14.695 0.286 -0.336 1 90.69 339 THR A CA 1
ATOM 2686 C C . THR A 1 339 ? -15.836 -0.333 0.468 1 90.69 339 THR A C 1
ATOM 2688 O O . THR A 1 339 ? -16.422 -1.326 0.047 1 90.69 339 THR A O 1
ATOM 2691 N N . GLU A 1 340 ? -16.094 0.2 1.615 1 92.38 340 GLU A N 1
ATOM 2692 C CA . GLU A 1 340 ? -17.188 -0.344 2.424 1 92.38 340 GLU A CA 1
ATOM 2693 C C . GLU A 1 340 ? -18.531 -0.201 1.713 1 92.38 340 GLU A C 1
ATOM 2695 O O . GLU A 1 340 ? -19.375 -1.103 1.772 1 92.38 340 GLU A O 1
ATOM 2700 N N . THR A 1 341 ? -18.719 0.899 1.043 1 92.38 341 THR A N 1
ATOM 2701 C CA . THR A 1 341 ? -19.953 1.118 0.293 1 92.38 341 THR A CA 1
ATOM 2702 C C . THR A 1 341 ? -20.125 0.048 -0.78 1 92.38 341 THR A C 1
ATOM 2704 O O . THR A 1 341 ? -21.234 -0.474 -0.967 1 92.38 341 THR A O 1
ATOM 2707 N N . THR A 1 342 ? -19.094 -0.263 -1.427 1 90.69 342 THR A N 1
ATOM 2708 C CA . THR A 1 342 ? -19.125 -1.289 -2.463 1 90.69 342 THR A CA 1
ATOM 2709 C C . THR A 1 342 ? -19.516 -2.641 -1.867 1 90.69 342 THR A C 1
ATOM 2711 O O . THR A 1 342 ? -20.375 -3.344 -2.412 1 90.69 342 THR A O 1
ATOM 2714 N N . VAL A 1 343 ? -18.938 -2.963 -0.789 1 90.56 343 VAL A N 1
ATOM 2715 C CA . VAL A 1 343 ? -19.219 -4.242 -0.142 1 90.56 343 VAL A CA 1
ATOM 2716 C C . VAL A 1 343 ? -20.688 -4.316 0.258 1 90.56 343 VAL A C 1
ATOM 2718 O O . VAL A 1 343 ? -21.359 -5.309 -0.021 1 90.56 343 VAL A O 1
ATOM 2721 N N . ILE A 1 344 ? -21.125 -3.297 0.856 1 89.38 344 ILE A N 1
ATOM 2722 C CA . ILE A 1 344 ? -22.5 -3.242 1.356 1 89.38 344 ILE A CA 1
ATOM 2723 C C . ILE A 1 344 ? -23.484 -3.303 0.186 1 89.38 344 ILE A C 1
ATOM 2725 O O . ILE A 1 344 ? -24.453 -4.047 0.226 1 89.38 344 ILE A O 1
ATOM 2729 N N . THR A 1 345 ? -23.188 -2.572 -0.826 1 87.94 345 THR A N 1
ATOM 2730 C CA . THR A 1 345 ? -24.078 -2.543 -1.976 1 87.94 345 THR A CA 1
ATOM 2731 C C . THR A 1 345 ? -24.109 -3.898 -2.678 1 87.94 345 THR A C 1
ATOM 2733 O O . THR A 1 345 ? -25.156 -4.363 -3.107 1 87.94 345 THR A O 1
ATOM 2736 N N . HIS A 1 346 ? -22.984 -4.488 -2.785 1 85.5 346 HIS A N 1
ATOM 2737 C CA . HIS A 1 346 ? -22.922 -5.816 -3.385 1 85.5 346 HIS A CA 1
ATOM 2738 C C . HIS A 1 346 ? -23.703 -6.828 -2.555 1 85.5 346 HIS A C 1
ATOM 2740 O O . HIS A 1 346 ? -24.406 -7.684 -3.105 1 85.5 346 HIS A O 1
ATOM 2746 N N . MET A 1 347 ? -23.562 -6.734 -1.322 1 84.62 347 MET A N 1
ATOM 2747 C CA . MET A 1 347 ? -24.297 -7.625 -0.425 1 84.62 347 MET A CA 1
ATOM 2748 C C . MET A 1 347 ? -25.812 -7.461 -0.603 1 84.62 347 MET A C 1
ATOM 2750 O O . MET A 1 347 ? -26.531 -8.445 -0.694 1 84.62 347 MET A O 1
ATOM 2754 N N . LEU A 1 348 ? -26.234 -6.254 -0.658 1 83.38 348 LEU A N 1
ATOM 2755 C CA . LEU A 1 348 ? -27.656 -5.969 -0.803 1 83.38 348 LEU A CA 1
ATOM 2756 C C . LEU A 1 348 ? -28.188 -6.477 -2.143 1 83.38 348 LEU A C 1
ATOM 2758 O O . LEU A 1 348 ? -29.297 -6.988 -2.221 1 83.38 348 LEU A O 1
ATOM 2762 N N . LEU A 1 349 ? -27.375 -6.328 -3.135 1 81.88 349 LEU A N 1
ATOM 2763 C CA . LEU A 1 349 ? -27.75 -6.785 -4.469 1 81.88 349 LEU A CA 1
ATOM 2764 C C . LEU A 1 349 ? -27.938 -8.297 -4.496 1 81.88 349 LEU A C 1
ATOM 2766 O O . LEU A 1 349 ? -28.828 -8.805 -5.172 1 81.88 349 LEU A O 1
ATOM 2770 N N . ARG A 1 350 ? -27.172 -8.93 -3.826 1 78.75 350 ARG A N 1
ATOM 2771 C CA . ARG A 1 350 ? -27.25 -10.383 -3.809 1 78.75 350 ARG A CA 1
ATOM 2772 C C . ARG A 1 350 ? -28.484 -10.867 -3.061 1 78.75 350 ARG A C 1
ATOM 2774 O O . ARG A 1 350 ? -28.969 -11.984 -3.295 1 78.75 350 ARG A O 1
ATOM 2781 N N . MET A 1 351 ? -28.891 -10.07 -2.207 1 73.5 351 MET A N 1
ATOM 2782 C CA . MET A 1 351 ? -30.078 -10.438 -1.437 1 73.5 351 MET A CA 1
ATOM 2783 C C . MET A 1 351 ? -31.344 -10.273 -2.275 1 73.5 351 MET A C 1
ATOM 2785 O O . MET A 1 351 ? -32.406 -10.781 -1.906 1 73.5 351 MET A O 1
ATOM 2789 N N . CYS A 1 352 ? -31.25 -9.57 -3.479 1 71.88 352 CYS A N 1
ATOM 2790 C CA . CYS A 1 352 ? -32.375 -9.422 -4.387 1 71.88 352 CYS A CA 1
ATOM 2791 C C . CYS A 1 352 ? -32.125 -10.125 -5.711 1 71.88 352 CYS A C 1
ATOM 2793 O O . CYS A 1 352 ? -32.094 -9.492 -6.766 1 71.88 352 CYS A O 1
ATOM 2795 N N . PRO A 1 353 ? -31.766 -11.391 -5.816 1 64.38 353 PRO A N 1
ATOM 2796 C CA . PRO A 1 353 ? -31.172 -12.047 -6.988 1 64.38 353 PRO A CA 1
ATOM 2797 C C . PRO A 1 353 ? -32.094 -11.992 -8.211 1 64.38 353 PRO A C 1
ATOM 2799 O O . PRO A 1 353 ? -31.609 -12.023 -9.344 1 64.38 353 PRO A O 1
ATOM 2802 N N . GLU A 1 354 ? -33.344 -11.766 -8.195 1 66.44 354 GLU A N 1
ATOM 2803 C CA . GLU A 1 354 ? -34.156 -12.117 -9.344 1 66.44 354 GLU A CA 1
ATOM 2804 C C . GLU A 1 354 ? -34.438 -10.891 -10.211 1 66.44 354 GLU A C 1
ATOM 2806 O O . GLU A 1 354 ? -35.156 -10.984 -11.211 1 66.44 354 GLU A O 1
ATOM 2811 N N . ASP A 1 355 ? -33.688 -9.773 -10.078 1 72.5 355 ASP A N 1
ATOM 2812 C CA . ASP A 1 355 ? -34.094 -8.617 -10.867 1 72.5 355 ASP A CA 1
ATOM 2813 C C . ASP A 1 355 ? -32.906 -7.93 -11.516 1 72.5 355 ASP A C 1
ATOM 2815 O O . ASP A 1 355 ? -32.25 -7.086 -10.898 1 72.5 355 ASP A O 1
ATOM 2819 N N . ARG A 1 356 ? -32.625 -8.25 -12.758 1 77.94 356 ARG A N 1
ATOM 2820 C CA . ARG A 1 356 ? -31.5 -7.707 -13.5 1 77.94 356 ARG A CA 1
ATOM 2821 C C . ARG A 1 356 ? -31.609 -6.195 -13.664 1 77.94 356 ARG A C 1
ATOM 2823 O O . ARG A 1 356 ? -30.609 -5.477 -13.602 1 77.94 356 ARG A O 1
ATOM 2830 N N . GLU A 1 357 ? -32.781 -5.773 -13.977 1 82.31 357 GLU A N 1
ATOM 2831 C CA . GLU A 1 357 ? -33 -4.34 -14.133 1 82.31 357 GLU A CA 1
ATOM 2832 C C . GLU A 1 357 ? -32.656 -3.584 -12.852 1 82.31 357 GLU A C 1
ATOM 2834 O O . GLU A 1 357 ? -32 -2.543 -12.891 1 82.31 357 GLU A O 1
ATOM 2839 N N . LEU A 1 358 ? -33.062 -4.113 -11.789 1 82.62 358 LEU A N 1
ATOM 2840 C CA . LEU A 1 358 ? -32.781 -3.51 -10.492 1 82.62 358 LEU A CA 1
ATOM 2841 C C . LEU A 1 358 ? -31.266 -3.48 -10.227 1 82.62 358 LEU A C 1
ATOM 2843 O O . LEU A 1 358 ? -30.75 -2.5 -9.688 1 82.62 358 LEU A O 1
ATOM 2847 N N . HIS A 1 359 ? -30.656 -4.473 -10.695 1 83 359 HIS A N 1
ATOM 2848 C CA . HIS A 1 359 ? -29.219 -4.555 -10.516 1 83 359 HIS A CA 1
ATOM 2849 C C . HIS A 1 359 ? -28.5 -3.438 -11.266 1 83 359 HIS A C 1
ATOM 2851 O O . HIS A 1 359 ? -27.578 -2.822 -10.734 1 83 359 HIS A O 1
ATOM 2857 N N . SER A 1 360 ? -28.953 -3.254 -12.422 1 85.38 360 SER A N 1
ATOM 2858 C CA . SER A 1 360 ? -28.344 -2.205 -13.234 1 85.38 360 SER A CA 1
ATOM 2859 C C . SER A 1 360 ? -28.547 -0.83 -12.609 1 85.38 360 SER A C 1
ATOM 2861 O O . SER A 1 360 ? -27.625 -0.029 -12.531 1 85.38 360 SER A O 1
ATOM 2863 N N . LYS A 1 361 ? -29.812 -0.607 -12.211 1 86.25 361 LYS A N 1
ATOM 2864 C CA . LYS A 1 361 ? -30.125 0.663 -11.562 1 86.25 361 LYS A CA 1
ATOM 2865 C C . LYS A 1 361 ? -29.297 0.847 -10.289 1 86.25 361 LYS A C 1
ATOM 2867 O O . LYS A 1 361 ? -28.781 1.934 -10.039 1 86.25 361 LYS A O 1
ATOM 2872 N N . TRP A 1 362 ? -29.141 -0.221 -9.641 1 83.12 362 TRP A N 1
ATOM 2873 C CA . TRP A 1 362 ? -28.375 -0.24 -8.391 1 83.12 362 TRP A CA 1
ATOM 2874 C C . TRP A 1 362 ? -26.906 0.087 -8.648 1 83.12 362 TRP A C 1
ATOM 2876 O O . TRP A 1 362 ? -26.297 0.856 -7.902 1 83.12 362 TRP A O 1
ATOM 2886 N N . ASN A 1 363 ? -26.406 -0.442 -9.602 1 83.81 363 ASN A N 1
ATOM 2887 C CA . ASN A 1 363 ? -25 -0.223 -9.945 1 83.81 363 ASN A CA 1
ATOM 2888 C C . ASN A 1 363 ? -24.734 1.239 -10.289 1 83.81 363 ASN A C 1
ATOM 2890 O O . ASN A 1 363 ? -23.719 1.802 -9.867 1 83.81 363 ASN A O 1
ATOM 2894 N N . VAL A 1 364 ? -25.641 1.773 -11.008 1 87.56 364 VAL A N 1
ATOM 2895 C CA . VAL A 1 364 ? -25.484 3.176 -11.391 1 87.56 364 VAL A CA 1
ATOM 2896 C C . VAL A 1 364 ? -25.547 4.055 -10.141 1 87.56 364 VAL A C 1
ATOM 2898 O O . VAL A 1 364 ? -24.734 4.969 -9.984 1 87.56 364 VAL A O 1
ATOM 2901 N N . LEU A 1 365 ? -26.484 3.758 -9.289 1 87.5 365 LEU A N 1
ATOM 2902 C CA . LEU A 1 365 ? -26.625 4.52 -8.055 1 87.5 365 LEU A CA 1
ATOM 2903 C C . LEU A 1 365 ? -25.391 4.383 -7.184 1 87.5 365 LEU A C 1
ATOM 2905 O O . LEU A 1 365 ? -24.875 5.379 -6.668 1 87.5 365 LEU A O 1
ATOM 2909 N N . CYS A 1 366 ? -24.906 3.223 -7.051 1 85.56 366 CYS A N 1
ATOM 2910 C CA . CYS A 1 366 ? -23.734 2.947 -6.219 1 85.56 366 CYS A CA 1
ATOM 2911 C C . CYS A 1 366 ? -22.5 3.686 -6.738 1 85.56 366 CYS A C 1
ATOM 2913 O O . CYS A 1 366 ? -21.719 4.223 -5.953 1 85.56 366 CYS A O 1
ATOM 2915 N N . GLU A 1 367 ? -22.375 3.715 -8.008 1 87.81 367 GLU A N 1
ATOM 2916 C CA . GLU A 1 367 ? -21.234 4.41 -8.609 1 87.81 367 GLU A CA 1
ATOM 2917 C C . GLU A 1 367 ? -21.281 5.902 -8.289 1 87.81 367 GLU A C 1
ATOM 2919 O O . GLU A 1 367 ? -20.234 6.512 -8.016 1 87.81 367 GLU A O 1
ATOM 2924 N N . LYS A 1 368 ? -22.438 6.414 -8.359 1 88 368 LYS A N 1
ATOM 2925 C CA . LYS A 1 368 ? -22.594 7.836 -8.062 1 88 368 LYS A CA 1
ATOM 2926 C C . LYS A 1 368 ? -22.281 8.117 -6.594 1 88 368 LYS A C 1
ATOM 2928 O O . LYS A 1 368 ? -21.625 9.117 -6.27 1 88 368 LYS A O 1
ATOM 2933 N N . ILE A 1 369 ? -22.719 7.266 -5.766 1 87.88 369 ILE A N 1
ATOM 2934 C CA . ILE A 1 369 ? -22.5 7.438 -4.332 1 87.88 369 ILE A CA 1
ATOM 2935 C C . ILE A 1 369 ? -21.016 7.309 -4.02 1 87.88 369 ILE A C 1
ATOM 2937 O O . ILE A 1 369 ? -20.469 8.102 -3.25 1 87.88 369 ILE A O 1
ATOM 2941 N N . LYS A 1 370 ? -20.375 6.371 -4.562 1 88.38 370 LYS A N 1
ATOM 2942 C CA . LYS A 1 370 ? -18.938 6.168 -4.371 1 88.38 370 LYS A CA 1
ATOM 2943 C C . LYS A 1 370 ? -18.141 7.383 -4.836 1 88.38 370 LYS A C 1
ATOM 2945 O O . LYS A 1 370 ? -17.109 7.719 -4.254 1 88.38 370 LYS A O 1
ATOM 2950 N N . GLY A 1 371 ? -18.641 8.039 -5.859 1 86.88 371 GLY A N 1
ATOM 2951 C CA . GLY A 1 371 ? -17.938 9.172 -6.457 1 86.88 371 GLY A CA 1
ATOM 2952 C C . GLY A 1 371 ? -17.797 10.344 -5.512 1 86.88 371 GLY A C 1
ATOM 2953 O O . GLY A 1 371 ? -16.922 11.195 -5.695 1 86.88 371 GLY A O 1
ATOM 2954 N N . ILE A 1 372 ? -18.641 10.391 -4.539 1 87.69 372 ILE A N 1
ATOM 2955 C CA . ILE A 1 372 ? -18.562 11.547 -3.648 1 87.69 372 ILE A CA 1
ATOM 2956 C C . ILE A 1 372 ? -17.734 11.195 -2.42 1 87.69 372 ILE A C 1
ATOM 2958 O O . ILE A 1 372 ? -17.609 12.008 -1.496 1 87.69 372 ILE A O 1
ATOM 2962 N N . MET A 1 373 ? -17.219 9.977 -2.402 1 91.38 373 MET A N 1
ATOM 2963 C CA . MET A 1 373 ? -16.469 9.492 -1.25 1 91.38 373 MET A CA 1
ATOM 2964 C C . MET A 1 373 ? -14.969 9.477 -1.55 1 91.38 373 MET A C 1
ATOM 2966 O O . MET A 1 373 ? -14.164 9.133 -0.682 1 91.38 373 MET A O 1
ATOM 2970 N N . MET B 1 1 ? -16.562 47.625 -35.125 1 21.38 1 MET B N 1
ATOM 2971 C CA . MET B 1 1 ? -16.859 46.375 -35.781 1 21.38 1 MET B CA 1
ATOM 2972 C C . MET B 1 1 ? -15.695 45.375 -35.625 1 21.38 1 MET B C 1
ATOM 2974 O O . MET B 1 1 ? -14.867 45.219 -36.5 1 21.38 1 MET B O 1
ATOM 2978 N N . LEU B 1 2 ? -15.016 45.344 -34.625 1 23.64 2 LEU B N 1
ATOM 2979 C CA . LEU B 1 2 ? -13.648 44.938 -34.344 1 23.64 2 LEU B CA 1
ATOM 2980 C C . LEU B 1 2 ? -13.523 43.406 -34.406 1 23.64 2 LEU B C 1
ATOM 2982 O O . LEU B 1 2 ? -14.352 42.688 -33.844 1 23.64 2 LEU B O 1
ATOM 2986 N N . ILE B 1 3 ? -12.906 42.844 -35.469 1 26.94 3 ILE B N 1
ATOM 2987 C CA . ILE B 1 3 ? -12.852 41.469 -36.031 1 26.94 3 ILE B CA 1
ATOM 2988 C C . ILE B 1 3 ? -12.148 40.562 -35.031 1 26.94 3 ILE B C 1
ATOM 2990 O O . ILE B 1 3 ? -11.008 40.812 -34.625 1 26.94 3 ILE B O 1
ATOM 2994 N N . PRO B 1 4 ? -12.781 39.656 -34.156 1 28.77 4 PRO B N 1
ATOM 2995 C CA . PRO B 1 4 ? -12.352 38.969 -32.938 1 28.77 4 PRO B CA 1
ATOM 2996 C C . PRO B 1 4 ? -11.359 37.844 -33.219 1 28.77 4 PRO B C 1
ATOM 2998 O O . PRO B 1 4 ? -11.625 36.969 -34.062 1 28.77 4 PRO B O 1
ATOM 3001 N N . PHE B 1 5 ? -10.039 38.125 -33.344 1 27.08 5 PHE B N 1
ATOM 3002 C CA . PHE B 1 5 ? -9.023 37.25 -33.906 1 27.08 5 PHE B CA 1
ATOM 3003 C C . PHE B 1 5 ? -8.945 35.969 -33.062 1 27.08 5 PHE B C 1
ATOM 3005 O O . PHE B 1 5 ? -8.953 36 -31.844 1 27.08 5 PHE B O 1
ATOM 3012 N N . SER B 1 6 ? -9.32 34.75 -33.594 1 27.8 6 SER B N 1
ATOM 3013 C CA . SER B 1 6 ? -9.625 33.375 -33.219 1 27.8 6 SER B CA 1
ATOM 3014 C C . SER B 1 6 ? -8.375 32.656 -32.719 1 27.8 6 SER B C 1
ATOM 3016 O O . SER B 1 6 ? -7.418 32.469 -33.469 1 27.8 6 SER B O 1
ATOM 3018 N N . MET B 1 7 ? -7.742 33 -31.609 1 25.83 7 MET B N 1
ATOM 3019 C CA . MET B 1 7 ? -6.453 32.5 -31.125 1 25.83 7 MET B CA 1
ATOM 3020 C C . MET B 1 7 ? -6.5 31 -30.859 1 25.83 7 MET B C 1
ATOM 3022 O O . MET B 1 7 ? -6.617 30.562 -29.719 1 25.83 7 MET B O 1
ATOM 3026 N N . ARG B 1 8 ? -7.27 30.156 -31.531 1 27.45 8 ARG B N 1
ATOM 3027 C CA . ARG B 1 8 ? -7.598 28.75 -31.406 1 27.45 8 ARG B CA 1
ATOM 3028 C C . ARG B 1 8 ? -6.344 27.891 -31.5 1 27.45 8 ARG B C 1
ATOM 3030 O O . ARG B 1 8 ? -6.234 26.859 -30.828 1 27.45 8 ARG B O 1
ATOM 3037 N N . ASN B 1 9 ? -5.453 28.109 -32.469 1 23.03 9 ASN B N 1
ATOM 3038 C CA . ASN B 1 9 ? -4.84 26.984 -33.188 1 23.03 9 ASN B CA 1
ATOM 3039 C C . ASN B 1 9 ? -3.631 26.453 -32.406 1 23.03 9 ASN B C 1
ATOM 3041 O O . ASN B 1 9 ? -3.146 25.359 -32.719 1 23.03 9 ASN B O 1
ATOM 3045 N N . CYS B 1 10 ? -2.779 27.281 -31.812 1 22.91 10 CYS B N 1
ATOM 3046 C CA . CYS B 1 10 ? -1.36 26.938 -31.812 1 22.91 10 CYS B CA 1
ATOM 3047 C C . CYS B 1 10 ? -1.051 25.891 -30.75 1 22.91 10 CYS B C 1
ATOM 3049 O O . CYS B 1 10 ? 0.111 25.531 -30.547 1 22.91 10 CYS B O 1
ATOM 3051 N N . PHE B 1 11 ? -1.938 25.75 -29.828 1 23.66 11 PHE B N 1
ATOM 3052 C CA . PHE B 1 11 ? -1.455 24.984 -28.688 1 23.66 11 PHE B CA 1
ATOM 3053 C C . PHE B 1 11 ? -1.172 23.547 -29.078 1 23.66 11 PHE B C 1
ATOM 3055 O O . PHE B 1 11 ? -0.837 22.719 -28.234 1 23.66 11 PHE B O 1
ATOM 3062 N N . GLN B 1 12 ? -1.514 23.172 -30.359 1 23.02 12 GLN B N 1
ATOM 3063 C CA . GLN B 1 12 ? -1.475 21.797 -30.844 1 23.02 12 GLN B CA 1
ATOM 3064 C C . GLN B 1 12 ? -0.045 21.266 -30.875 1 23.02 12 GLN B C 1
ATOM 3066 O O . GLN B 1 12 ? 0.17 20.047 -30.906 1 23.02 12 GLN B O 1
ATOM 3071 N N . LEU B 1 13 ? 0.92 22.125 -31.219 1 25.3 13 LEU B N 1
ATOM 3072 C CA . LEU B 1 13 ? 2.115 21.625 -31.891 1 25.3 13 LEU B CA 1
ATOM 3073 C C . LEU B 1 13 ? 3.039 20.922 -30.906 1 25.3 13 LEU B C 1
ATOM 3075 O O . LEU B 1 13 ? 3.865 20.094 -31.312 1 25.3 13 LEU B O 1
ATOM 3079 N N . LEU B 1 14 ? 3.16 21.531 -29.75 1 24.53 14 LEU B N 1
ATOM 3080 C CA . LEU B 1 14 ? 4.484 21.219 -29.219 1 24.53 14 LEU B CA 1
ATOM 3081 C C . LEU B 1 14 ? 4.594 19.75 -28.844 1 24.53 14 LEU B C 1
ATOM 3083 O O . LEU B 1 14 ? 5.699 19.219 -28.719 1 24.53 14 LEU B O 1
ATOM 3087 N N . CYS B 1 15 ? 3.484 19.219 -28.375 1 26.39 15 CYS B N 1
ATOM 3088 C CA . CYS B 1 15 ? 3.734 17.938 -27.719 1 26.39 15 CYS B CA 1
ATOM 3089 C C . CYS B 1 15 ? 4.02 16.844 -28.734 1 26.39 15 CYS B C 1
ATOM 3091 O O . CYS B 1 15 ? 4.031 15.664 -28.391 1 26.39 15 CYS B O 1
ATOM 3093 N N . ASN B 1 16 ? 3.959 17.234 -30.031 1 26.91 16 ASN B N 1
ATOM 3094 C CA . ASN B 1 16 ? 3.934 16.203 -31.047 1 26.91 16 ASN B CA 1
ATOM 3095 C C . ASN B 1 16 ? 5.309 15.555 -31.234 1 26.91 16 ASN B C 1
ATOM 3097 O O . ASN B 1 16 ? 5.605 15.008 -32.281 1 26.91 16 ASN B O 1
ATOM 3101 N N . HIS B 1 17 ? 6.301 16.109 -30.578 1 28.17 17 HIS B N 1
ATOM 3102 C CA . HIS B 1 17 ? 7.445 15.422 -31.156 1 28.17 17 HIS B CA 1
ATOM 3103 C C . HIS B 1 17 ? 7.309 13.914 -31 1 28.17 17 HIS B C 1
ATOM 3105 O O . HIS B 1 17 ? 7.047 13.414 -29.906 1 28.17 17 HIS B O 1
ATOM 3111 N N . LYS B 1 18 ? 7.031 13.211 -32.062 1 28.23 18 LYS B N 1
ATOM 3112 C CA . LYS B 1 18 ? 7.023 11.773 -32.281 1 28.23 18 LYS B CA 1
ATOM 3113 C C . LYS B 1 18 ? 8.25 11.117 -31.656 1 28.23 18 LYS B C 1
ATOM 3115 O O . LYS B 1 18 ? 9.367 11.281 -32.156 1 28.23 18 LYS B O 1
ATOM 3120 N N . VAL B 1 19 ? 8.438 11.219 -30.484 1 31.97 19 VAL B N 1
ATOM 3121 C CA . VAL B 1 19 ? 9.531 10.375 -30.016 1 31.97 19 VAL B CA 1
ATOM 3122 C C . VAL B 1 19 ? 9.523 9.047 -30.75 1 31.97 19 VAL B C 1
ATOM 3124 O O . VAL B 1 19 ? 8.477 8.398 -30.875 1 31.97 19 VAL B O 1
ATOM 3127 N N . PRO B 1 20 ? 10.406 8.805 -31.641 1 31.72 20 PRO B N 1
ATOM 3128 C CA . PRO B 1 20 ? 10.336 7.527 -32.375 1 31.72 20 PRO B CA 1
ATOM 3129 C C . PRO B 1 20 ? 10.016 6.348 -31.438 1 31.72 20 PRO B C 1
ATOM 3131 O O . PRO B 1 20 ? 10.516 6.285 -30.312 1 31.72 20 PRO B O 1
ATOM 3134 N N . ALA B 1 21 ? 8.891 5.844 -31.453 1 36.72 21 ALA B N 1
ATOM 3135 C CA . ALA B 1 21 ? 8.414 4.582 -30.891 1 36.72 21 ALA B CA 1
ATOM 3136 C C . ALA B 1 21 ? 9.477 3.494 -31 1 36.72 21 ALA B C 1
ATOM 3138 O O . ALA B 1 21 ? 9.148 2.311 -31.109 1 36.72 21 ALA B O 1
ATOM 3139 N N . ALA B 1 22 ? 10.648 3.838 -31.531 1 41.75 22 ALA B N 1
ATOM 3140 C CA . ALA B 1 22 ? 11.484 2.645 -31.625 1 41.75 22 ALA B CA 1
ATOM 3141 C C . ALA B 1 22 ? 11.836 2.107 -30.234 1 41.75 22 ALA B C 1
ATOM 3143 O O . ALA B 1 22 ? 12.758 2.605 -29.578 1 41.75 22 ALA B O 1
ATOM 3144 N N . GLY B 1 23 ? 10.914 1.853 -29.344 1 47.72 23 GLY B N 1
ATOM 3145 C CA . GLY B 1 23 ? 10.945 1.178 -28.062 1 47.72 23 GLY B CA 1
ATOM 3146 C C . GLY B 1 23 ? 11.969 0.056 -28 1 47.72 23 GLY B C 1
ATOM 3147 O O . GLY B 1 23 ? 12.711 -0.164 -28.953 1 47.72 23 GLY B O 1
ATOM 3148 N N . PHE B 1 24 ? 12.125 -0.52 -26.812 1 55.56 24 PHE B N 1
ATOM 3149 C CA . PHE B 1 24 ? 13.023 -1.64 -26.547 1 55.56 24 PHE B CA 1
ATOM 3150 C C . PHE B 1 24 ? 12.938 -2.676 -27.656 1 55.56 24 PHE B C 1
ATOM 3152 O O . PHE B 1 24 ? 13.922 -3.342 -27.969 1 55.56 24 PHE B O 1
ATOM 3159 N N . LYS B 1 25 ? 11.977 -2.648 -28.391 1 56.59 25 LYS B N 1
ATOM 3160 C CA . LYS B 1 25 ? 11.711 -3.648 -29.438 1 56.59 25 LYS B CA 1
ATOM 3161 C C . LYS B 1 25 ? 12.734 -3.551 -30.562 1 56.59 25 LYS B C 1
ATOM 3163 O O . LYS B 1 25 ? 13.18 -4.57 -31.094 1 56.59 25 LYS B O 1
ATOM 3168 N N . ASN B 1 26 ? 13.023 -2.248 -30.922 1 55.34 26 ASN B N 1
ATOM 3169 C CA . ASN B 1 26 ? 13.867 -2.061 -32.094 1 55.34 26 ASN B CA 1
ATOM 3170 C C . ASN B 1 26 ? 15.352 -2.055 -31.734 1 55.34 26 ASN B C 1
ATOM 3172 O O . ASN B 1 26 ? 16.203 -2.07 -32.625 1 55.34 26 ASN B O 1
ATOM 3176 N N . THR B 1 27 ? 15.539 -2.07 -30.5 1 52.34 27 THR B N 1
ATOM 3177 C CA . THR B 1 27 ? 16.938 -1.89 -30.109 1 52.34 27 THR B CA 1
ATOM 3178 C C . THR B 1 27 ? 17.641 -3.236 -30.016 1 52.34 27 THR B C 1
ATOM 3180 O O . THR B 1 27 ? 18.875 -3.291 -29.938 1 52.34 27 THR B O 1
ATOM 3183 N N . VAL B 1 28 ? 16.844 -4.324 -30.094 1 59.19 28 VAL B N 1
ATOM 3184 C CA . VAL B 1 28 ? 17.578 -5.562 -29.812 1 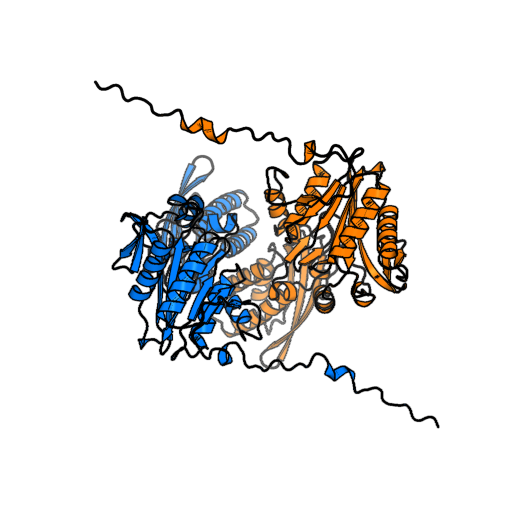59.19 28 VAL B CA 1
ATOM 3185 C C . VAL B 1 28 ? 18.125 -6.148 -31.109 1 59.19 28 VAL B C 1
ATOM 3187 O O . VAL B 1 28 ? 17.359 -6.684 -31.922 1 59.19 28 VAL B O 1
ATOM 3190 N N . LYS B 1 29 ? 19.344 -5.785 -31.562 1 63.06 29 LYS B N 1
ATOM 3191 C CA . LYS B 1 29 ? 20 -6.328 -32.75 1 63.06 29 LYS B CA 1
ATOM 3192 C C . LYS B 1 29 ? 20.719 -7.641 -32.438 1 63.06 29 LYS B C 1
ATOM 3194 O O . LYS B 1 29 ? 20.953 -8.453 -33.312 1 63.06 29 LYS B O 1
ATOM 3199 N N . SER B 1 30 ? 21.031 -7.789 -31.141 1 82.25 30 SER B N 1
ATOM 3200 C CA . SER B 1 30 ? 21.703 -8.977 -30.609 1 82.25 30 SER B CA 1
ATOM 3201 C C . SER B 1 30 ? 21.188 -9.328 -29.219 1 82.25 30 SER B C 1
ATOM 3203 O O . SER B 1 30 ? 20.297 -8.656 -28.688 1 82.25 30 SER B O 1
ATOM 3205 N N . GLY B 1 31 ? 21.547 -10.422 -28.672 1 90.81 31 GLY B N 1
ATOM 3206 C CA . GLY B 1 31 ? 21.172 -10.781 -27.312 1 90.81 31 GLY B CA 1
ATOM 3207 C C . GLY B 1 31 ? 21.5 -9.703 -26.297 1 90.81 31 GLY B C 1
ATOM 3208 O O . GLY B 1 31 ? 22.359 -8.852 -26.547 1 90.81 31 GLY B O 1
ATOM 3209 N N . LEU B 1 32 ? 20.703 -9.695 -25.266 1 95.5 32 LEU B N 1
ATOM 3210 C CA . LEU B 1 32 ? 20.859 -8.641 -24.266 1 95.5 32 LEU B CA 1
ATOM 3211 C C . LEU B 1 32 ? 20.828 -9.219 -22.859 1 95.5 32 LEU B C 1
ATOM 3213 O O . LEU B 1 32 ? 20.25 -10.273 -22.625 1 95.5 32 LEU B O 1
ATOM 3217 N N . ILE B 1 33 ? 21.484 -8.523 -22.047 1 97.94 33 ILE B N 1
ATOM 3218 C CA . ILE B 1 33 ? 21.391 -8.758 -20.609 1 97.94 33 ILE B CA 1
ATOM 3219 C C . ILE B 1 33 ? 20.844 -7.512 -19.922 1 97.94 33 ILE B C 1
ATOM 3221 O O . ILE B 1 33 ? 21.422 -6.426 -20.016 1 97.94 33 ILE B O 1
ATOM 3225 N N . LEU B 1 34 ? 19.719 -7.734 -19.25 1 97.94 34 LEU B N 1
ATOM 3226 C CA . LEU B 1 34 ? 19.016 -6.621 -18.625 1 97.94 34 LEU B CA 1
ATOM 3227 C C . LEU B 1 34 ? 19 -6.77 -17.109 1 97.94 34 LEU B C 1
ATOM 3229 O O . LEU B 1 34 ? 19.031 -7.887 -16.578 1 97.94 34 LEU B O 1
ATOM 3233 N N . GLN B 1 35 ? 18.969 -5.633 -16.406 1 98.19 35 GLN B N 1
ATOM 3234 C CA . GLN B 1 35 ? 18.766 -5.602 -14.969 1 98.19 35 GLN B CA 1
ATOM 3235 C C . GLN B 1 35 ? 17.797 -4.492 -14.57 1 98.19 35 GLN B C 1
ATOM 3237 O O . GLN B 1 35 ? 17.953 -3.342 -14.992 1 98.19 35 GLN B O 1
ATOM 3242 N N . SER B 1 36 ? 16.812 -4.824 -13.82 1 98.19 36 SER B N 1
ATOM 3243 C CA . SER B 1 36 ? 15.836 -3.842 -13.359 1 98.19 36 SER B CA 1
ATOM 3244 C C . SER B 1 36 ? 16.422 -2.967 -12.25 1 98.19 36 SER B C 1
ATOM 3246 O O . SER B 1 36 ? 17.109 -3.463 -11.352 1 98.19 36 SER B O 1
ATOM 3248 N N . VAL B 1 37 ? 16.078 -1.715 -12.305 1 94 37 VAL B N 1
ATOM 3249 C CA . VAL B 1 37 ? 16.484 -0.822 -11.227 1 94 37 VAL B CA 1
ATOM 3250 C C . VAL B 1 37 ? 15.383 -0.772 -10.164 1 94 37 VAL B C 1
ATOM 3252 O O . VAL B 1 37 ? 15.594 -0.249 -9.07 1 94 37 VAL B O 1
ATOM 3255 N N . SER B 1 38 ? 14.266 -1.351 -10.5 1 94.19 38 SER B N 1
ATOM 3256 C CA . SER B 1 38 ? 13.133 -1.358 -9.578 1 94.19 38 SER B CA 1
ATOM 3257 C C . SER B 1 38 ? 13.203 -2.553 -8.633 1 94.19 38 SER B C 1
ATOM 3259 O O . SER B 1 38 ? 13.602 -3.648 -9.031 1 94.19 38 SER B O 1
ATOM 3261 N N . ASN B 1 39 ? 12.742 -2.299 -7.43 1 94.44 39 ASN B N 1
ATOM 3262 C CA . ASN B 1 39 ? 12.617 -3.387 -6.465 1 94.44 39 ASN B CA 1
ATOM 3263 C C . ASN B 1 39 ? 11.148 -3.748 -6.219 1 94.44 39 ASN B C 1
ATOM 3265 O O . ASN B 1 39 ? 10.828 -4.395 -5.223 1 94.44 39 ASN B O 1
ATOM 3269 N N . ASP B 1 40 ? 10.297 -3.268 -7.07 1 93.88 40 ASP B N 1
ATOM 3270 C CA . ASP B 1 40 ? 8.867 -3.568 -6.969 1 93.88 40 ASP B CA 1
ATOM 3271 C C . ASP B 1 40 ? 8.523 -4.844 -7.734 1 93.88 40 ASP B C 1
ATOM 3273 O O . ASP B 1 40 ? 8.719 -4.918 -8.953 1 93.88 40 ASP B O 1
ATOM 3277 N N . VAL B 1 41 ? 7.934 -5.75 -7.02 1 98.19 41 VAL B N 1
ATOM 3278 C CA . VAL B 1 41 ? 7.695 -7.078 -7.574 1 98.19 41 VAL B CA 1
ATOM 3279 C C . VAL B 1 41 ? 6.711 -6.984 -8.742 1 98.19 41 VAL B C 1
ATOM 3281 O O . VAL B 1 41 ? 6.848 -7.695 -9.734 1 98.19 41 VAL B O 1
ATOM 3284 N N . TYR B 1 42 ? 5.703 -6.113 -8.664 1 97.88 42 TYR B N 1
ATOM 3285 C CA . TYR B 1 42 ? 4.695 -6.004 -9.719 1 97.88 42 TYR B CA 1
ATOM 3286 C C . TYR B 1 42 ? 5.297 -5.418 -10.984 1 97.88 42 TYR B C 1
ATOM 3288 O O . TYR B 1 42 ? 5 -5.879 -12.094 1 97.88 42 TYR B O 1
ATOM 3296 N N . GLN B 1 43 ? 6.148 -4.504 -10.805 1 97 43 GLN B N 1
ATOM 3297 C CA . GLN B 1 43 ? 6.836 -3.908 -11.945 1 97 43 GLN B CA 1
ATOM 3298 C C . GLN B 1 43 ? 7.762 -4.918 -12.625 1 97 43 GLN B C 1
ATOM 3300 O O . GLN B 1 43 ? 7.777 -5.027 -13.852 1 97 43 GLN B O 1
ATOM 3305 N N . ASN B 1 44 ? 8.5 -5.609 -11.852 1 98.44 44 ASN B N 1
ATOM 3306 C CA . ASN B 1 44 ? 9.445 -6.566 -12.406 1 98.44 44 ASN B CA 1
ATOM 3307 C C . ASN B 1 44 ? 8.727 -7.719 -13.109 1 98.44 44 ASN B C 1
ATOM 3309 O O . ASN B 1 44 ? 9.156 -8.164 -14.172 1 98.44 44 ASN B O 1
ATOM 3313 N N . LEU B 1 45 ? 7.672 -8.18 -12.508 1 98.38 45 LEU B N 1
ATOM 3314 C CA . LEU B 1 45 ? 6.875 -9.211 -13.172 1 98.38 45 LEU B CA 1
ATOM 3315 C C . LEU B 1 45 ? 6.266 -8.672 -14.461 1 98.38 45 LEU B C 1
ATOM 3317 O O . LEU B 1 45 ? 6.145 -9.406 -15.445 1 98.38 45 LEU B O 1
ATOM 3321 N N . ALA B 1 46 ? 5.863 -7.434 -14.43 1 98.31 46 ALA B N 1
ATOM 3322 C CA . ALA B 1 46 ? 5.309 -6.816 -15.633 1 98.31 46 ALA B CA 1
ATOM 3323 C C . ALA B 1 46 ? 6.348 -6.762 -16.75 1 98.31 46 ALA B C 1
ATOM 3325 O O . ALA B 1 46 ? 6.016 -6.949 -17.922 1 98.31 46 ALA B O 1
ATOM 3326 N N . VAL B 1 47 ? 7.602 -6.496 -16.391 1 98 47 VAL B N 1
ATOM 3327 C CA . VAL B 1 47 ? 8.672 -6.5 -17.391 1 98 47 VAL B CA 1
ATOM 3328 C C . VAL B 1 47 ? 8.805 -7.887 -18 1 98 47 VAL B C 1
ATOM 3330 O O . VAL B 1 47 ? 8.906 -8.023 -19.219 1 98 47 VAL B O 1
ATOM 3333 N N . GLU B 1 48 ? 8.828 -8.844 -17.141 1 97.38 48 GLU B N 1
ATOM 3334 C CA . GLU B 1 48 ? 8.922 -10.227 -17.609 1 97.38 48 GLU B CA 1
ATOM 3335 C C . GLU B 1 48 ? 7.82 -10.547 -18.625 1 97.38 48 GLU B C 1
ATOM 3337 O O . GLU B 1 48 ? 8.094 -11.078 -19.703 1 97.38 48 GLU B O 1
ATOM 3342 N N . ASP B 1 49 ? 6.637 -10.219 -18.266 1 95.69 49 ASP B N 1
ATOM 3343 C CA . ASP B 1 49 ? 5.492 -10.477 -19.141 1 95.69 49 ASP B CA 1
ATOM 3344 C C . ASP B 1 49 ? 5.586 -9.664 -20.422 1 95.69 49 ASP B C 1
ATOM 3346 O O . ASP B 1 49 ? 5.238 -10.156 -21.5 1 95.69 49 ASP B O 1
ATOM 3350 N N . TRP B 1 50 ? 5.977 -8.461 -20.297 1 96.5 50 TRP B N 1
ATOM 3351 C CA . TRP B 1 50 ? 6.066 -7.562 -21.438 1 96.5 50 TRP B CA 1
ATOM 3352 C C . TRP B 1 50 ? 7.066 -8.094 -22.469 1 96.5 50 TRP B C 1
ATOM 3354 O O . TRP B 1 50 ? 6.77 -8.133 -23.672 1 96.5 50 TRP B O 1
ATOM 3364 N N . ILE B 1 51 ? 8.242 -8.508 -22.047 1 95.88 51 ILE B N 1
ATOM 3365 C CA . ILE B 1 51 ? 9.266 -9.039 -22.938 1 95.88 51 ILE B CA 1
ATOM 3366 C C . ILE B 1 51 ? 8.742 -10.289 -23.641 1 95.88 51 ILE B C 1
ATOM 3368 O O . ILE B 1 51 ? 8.883 -10.43 -24.844 1 95.88 51 ILE B O 1
ATOM 3372 N N . HIS B 1 52 ? 8.141 -11.141 -22.891 1 95.56 52 HIS B N 1
ATOM 3373 C CA . HIS B 1 52 ? 7.574 -12.375 -23.422 1 95.56 52 HIS B CA 1
ATOM 3374 C C . HIS B 1 52 ? 6.559 -12.086 -24.531 1 95.56 52 HIS B C 1
ATOM 3376 O O . HIS B 1 52 ? 6.523 -12.773 -25.547 1 95.56 52 HIS B O 1
ATOM 3382 N N . ASP B 1 53 ? 5.789 -11.062 -24.359 1 94.25 53 ASP B N 1
ATOM 3383 C CA . ASP B 1 53 ? 4.637 -10.82 -25.219 1 94.25 53 ASP B CA 1
ATOM 3384 C C . ASP B 1 53 ? 5.02 -9.945 -26.422 1 94.25 53 ASP B C 1
ATOM 3386 O O . ASP B 1 53 ? 4.367 -10 -27.469 1 94.25 53 ASP B O 1
ATOM 3390 N N . HIS B 1 54 ? 6.094 -9.117 -26.312 1 93.31 54 HIS B N 1
ATOM 3391 C CA . HIS B 1 54 ? 6.238 -8.07 -27.312 1 93.31 54 HIS B CA 1
ATOM 3392 C C . HIS B 1 54 ? 7.586 -8.164 -28.016 1 93.31 54 HIS B C 1
ATOM 3394 O O . HIS B 1 54 ? 7.793 -7.523 -29.062 1 93.31 54 HIS B O 1
ATOM 3400 N N . VAL B 1 55 ? 8.5 -8.883 -27.5 1 92.25 55 VAL B N 1
ATOM 3401 C CA . VAL B 1 55 ? 9.844 -8.906 -28.078 1 92.25 55 VAL B CA 1
ATOM 3402 C C . VAL B 1 55 ? 10.008 -10.133 -28.969 1 92.25 55 VAL B C 1
ATOM 3404 O O . VAL B 1 55 ? 9.609 -11.242 -28.594 1 92.25 55 VAL B O 1
ATOM 3407 N N . ASN B 1 56 ? 10.477 -9.914 -30.141 1 91.88 56 ASN B N 1
ATOM 3408 C CA . ASN B 1 56 ? 10.898 -11.016 -30.984 1 91.88 56 ASN B CA 1
ATOM 3409 C C . ASN B 1 56 ? 12.25 -11.578 -30.562 1 91.88 56 ASN B C 1
ATOM 3411 O O . ASN B 1 56 ? 13.281 -10.914 -30.719 1 91.88 56 ASN B O 1
ATOM 3415 N N . LEU B 1 57 ? 12.336 -12.805 -30.188 1 93.31 57 LEU B N 1
ATOM 3416 C CA . LEU B 1 57 ? 13.523 -13.375 -29.547 1 93.31 57 LEU B CA 1
ATOM 3417 C C . LEU B 1 57 ? 14.312 -14.227 -30.547 1 93.31 57 LEU B C 1
ATOM 3419 O O . LEU B 1 57 ? 15.281 -14.883 -30.172 1 93.31 57 LEU B O 1
ATOM 3423 N N . GLU B 1 58 ? 13.852 -14.242 -31.766 1 92.31 58 GLU B N 1
ATOM 3424 C CA . GLU B 1 58 ? 14.609 -14.984 -32.781 1 92.31 58 GLU B CA 1
ATOM 3425 C C . GLU B 1 58 ? 16.031 -14.445 -32.906 1 92.31 58 GLU B C 1
ATOM 3427 O O . GLU B 1 58 ? 16.234 -13.32 -33.375 1 92.31 58 GLU B O 1
ATOM 3432 N N . GLY B 1 59 ? 16.984 -15.188 -32.5 1 89.81 59 GLY B N 1
ATOM 3433 C CA . GLY B 1 59 ? 18.375 -14.797 -32.562 1 89.81 59 GLY B CA 1
ATOM 3434 C C . GLY B 1 59 ? 18.766 -13.742 -31.531 1 89.81 59 GLY B C 1
ATOM 3435 O O . GLY B 1 59 ? 19.844 -13.164 -31.594 1 89.81 59 GLY B O 1
ATOM 3436 N N . LYS B 1 60 ? 17.891 -13.5 -30.641 1 93.31 60 LYS B N 1
ATOM 3437 C CA . LYS B 1 60 ? 18.094 -12.43 -29.672 1 93.31 60 LYS B CA 1
ATOM 3438 C C . LYS B 1 60 ? 17.703 -12.883 -28.266 1 93.31 60 LYS B C 1
ATOM 3440 O O . LYS B 1 60 ? 16.797 -12.312 -27.656 1 93.31 60 LYS B O 1
ATOM 3445 N N . PRO B 1 61 ? 18.453 -13.812 -27.719 1 95.06 61 PRO B N 1
ATOM 3446 C CA . PRO B 1 61 ? 18.125 -14.219 -26.344 1 95.06 61 PRO B CA 1
ATOM 3447 C C . PRO B 1 61 ? 18.328 -13.102 -25.328 1 95.06 61 PRO B C 1
ATOM 3449 O O . PRO B 1 61 ? 19.203 -12.25 -25.516 1 95.06 61 PRO B O 1
ATOM 3452 N N . ILE B 1 62 ? 17.531 -13.141 -24.297 1 97.56 62 ILE B N 1
ATOM 3453 C CA . ILE B 1 62 ? 17.609 -12.094 -23.281 1 97.56 62 ILE B CA 1
ATOM 3454 C C . ILE B 1 62 ? 17.688 -12.719 -21.891 1 97.56 62 ILE B C 1
ATOM 3456 O O . ILE B 1 62 ? 16.969 -13.672 -21.594 1 97.56 62 ILE B O 1
ATOM 3460 N N . LEU B 1 63 ? 18.578 -12.234 -21.109 1 98.56 63 LEU B N 1
ATOM 3461 C CA . LEU B 1 63 ? 18.656 -12.523 -19.688 1 98.56 63 LEU B CA 1
ATOM 3462 C C . LEU B 1 63 ? 18.25 -11.305 -18.859 1 98.56 63 LEU B C 1
ATOM 3464 O O . LEU B 1 63 ? 18.766 -10.203 -19.078 1 98.56 63 LEU B O 1
ATOM 3468 N N . PHE B 1 64 ? 17.344 -11.57 -17.969 1 98.5 64 PHE B N 1
ATOM 3469 C CA . PHE B 1 64 ? 16.812 -10.484 -17.156 1 98.5 64 PHE B CA 1
ATOM 3470 C C . PHE B 1 64 ? 17.062 -10.734 -15.68 1 98.5 64 PHE B C 1
ATOM 3472 O O . PHE B 1 64 ? 16.625 -11.742 -15.133 1 98.5 64 PHE B O 1
ATOM 3479 N N . PHE B 1 65 ? 17.812 -9.734 -15 1 98.69 65 PHE B N 1
ATOM 3480 C CA . PHE B 1 65 ? 18.047 -9.758 -13.562 1 98.69 65 PHE B CA 1
ATOM 3481 C C . PHE B 1 65 ? 17.109 -8.805 -12.836 1 98.69 65 PHE B C 1
ATOM 3483 O O . PHE B 1 65 ? 16.922 -7.66 -13.266 1 98.69 65 PHE B O 1
ATOM 3490 N N . TRP B 1 66 ? 16.594 -9.289 -11.711 1 98.31 66 TRP B N 1
ATOM 3491 C CA . TRP B 1 66 ? 15.766 -8.391 -10.906 1 98.31 66 TRP B CA 1
ATOM 3492 C C . TRP B 1 66 ? 15.68 -8.883 -9.461 1 98.31 66 TRP B C 1
ATOM 3494 O O . TRP B 1 66 ? 15.828 -10.078 -9.195 1 98.31 66 TRP B O 1
ATOM 3504 N N . ARG B 1 67 ? 15.578 -8.023 -8.562 1 97.75 67 ARG B N 1
ATOM 3505 C CA . ARG B 1 67 ? 15.414 -8.258 -7.133 1 97.75 67 ARG B CA 1
ATOM 3506 C C . ARG B 1 67 ? 14.305 -7.387 -6.559 1 97.75 67 ARG B C 1
ATOM 3508 O O . ARG B 1 67 ? 14.102 -6.258 -7.016 1 97.75 67 ARG B O 1
ATOM 3515 N N . ASN B 1 68 ? 13.656 -7.977 -5.609 1 97.5 68 ASN B N 1
ATOM 3516 C CA . ASN B 1 68 ? 12.492 -7.273 -5.074 1 97.5 68 ASN B CA 1
ATOM 3517 C C . ASN B 1 68 ? 12.633 -7.023 -3.576 1 97.5 68 ASN B C 1
ATOM 3519 O O . ASN B 1 68 ? 13.336 -7.762 -2.883 1 97.5 68 ASN B O 1
ATOM 3523 N N . SER B 1 69 ? 11.898 -5.961 -3.127 1 93.38 69 SER B N 1
ATOM 3524 C CA . SER B 1 69 ? 11.609 -5.859 -1.7 1 93.38 69 SER B CA 1
ATOM 3525 C C . SER B 1 69 ? 10.82 -7.066 -1.207 1 93.38 69 SER B C 1
ATOM 3527 O O . SER B 1 69 ? 10.258 -7.816 -2.008 1 93.38 69 SER B O 1
ATOM 3529 N N . PRO B 1 70 ? 10.781 -7.242 0.081 1 95.12 70 PRO B N 1
ATOM 3530 C CA . PRO B 1 70 ? 10.148 -8.445 0.621 1 95.12 70 PRO B CA 1
ATOM 3531 C C . PRO B 1 70 ? 8.75 -8.68 0.051 1 95.12 70 PRO B C 1
ATOM 3533 O O . PRO B 1 70 ? 7.895 -7.797 0.125 1 95.12 70 PRO B O 1
ATOM 3536 N N . SER B 1 71 ? 8.555 -9.828 -0.48 1 98.06 71 SER B N 1
ATOM 3537 C CA . SER B 1 71 ? 7.312 -10.227 -1.141 1 98.06 71 SER B CA 1
ATOM 3538 C C . SER B 1 71 ? 7.215 -11.75 -1.254 1 98.06 71 SER B C 1
ATOM 3540 O O . SER B 1 71 ? 8.234 -12.438 -1.296 1 98.06 71 SER B O 1
ATOM 3542 N N . LEU B 1 72 ? 6.027 -12.18 -1.243 1 98.38 72 LEU B N 1
ATOM 3543 C CA . LEU B 1 72 ? 5.777 -13.562 -1.646 1 98.38 72 LEU B CA 1
ATOM 3544 C C . LEU B 1 72 ? 5.203 -13.617 -3.057 1 98.38 72 LEU B C 1
ATOM 3546 O O . LEU B 1 72 ? 4.332 -12.82 -3.412 1 98.38 72 LEU B O 1
ATOM 3550 N N . VAL B 1 73 ? 5.727 -14.492 -3.805 1 98.44 73 VAL B N 1
ATOM 3551 C CA . VAL B 1 73 ? 5.266 -14.672 -5.176 1 98.44 73 VAL B CA 1
ATOM 3552 C C . VAL B 1 73 ? 4.707 -16.078 -5.348 1 98.44 73 VAL B C 1
ATOM 3554 O O . VAL B 1 73 ? 5.441 -17.062 -5.238 1 98.44 73 VAL B O 1
ATOM 3557 N N . ILE B 1 74 ? 3.434 -16.203 -5.59 1 98.38 74 ILE B N 1
ATOM 3558 C CA . ILE B 1 74 ? 2.807 -17.5 -5.809 1 98.38 74 ILE B CA 1
ATOM 3559 C C . ILE B 1 74 ? 2.73 -17.797 -7.309 1 98.38 74 ILE B C 1
ATOM 3561 O O . ILE B 1 74 ? 2.758 -16.875 -8.125 1 98.38 74 ILE B O 1
ATOM 3565 N N . GLY B 1 75 ? 2.697 -19.062 -7.625 1 97.56 75 GLY B N 1
ATOM 3566 C CA . GLY B 1 75 ? 2.525 -19.469 -9.016 1 97.56 75 GLY B CA 1
ATOM 3567 C C . GLY B 1 75 ? 1.129 -19.203 -9.539 1 97.56 75 GLY B C 1
ATOM 3568 O O . GLY B 1 75 ? 0.196 -18.984 -8.766 1 97.56 75 GLY B O 1
ATOM 3569 N N . ARG B 1 76 ? 1.006 -19.391 -10.766 1 96.88 76 ARG B N 1
ATOM 3570 C CA . ARG B 1 76 ? -0.215 -19.062 -11.492 1 96.88 76 ARG B CA 1
ATOM 3571 C C . ARG B 1 76 ? -1.409 -19.828 -10.945 1 96.88 76 ARG B C 1
ATOM 3573 O O . ARG B 1 76 ? -2.506 -19.281 -10.82 1 96.88 76 ARG B O 1
ATOM 3580 N N . HIS B 1 77 ? -1.253 -21.031 -10.57 1 96.81 77 HIS B N 1
ATOM 3581 C CA . HIS B 1 77 ? -2.369 -21.906 -10.219 1 96.81 77 HIS B CA 1
ATOM 3582 C C . HIS B 1 77 ? -2.328 -22.281 -8.742 1 96.81 77 HIS B C 1
ATOM 3584 O O . HIS B 1 77 ? -2.861 -23.328 -8.344 1 96.81 77 HIS B O 1
ATOM 3590 N N . GLN B 1 78 ? -1.729 -21.469 -7.984 1 97.88 78 GLN B N 1
ATOM 3591 C CA . GLN B 1 78 ? -1.626 -21.797 -6.562 1 97.88 78 GLN B CA 1
ATOM 3592 C C . GLN B 1 78 ? -2.695 -21.062 -5.758 1 97.88 78 GLN B C 1
ATOM 3594 O O . GLN B 1 78 ? -3.354 -20.156 -6.266 1 97.88 78 GLN B O 1
ATOM 3599 N N . ASN B 1 79 ? -2.936 -21.609 -4.559 1 98.19 79 ASN B N 1
ATOM 3600 C CA . ASN B 1 79 ? -3.854 -21.031 -3.586 1 98.19 79 ASN B CA 1
ATOM 3601 C C . ASN B 1 79 ? -3.105 -20.25 -2.502 1 98.19 79 ASN B C 1
ATOM 3603 O O . ASN B 1 79 ? -2.463 -20.859 -1.637 1 98.19 79 ASN B O 1
ATOM 3607 N N . PRO B 1 80 ? -3.205 -18.953 -2.512 1 97.88 80 PRO B N 1
ATOM 3608 C CA . PRO B 1 80 ? -2.438 -18.172 -1.537 1 97.88 80 PRO B CA 1
ATOM 3609 C C . PRO B 1 80 ? -2.85 -18.453 -0.096 1 97.88 80 PRO B C 1
ATOM 3611 O O . PRO B 1 80 ? -2.023 -18.359 0.816 1 97.88 80 PRO B O 1
ATOM 3614 N N . TRP B 1 81 ? -4.098 -18.797 0.156 1 97 81 TRP B N 1
ATOM 3615 C CA . TRP B 1 81 ? -4.566 -19.094 1.507 1 97 81 TRP B CA 1
ATOM 3616 C C . TRP B 1 81 ? -3.92 -20.359 2.047 1 97 81 TRP B C 1
ATOM 3618 O O . TRP B 1 81 ? -3.865 -20.562 3.262 1 97 81 TRP B O 1
ATOM 3628 N N . GLN B 1 82 ? -3.498 -21.172 1.177 1 96 82 GLN B N 1
ATOM 3629 C CA . GLN B 1 82 ? -2.854 -22.438 1.548 1 96 82 GLN B CA 1
ATOM 3630 C C . GLN B 1 82 ? -1.337 -22.281 1.599 1 96 82 GLN B C 1
ATOM 3632 O O . GLN B 1 82 ? -0.667 -22.922 2.406 1 96 82 GLN B O 1
ATOM 3637 N N . GLU B 1 83 ? -0.809 -21.438 0.757 1 97.31 83 GLU B N 1
ATOM 3638 C CA . GLU B 1 83 ? 0.633 -21.375 0.532 1 97.31 83 GLU B CA 1
ATOM 3639 C C . GLU B 1 83 ? 1.3 -20.359 1.451 1 97.31 83 GLU B C 1
ATOM 3641 O O . GLU B 1 83 ? 2.496 -20.469 1.733 1 97.31 83 GLU B O 1
ATOM 3646 N N . CYS B 1 84 ? 0.544 -19.375 1.924 1 97.25 84 CYS B N 1
ATOM 3647 C CA . CYS B 1 84 ? 1.16 -18.219 2.568 1 97.25 84 CYS B CA 1
ATOM 3648 C C . CYS B 1 84 ? 0.54 -17.969 3.938 1 97.25 84 CYS B C 1
ATOM 3650 O O . CYS B 1 84 ? -0.614 -18.328 4.176 1 97.25 84 CYS B O 1
ATOM 3652 N N . ASN B 1 85 ? 1.293 -17.391 4.797 1 96.44 85 ASN B N 1
ATOM 3653 C CA . ASN B 1 85 ? 0.752 -16.781 6.008 1 96.44 85 ASN B CA 1
ATOM 3654 C C . ASN B 1 85 ? 0.254 -15.367 5.75 1 96.44 85 ASN B C 1
ATOM 3656 O O . ASN B 1 85 ? 0.937 -14.398 6.082 1 96.44 85 ASN B O 1
ATOM 3660 N N . LEU B 1 86 ? -0.922 -15.289 5.289 1 96.19 86 LEU B N 1
ATOM 3661 C CA . LEU B 1 86 ? -1.464 -14.016 4.82 1 96.19 86 LEU B CA 1
ATOM 3662 C C . LEU B 1 86 ? -1.603 -13.023 5.973 1 96.19 86 LEU B C 1
ATOM 3664 O O . LEU B 1 86 ? -1.418 -11.82 5.785 1 96.19 86 LEU B O 1
ATOM 3668 N N . THR B 1 87 ? -1.959 -13.477 7.129 1 92.5 87 THR B N 1
ATOM 3669 C CA . THR B 1 87 ? -2.088 -12.609 8.297 1 92.5 87 THR B CA 1
ATOM 3670 C C . THR B 1 87 ? -0.756 -11.938 8.617 1 92.5 87 THR B C 1
ATOM 3672 O O . THR B 1 87 ? -0.69 -10.711 8.758 1 92.5 87 THR B O 1
ATOM 3675 N N . LEU B 1 88 ? 0.236 -12.75 8.688 1 93.25 88 LEU B N 1
ATOM 3676 C CA . LEU B 1 88 ? 1.567 -12.234 8.984 1 93.25 88 LEU B CA 1
ATOM 3677 C C . LEU B 1 88 ? 2.027 -11.266 7.898 1 93.25 88 LEU B C 1
ATOM 3679 O O . LEU B 1 88 ? 2.684 -10.266 8.188 1 93.25 88 LEU B O 1
ATOM 3683 N N . MET B 1 89 ? 1.732 -11.57 6.719 1 95.56 89 MET B N 1
ATOM 3684 C CA . MET B 1 89 ? 2.104 -10.711 5.602 1 95.56 89 MET B CA 1
ATOM 3685 C C . MET B 1 89 ? 1.454 -9.336 5.734 1 95.56 89 MET B C 1
ATOM 3687 O O . MET B 1 89 ? 2.111 -8.312 5.543 1 95.56 89 MET B O 1
ATOM 3691 N N . ARG B 1 90 ? 0.197 -9.32 6.043 1 89.19 90 ARG B N 1
ATOM 3692 C CA . ARG B 1 90 ? -0.521 -8.062 6.215 1 89.19 90 ARG B CA 1
ATOM 3693 C C . ARG B 1 90 ? 0.081 -7.242 7.355 1 89.19 90 ARG B C 1
ATOM 3695 O O . ARG B 1 90 ? 0.28 -6.031 7.219 1 89.19 90 ARG B O 1
ATOM 3702 N N . GLU B 1 91 ? 0.346 -7.922 8.383 1 84.31 91 GLU B N 1
ATOM 3703 C CA . GLU B 1 91 ? 0.911 -7.258 9.555 1 84.31 91 GLU B CA 1
ATOM 3704 C C . GLU B 1 91 ? 2.283 -6.668 9.242 1 84.31 91 GLU B C 1
ATOM 3706 O O . GLU B 1 91 ? 2.627 -5.59 9.734 1 84.31 91 GLU B O 1
ATOM 3711 N N . GLY B 1 92 ? 2.998 -7.375 8.422 1 84.56 92 GLY B N 1
ATOM 3712 C CA . GLY B 1 92 ? 4.355 -6.957 8.117 1 84.56 92 GLY B CA 1
ATOM 3713 C C . GLY B 1 92 ? 4.445 -6.082 6.883 1 84.56 92 GLY B C 1
ATOM 3714 O O . GLY B 1 92 ? 5.52 -5.582 6.547 1 84.56 92 GLY B O 1
ATOM 3715 N N . GLY B 1 93 ? 3.377 -5.906 6.266 1 84.88 93 GLY B N 1
ATOM 3716 C CA . GLY B 1 93 ? 3.391 -5.113 5.047 1 84.88 93 GLY B CA 1
ATOM 3717 C C . GLY B 1 93 ? 4.102 -5.801 3.896 1 84.88 93 GLY B C 1
ATOM 3718 O O . GLY B 1 93 ? 4.773 -5.145 3.094 1 84.88 93 GLY B O 1
ATOM 3719 N N . ILE B 1 94 ? 4.09 -7.051 3.85 1 93.25 94 ILE B N 1
ATOM 3720 C CA . ILE B 1 94 ? 4.727 -7.84 2.801 1 93.25 94 ILE B CA 1
ATOM 3721 C C . ILE B 1 94 ? 3.754 -8.039 1.643 1 93.25 94 ILE B C 1
ATOM 3723 O O . ILE B 1 94 ? 2.598 -8.422 1.854 1 93.25 94 ILE B O 1
ATOM 3727 N N . LYS B 1 95 ? 4.203 -7.789 0.452 1 95.94 95 LYS B N 1
ATOM 3728 C CA . LYS B 1 95 ? 3.348 -7.859 -0.729 1 95.94 95 LYS B CA 1
ATOM 3729 C C . LYS B 1 95 ? 3.148 -9.305 -1.179 1 95.94 95 LYS B C 1
ATOM 3731 O O . LYS B 1 95 ? 4.039 -10.141 -1.007 1 95.94 95 LYS B O 1
ATOM 3736 N N . LEU B 1 96 ? 1.985 -9.547 -1.702 1 98.38 96 LEU B N 1
ATOM 3737 C CA . LEU B 1 96 ? 1.683 -10.805 -2.375 1 98.38 96 LEU B CA 1
ATOM 3738 C C . LEU B 1 96 ? 1.527 -10.594 -3.879 1 98.38 96 LEU B C 1
ATOM 3740 O O . LEU B 1 96 ? 0.824 -9.672 -4.312 1 98.38 96 LEU B O 1
ATOM 3744 N N . ALA B 1 97 ? 2.229 -11.367 -4.645 1 98.69 97 ALA B N 1
ATOM 3745 C CA . ALA B 1 97 ? 2.107 -11.305 -6.098 1 98.69 97 ALA B CA 1
ATOM 3746 C C . ALA B 1 97 ? 1.84 -12.688 -6.684 1 98.69 97 ALA B C 1
ATOM 3748 O O . ALA B 1 97 ? 2.268 -13.703 -6.121 1 98.69 97 ALA B O 1
ATOM 3749 N N . ARG B 1 98 ? 1.058 -12.742 -7.676 1 98.56 98 ARG B N 1
ATOM 3750 C CA . ARG B 1 98 ? 0.846 -13.938 -8.492 1 98.56 98 ARG B CA 1
ATOM 3751 C C . ARG B 1 98 ? 1.504 -13.789 -9.859 1 98.56 98 ARG B C 1
ATOM 3753 O O . ARG B 1 98 ? 1.216 -12.844 -10.594 1 98.56 98 ARG B O 1
ATOM 3760 N N . ARG B 1 99 ? 2.406 -14.633 -10.109 1 97.81 99 ARG B N 1
ATOM 3761 C CA . ARG B 1 99 ? 3.086 -14.555 -11.398 1 97.81 99 ARG B CA 1
ATOM 3762 C C . ARG B 1 99 ? 2.348 -15.359 -12.461 1 97.81 99 ARG B C 1
ATOM 3764 O O . ARG B 1 99 ? 1.434 -16.125 -12.148 1 97.81 99 ARG B O 1
ATOM 3771 N N . LEU B 1 100 ? 2.742 -15.18 -13.75 1 96.19 100 LEU B N 1
ATOM 3772 C CA . LEU B 1 100 ? 2.08 -15.844 -14.875 1 96.19 100 LEU B CA 1
ATOM 3773 C C . LEU B 1 100 ? 2.641 -17.25 -15.086 1 96.19 100 LEU B C 1
ATOM 3775 O O . LEU B 1 100 ? 1.989 -18.094 -15.703 1 96.19 100 LEU B O 1
ATOM 3779 N N . SER B 1 101 ? 3.859 -17.438 -14.664 1 95 101 SER B N 1
ATOM 3780 C CA . SER B 1 101 ? 4.445 -18.766 -14.742 1 95 101 SER B CA 1
ATOM 3781 C C . SER B 1 101 ? 3.898 -19.672 -13.648 1 95 101 SER B C 1
ATOM 3783 O O . SER B 1 101 ? 3.324 -19.203 -12.664 1 95 101 SER B O 1
ATOM 3785 N N . GLY B 1 102 ? 3.99 -20.953 -13.875 1 92.88 102 GLY B N 1
ATOM 3786 C CA . GLY B 1 102 ? 3.586 -21.906 -12.852 1 92.88 102 GLY B CA 1
ATOM 3787 C C . GLY B 1 102 ? 4.609 -22.047 -11.734 1 92.88 102 GLY B C 1
ATOM 3788 O O . GLY B 1 102 ? 5.281 -21.078 -11.375 1 92.88 102 GLY B O 1
ATOM 3789 N N . GLY B 1 103 ? 4.473 -23.203 -11.039 1 90.94 103 GLY B N 1
ATOM 3790 C CA . GLY B 1 103 ? 5.441 -23.5 -10 1 90.94 103 GLY B CA 1
ATOM 3791 C C . GLY B 1 103 ? 4.949 -23.156 -8.609 1 90.94 103 GLY B C 1
ATOM 3792 O O . GLY B 1 103 ? 3.789 -22.781 -8.43 1 90.94 103 GLY B O 1
ATOM 3793 N N . GLY B 1 104 ? 5.938 -23.266 -7.699 1 94.75 104 GLY B N 1
ATOM 3794 C CA . GLY B 1 104 ? 5.586 -23.078 -6.301 1 94.75 104 GLY B CA 1
ATOM 3795 C C . GLY B 1 104 ? 5.812 -21.656 -5.812 1 94.75 104 GLY B C 1
ATOM 3796 O O . GLY B 1 104 ? 6.277 -20.797 -6.57 1 94.75 104 GLY B O 1
ATOM 3797 N N . THR B 1 105 ? 5.465 -21.453 -4.586 1 97.38 105 THR B N 1
ATOM 3798 C CA . THR B 1 105 ? 5.578 -20.156 -3.953 1 97.38 105 THR B CA 1
ATOM 3799 C C . THR B 1 105 ? 7.031 -19.859 -3.582 1 97.38 105 THR B C 1
ATOM 3801 O O . THR B 1 105 ? 7.75 -20.734 -3.109 1 97.38 105 THR B O 1
ATOM 3804 N N . VAL B 1 106 ? 7.41 -18.562 -3.736 1 96.75 106 VAL B N 1
ATOM 3805 C CA . VAL B 1 106 ? 8.781 -18.172 -3.426 1 96.75 106 VAL B CA 1
ATOM 3806 C C . VAL B 1 106 ? 8.773 -16.859 -2.645 1 96.75 106 VAL B C 1
ATOM 3808 O O . VAL B 1 106 ? 7.969 -15.969 -2.92 1 96.75 106 VAL B O 1
ATOM 3811 N N . TYR B 1 107 ? 9.68 -16.812 -1.66 1 97.31 107 TYR B N 1
ATOM 3812 C CA . TYR B 1 107 ? 9.922 -15.57 -0.938 1 97.31 107 TYR B CA 1
ATOM 3813 C C . TYR B 1 107 ? 11.016 -14.758 -1.612 1 97.31 107 TYR B C 1
ATOM 3815 O O . TYR B 1 107 ? 12.07 -15.289 -1.971 1 97.31 107 TYR B O 1
ATOM 3823 N N . HIS B 1 108 ? 10.711 -13.461 -1.835 1 97.94 108 HIS B N 1
ATOM 3824 C CA . HIS B 1 108 ? 11.68 -12.539 -2.424 1 97.94 108 HIS B CA 1
ATOM 3825 C C . HIS B 1 108 ? 12.133 -11.492 -1.409 1 97.94 108 HIS B C 1
ATOM 3827 O O . HIS B 1 108 ? 11.336 -11.023 -0.595 1 97.94 108 HIS B O 1
ATOM 3833 N N . ASP B 1 109 ? 13.305 -11.227 -1.427 1 96.75 109 ASP B N 1
ATOM 3834 C CA . ASP B 1 109 ? 13.898 -10.039 -0.821 1 96.75 109 ASP B CA 1
ATOM 3835 C C . ASP B 1 109 ? 15.18 -9.633 -1.542 1 96.75 109 ASP B C 1
ATOM 3837 O O . ASP B 1 109 ? 15.484 -10.148 -2.621 1 96.75 109 ASP B O 1
ATOM 3841 N N . MET B 1 110 ? 15.922 -8.703 -0.985 1 95.44 110 MET B N 1
ATOM 3842 C CA . MET B 1 110 ? 17.094 -8.164 -1.689 1 95.44 110 MET B CA 1
ATOM 3843 C C . MET B 1 110 ? 18.203 -9.203 -1.762 1 95.44 110 MET B C 1
ATOM 3845 O O . MET B 1 110 ? 19.141 -9.062 -2.553 1 95.44 110 MET B O 1
ATOM 3849 N N . GLY B 1 111 ? 18.094 -10.172 -1.03 1 97.69 111 GLY B N 1
ATOM 3850 C CA . GLY B 1 111 ? 19.109 -11.211 -1.013 1 97.69 111 GLY B CA 1
ATOM 3851 C C . GLY B 1 111 ? 18.797 -12.367 -1.937 1 97.69 111 GLY B C 1
ATOM 3852 O O . GLY B 1 111 ? 19.562 -13.328 -2.016 1 97.69 111 GLY B O 1
ATOM 3853 N N . ASN B 1 112 ? 17.719 -12.367 -2.6 1 98.06 112 ASN B N 1
ATOM 3854 C CA . ASN B 1 112 ? 17.281 -13.383 -3.551 1 98.06 112 ASN B CA 1
ATOM 3855 C C . ASN B 1 112 ? 17.312 -12.859 -4.984 1 98.06 112 ASN B C 1
ATOM 3857 O O . ASN B 1 112 ? 16.5 -12.023 -5.363 1 98.06 112 ASN B O 1
ATOM 3861 N N . ILE B 1 113 ? 18.234 -13.406 -5.793 1 98.5 113 ILE B N 1
ATOM 3862 C CA . ILE B 1 113 ? 18.328 -12.977 -7.184 1 98.5 113 ILE B CA 1
ATOM 3863 C C . ILE B 1 113 ? 17.297 -13.711 -8.031 1 98.5 113 ILE B C 1
ATOM 3865 O O . ILE B 1 113 ? 17.141 -14.93 -7.902 1 98.5 113 ILE B O 1
ATOM 3869 N N . ASN B 1 114 ? 16.578 -12.961 -8.766 1 98.56 114 ASN B N 1
ATOM 3870 C CA . ASN B 1 114 ? 15.703 -13.562 -9.773 1 98.56 114 ASN B CA 1
ATOM 3871 C C . ASN B 1 114 ? 16.297 -13.445 -11.172 1 98.56 114 ASN B C 1
ATOM 3873 O O . ASN B 1 114 ? 16.812 -12.391 -11.547 1 98.56 114 ASN B O 1
ATOM 3877 N N . LEU B 1 115 ? 16.25 -14.555 -11.898 1 98.69 115 LEU B N 1
ATOM 3878 C CA . LEU B 1 115 ? 16.75 -14.641 -13.266 1 98.69 115 LEU B CA 1
ATOM 3879 C C . LEU B 1 115 ? 15.648 -15.125 -14.211 1 98.69 115 LEU B C 1
ATOM 3881 O O . LEU B 1 115 ? 14.953 -16.094 -13.922 1 98.69 115 LEU B O 1
ATOM 3885 N N . THR B 1 116 ? 15.516 -14.398 -15.266 1 98.62 116 THR B N 1
ATOM 3886 C CA . THR B 1 116 ? 14.617 -14.867 -16.312 1 98.62 116 THR B CA 1
ATOM 3887 C C . THR B 1 116 ? 15.359 -15.016 -17.641 1 98.62 116 THR B C 1
ATOM 3889 O O . THR B 1 116 ? 15.898 -14.039 -18.172 1 98.62 116 THR B O 1
ATOM 3892 N N . PHE B 1 117 ? 15.398 -16.188 -18.172 1 98.5 117 PHE B N 1
ATOM 3893 C CA . PHE B 1 117 ? 15.992 -16.5 -19.469 1 98.5 117 PHE B CA 1
ATOM 3894 C C . PHE B 1 117 ? 14.922 -16.531 -20.562 1 98.5 117 PHE B C 1
ATOM 3896 O O . PHE B 1 117 ? 14.055 -17.406 -20.547 1 98.5 117 PHE B O 1
ATOM 3903 N N . PHE B 1 118 ? 14.992 -15.594 -21.469 1 97.94 118 PHE B N 1
ATOM 3904 C CA . PHE B 1 118 ? 14.031 -15.555 -22.562 1 97.94 118 PHE B CA 1
ATOM 3905 C C . PHE B 1 118 ? 14.617 -16.156 -23.828 1 97.94 118 PHE B C 1
ATOM 3907 O O . PHE B 1 118 ? 15.734 -15.82 -24.219 1 97.94 118 PHE B O 1
ATOM 3914 N N . THR B 1 119 ? 13.938 -17 -24.453 1 96.56 119 THR B N 1
ATOM 3915 C CA . THR B 1 119 ? 14.297 -17.578 -25.734 1 96.56 119 THR B CA 1
ATOM 3916 C C . THR B 1 119 ? 13.047 -17.828 -26.578 1 96.56 119 THR B C 1
ATOM 3918 O O . THR B 1 119 ? 11.922 -17.594 -26.125 1 96.56 119 THR B O 1
ATOM 3921 N N . THR B 1 120 ? 13.32 -18.234 -27.781 1 96.12 120 THR B N 1
ATOM 3922 C CA . THR B 1 120 ? 12.227 -18.828 -28.547 1 96.12 120 THR B CA 1
ATOM 3923 C C . THR B 1 120 ? 11.797 -20.156 -27.906 1 96.12 120 THR B C 1
ATOM 3925 O O . THR B 1 120 ? 12.547 -20.766 -27.156 1 96.12 120 THR B O 1
ATOM 3928 N N . LYS B 1 121 ? 10.539 -20.516 -28.266 1 96.12 121 LYS B N 1
ATOM 3929 C CA . LYS B 1 121 ? 10.031 -21.781 -27.766 1 96.12 121 LYS B CA 1
ATOM 3930 C C . LYS B 1 121 ? 10.945 -22.938 -28.156 1 96.12 121 LYS B C 1
ATOM 3932 O O . LYS B 1 121 ? 11.203 -23.844 -27.359 1 96.12 121 LYS B O 1
ATOM 3937 N N . THR B 1 122 ? 11.484 -22.906 -29.281 1 95.19 122 THR B N 1
ATOM 3938 C CA . THR B 1 122 ? 12.289 -23.984 -29.828 1 95.19 122 THR B CA 1
ATOM 3939 C C . THR B 1 122 ? 13.641 -24.078 -29.125 1 95.19 122 THR B C 1
ATOM 3941 O O . THR B 1 122 ? 14.227 -25.156 -29.016 1 95.19 122 THR B O 1
ATOM 3944 N N . LYS B 1 123 ? 14.102 -23 -28.609 1 94.62 123 LYS B N 1
ATOM 3945 C CA . LYS B 1 123 ? 15.414 -22.953 -27.984 1 94.62 123 LYS B CA 1
ATOM 3946 C C . LYS B 1 123 ? 15.305 -23.016 -26.469 1 94.62 123 LYS B C 1
ATOM 3948 O O . LYS B 1 123 ? 16.297 -22.875 -25.75 1 94.62 123 LYS B O 1
ATOM 3953 N N . TYR B 1 124 ? 14.148 -23.188 -26.047 1 94.75 124 TYR B N 1
ATOM 3954 C CA . TYR B 1 124 ? 13.875 -23.219 -24.625 1 94.75 124 TYR B CA 1
ATOM 3955 C C . TYR B 1 124 ? 14.531 -24.438 -23.969 1 94.75 124 TYR B C 1
ATOM 3957 O O . TYR B 1 124 ? 14.297 -25.578 -24.391 1 94.75 124 TYR B O 1
ATOM 3965 N N . ASP B 1 125 ? 15.375 -24.188 -22.953 1 95.75 125 ASP B N 1
ATOM 3966 C CA . ASP B 1 125 ? 16.078 -25.266 -22.281 1 95.75 125 ASP B CA 1
ATOM 3967 C C . ASP B 1 125 ? 16.422 -24.875 -20.844 1 95.75 125 ASP B C 1
ATOM 3969 O O . ASP B 1 125 ? 17.438 -24.234 -20.594 1 95.75 125 ASP B O 1
ATOM 3973 N N . ARG B 1 126 ? 15.688 -25.359 -19.906 1 96.31 126 ARG B N 1
ATOM 3974 C CA . ARG B 1 126 ? 15.867 -25 -18.5 1 96.31 126 ARG B CA 1
ATOM 3975 C C . ARG B 1 126 ? 17.172 -25.594 -17.953 1 96.31 126 ARG B C 1
ATOM 3977 O O . ARG B 1 126 ? 17.891 -24.922 -17.219 1 96.31 126 ARG B O 1
ATOM 3984 N N . MET B 1 127 ? 17.391 -26.828 -18.359 1 96.81 127 MET B N 1
ATOM 3985 C CA . MET B 1 127 ? 18.562 -27.5 -17.828 1 96.81 127 MET B CA 1
ATOM 3986 C C . MET B 1 127 ? 19.859 -26.812 -18.266 1 96.81 127 MET B C 1
ATOM 3988 O O . MET B 1 127 ? 20.766 -26.625 -17.469 1 96.81 127 MET B O 1
ATOM 3992 N N . GLU B 1 128 ? 19.875 -26.438 -19.484 1 96.94 128 GLU B N 1
ATOM 3993 C CA . GLU B 1 128 ? 21.047 -25.734 -19.984 1 96.94 128 GLU B CA 1
ATOM 3994 C C . GLU B 1 128 ? 21.266 -24.422 -19.234 1 96.94 128 GLU B C 1
ATOM 3996 O O . GLU B 1 128 ? 22.391 -24.031 -18.953 1 96.94 128 GLU B O 1
ATOM 4001 N N . ASN B 1 129 ? 20.188 -23.719 -18.953 1 97.81 129 ASN B N 1
ATOM 4002 C CA . ASN B 1 129 ? 20.281 -22.484 -18.188 1 97.81 129 ASN B CA 1
ATOM 4003 C C . ASN B 1 129 ? 20.828 -22.734 -16.781 1 97.81 129 ASN B C 1
ATOM 4005 O O . ASN B 1 129 ? 21.656 -21.969 -16.297 1 97.81 129 ASN B O 1
ATOM 4009 N N . LEU B 1 130 ? 20.375 -23.766 -16.141 1 98.19 130 LEU B N 1
ATOM 4010 C CA . LEU B 1 130 ? 20.844 -24.109 -14.797 1 98.19 130 LEU B CA 1
ATOM 4011 C C . LEU B 1 130 ? 22.328 -24.469 -14.812 1 98.19 130 LEU B C 1
ATOM 4013 O O . LEU B 1 130 ? 23.078 -24.062 -13.914 1 98.19 130 LEU B O 1
ATOM 4017 N N . LYS B 1 131 ? 22.688 -25.234 -15.805 1 97.56 131 LYS B N 1
ATOM 4018 C CA . LYS B 1 131 ? 24.109 -25.578 -15.945 1 97.56 131 LYS B CA 1
ATOM 4019 C C . LYS B 1 131 ? 24.969 -24.328 -16.125 1 97.56 131 LYS B C 1
ATOM 4021 O O . LYS B 1 131 ? 26.094 -24.266 -15.633 1 97.56 131 LYS B O 1
ATOM 4026 N N . LEU B 1 132 ? 24.453 -23.422 -16.859 1 98.06 132 LEU B N 1
ATOM 4027 C CA . LEU B 1 132 ? 25.125 -22.156 -17.047 1 98.06 132 LEU B CA 1
ATOM 4028 C C . LEU B 1 132 ? 25.344 -21.453 -15.703 1 98.06 132 LEU B C 1
ATOM 4030 O O . LEU B 1 132 ? 26.438 -20.953 -15.43 1 98.06 132 LEU B O 1
ATOM 4034 N N . ILE B 1 133 ? 24.312 -21.422 -14.859 1 98.19 133 ILE B N 1
ATOM 4035 C CA . ILE B 1 133 ? 24.422 -20.828 -13.539 1 98.19 133 ILE B CA 1
ATOM 4036 C C . ILE B 1 133 ? 25.469 -21.562 -12.711 1 98.19 133 ILE B C 1
ATOM 4038 O O . ILE B 1 133 ? 26.297 -20.938 -12.039 1 98.19 133 ILE B O 1
ATOM 4042 N N . VAL B 1 134 ? 25.484 -22.859 -12.805 1 97.88 134 VAL B N 1
ATOM 4043 C CA . VAL B 1 134 ? 26.438 -23.688 -12.062 1 97.88 134 VAL B CA 1
ATOM 4044 C C . VAL B 1 134 ? 27.859 -23.359 -12.516 1 97.88 134 VAL B C 1
ATOM 4046 O O . VAL B 1 134 ? 28.75 -23.203 -11.688 1 97.88 134 VAL B O 1
ATOM 4049 N N . ARG B 1 135 ? 28.078 -23.266 -13.805 1 97.69 135 ARG B N 1
ATOM 4050 C CA . ARG B 1 135 ? 29.391 -22.891 -14.32 1 97.69 135 ARG B CA 1
ATOM 4051 C C . ARG B 1 135 ? 29.828 -21.531 -13.781 1 97.69 135 ARG B C 1
ATOM 4053 O O . ARG B 1 135 ? 31 -21.359 -13.406 1 97.69 135 ARG B O 1
ATOM 4060 N N . ALA B 1 136 ? 28.875 -20.609 -13.758 1 97.69 136 ALA B N 1
ATOM 4061 C CA . ALA B 1 136 ? 29.188 -19.281 -13.242 1 97.69 136 ALA B CA 1
ATOM 4062 C C . ALA B 1 136 ? 29.594 -19.344 -11.773 1 97.69 136 ALA B C 1
ATOM 4064 O O . ALA B 1 136 ? 30.562 -18.703 -11.367 1 97.69 136 ALA B O 1
ATOM 4065 N N . LEU B 1 137 ? 28.859 -20.094 -10.969 1 97.25 137 LEU B N 1
ATOM 4066 C CA . LEU B 1 137 ? 29.172 -20.25 -9.547 1 97.25 137 LEU B CA 1
ATOM 4067 C C . LEU B 1 137 ? 30.547 -20.859 -9.344 1 97.25 137 LEU B C 1
ATOM 4069 O O . LEU B 1 137 ? 31.312 -20.406 -8.508 1 97.25 137 LEU B O 1
ATOM 4073 N N . ASN B 1 138 ? 30.859 -21.844 -10.164 1 95.31 138 ASN B N 1
ATOM 4074 C CA . ASN B 1 138 ? 32.125 -22.531 -10.07 1 95.31 138 ASN B CA 1
ATOM 4075 C C . ASN B 1 138 ? 33.312 -21.625 -10.438 1 95.31 138 ASN B C 1
ATOM 4077 O O . ASN B 1 138 ? 34.406 -21.766 -9.906 1 95.31 138 ASN B O 1
ATOM 4081 N N . THR B 1 139 ? 33 -20.781 -11.32 1 94.88 139 THR B N 1
ATOM 4082 C CA . THR B 1 139 ? 34.031 -19.812 -11.711 1 94.88 139 THR B CA 1
ATOM 4083 C C . THR B 1 139 ? 34.375 -18.891 -10.539 1 94.88 139 THR B C 1
ATOM 4085 O O . THR B 1 139 ? 35.562 -18.531 -10.352 1 94.88 139 THR B O 1
ATOM 4088 N N . VAL B 1 140 ? 33.438 -18.484 -9.789 1 95.38 140 VAL B N 1
ATOM 4089 C CA . VAL B 1 140 ? 33.625 -17.594 -8.656 1 95.38 140 VAL B CA 1
ATOM 4090 C C . VAL B 1 140 ? 34.219 -18.359 -7.477 1 95.38 140 VAL B C 1
ATOM 4092 O O . VAL B 1 140 ? 35.125 -17.891 -6.805 1 95.38 140 VAL B O 1
ATOM 4095 N N . GLN B 1 141 ? 33.656 -19.562 -7.23 1 95.25 141 GLN B N 1
ATOM 4096 C CA . GLN B 1 141 ? 34.062 -20.406 -6.121 1 95.25 141 GLN B CA 1
ATOM 4097 C C . GLN B 1 141 ? 34.094 -21.875 -6.527 1 95.25 141 GLN B C 1
ATOM 4099 O O . GLN B 1 141 ? 33.094 -22.594 -6.301 1 95.25 141 GLN B O 1
ATOM 4104 N N . PRO B 1 142 ? 35.25 -22.391 -6.883 1 93.25 142 PRO B N 1
ATOM 4105 C CA . PRO B 1 142 ? 35.344 -23.734 -7.457 1 93.25 142 PRO B CA 1
ATOM 4106 C C . PRO B 1 142 ? 35.031 -24.844 -6.445 1 93.25 142 PRO B C 1
ATOM 4108 O O . PRO B 1 142 ? 34.719 -25.969 -6.836 1 93.25 142 PRO B O 1
ATOM 4111 N N . GLN B 1 143 ? 35.062 -24.562 -5.227 1 92.56 143 GLN B N 1
ATOM 4112 C CA . GLN B 1 143 ? 34.875 -25.594 -4.215 1 92.56 143 GLN B CA 1
ATOM 4113 C C . GLN B 1 143 ? 33.406 -25.766 -3.875 1 92.56 143 GLN B C 1
ATOM 4115 O O . GLN B 1 143 ? 33.031 -26.625 -3.074 1 92.56 143 GLN B O 1
ATOM 4120 N N . LEU B 1 144 ? 32.594 -24.922 -4.516 1 94.44 144 LEU B N 1
ATOM 4121 C CA . LEU B 1 144 ? 31.156 -25.016 -4.254 1 94.44 144 LEU B CA 1
ATOM 4122 C C . LEU B 1 144 ? 30.562 -26.281 -4.855 1 94.44 144 LEU B C 1
ATOM 4124 O O . LEU B 1 144 ? 30.797 -26.594 -6.027 1 94.44 144 LEU B O 1
ATOM 4128 N N . ASP B 1 145 ? 29.875 -27.078 -4.09 1 96.62 145 ASP B N 1
ATOM 4129 C CA . ASP B 1 145 ? 29.188 -28.281 -4.574 1 96.62 145 ASP B CA 1
ATOM 4130 C C . ASP B 1 145 ? 27.734 -27.969 -4.926 1 96.62 145 ASP B C 1
ATOM 4132 O O . ASP B 1 145 ? 26.844 -28.141 -4.09 1 96.62 145 ASP B O 1
ATOM 4136 N N . VAL B 1 146 ? 27.5 -27.562 -6.098 1 97.44 146 VAL B N 1
ATOM 4137 C CA . VAL B 1 146 ? 26.156 -27.234 -6.57 1 97.44 146 VAL B CA 1
ATOM 4138 C C . VAL B 1 146 ? 25.781 -28.141 -7.734 1 97.44 146 VAL B C 1
ATOM 4140 O O . VAL B 1 146 ? 26.562 -28.312 -8.672 1 97.44 146 VAL B O 1
ATOM 4143 N N . GLN B 1 147 ? 24.578 -28.672 -7.676 1 96.62 147 GLN B N 1
ATOM 4144 C CA . GLN B 1 147 ? 24.125 -29.594 -8.719 1 96.62 147 GLN B CA 1
ATOM 4145 C C . GLN B 1 147 ? 22.703 -29.266 -9.141 1 96.62 147 GLN B C 1
ATOM 4147 O O . GLN B 1 147 ? 21.859 -28.938 -8.305 1 96.62 147 GLN B O 1
ATOM 4152 N N . ALA B 1 148 ? 22.453 -29.375 -10.422 1 96.38 148 ALA B N 1
ATOM 4153 C CA . ALA B 1 148 ? 21.094 -29.281 -10.938 1 96.38 148 ALA B CA 1
ATOM 4154 C C . ALA B 1 148 ? 20.359 -30.609 -10.797 1 96.38 148 ALA B C 1
ATOM 4156 O O . ALA B 1 148 ? 20.938 -31.672 -11.023 1 96.38 148 ALA B O 1
ATOM 4157 N N . THR B 1 149 ? 19.125 -30.531 -10.383 1 94.62 149 THR B N 1
ATOM 4158 C CA . THR B 1 149 ? 18.344 -31.75 -10.195 1 94.62 149 THR B CA 1
ATOM 4159 C C . THR B 1 149 ? 17.391 -31.969 -11.375 1 94.62 149 THR B C 1
ATOM 4161 O O . THR B 1 149 ? 17.234 -31.094 -12.219 1 94.62 149 THR B O 1
ATOM 4164 N N . LYS B 1 150 ? 16.688 -33.156 -11.375 1 91.44 150 LYS B N 1
ATOM 4165 C CA . LYS B 1 150 ? 15.719 -33.5 -12.414 1 91.44 150 LYS B CA 1
ATOM 4166 C C . LYS B 1 150 ? 14.484 -32.625 -12.312 1 91.44 150 LYS B C 1
ATOM 4168 O O . LYS B 1 150 ? 13.766 -32.438 -13.305 1 91.44 150 LYS B O 1
ATOM 4173 N N . ARG B 1 151 ? 14.234 -32.094 -11.172 1 89.38 151 ARG B N 1
ATOM 4174 C CA . ARG B 1 151 ? 13.102 -31.219 -10.961 1 89.38 151 ARG B CA 1
ATOM 4175 C C . ARG B 1 151 ? 13.477 -29.766 -11.258 1 89.38 151 ARG B C 1
ATOM 4177 O O . ARG B 1 151 ? 12.719 -28.844 -10.953 1 89.38 151 ARG B O 1
ATOM 4184 N N . PHE B 1 152 ? 14.711 -29.609 -11.766 1 93.31 152 PHE B N 1
ATOM 4185 C CA . PHE B 1 152 ? 15.227 -28.328 -12.234 1 93.31 152 PHE B CA 1
ATOM 4186 C C . PHE B 1 152 ? 15.477 -27.375 -11.07 1 93.31 152 PHE B C 1
ATOM 4188 O O . PHE B 1 152 ? 15.227 -26.172 -11.18 1 93.31 152 PHE B O 1
ATOM 4195 N N . ASP B 1 153 ? 15.867 -27.891 -9.984 1 94.19 153 ASP B N 1
ATOM 4196 C CA . ASP B 1 153 ? 16.391 -27.109 -8.859 1 94.19 153 ASP B CA 1
ATOM 4197 C C . ASP B 1 153 ? 17.906 -27.141 -8.828 1 94.19 153 ASP B C 1
ATOM 4199 O O . ASP B 1 153 ? 18.531 -27.984 -9.477 1 94.19 153 ASP B O 1
ATOM 4203 N N . LEU B 1 154 ? 18.438 -26.203 -8.125 1 97.56 154 LEU B N 1
ATOM 4204 C CA . LEU B 1 154 ? 19.844 -26.297 -7.758 1 97.56 154 LEU B CA 1
ATOM 4205 C C . LEU B 1 154 ? 20 -26.656 -6.285 1 97.56 154 LEU B C 1
ATOM 4207 O O . LEU B 1 154 ? 19.406 -26 -5.418 1 97.56 154 LEU B O 1
ATOM 4211 N N . LEU B 1 155 ? 20.812 -27.656 -6.035 1 97.44 155 LEU B N 1
ATOM 4212 C CA . LEU B 1 155 ? 21.078 -28.078 -4.668 1 97.44 155 LEU B CA 1
ATOM 4213 C C . LEU B 1 155 ? 22.516 -27.797 -4.281 1 97.44 155 LEU B C 1
ATOM 4215 O O . LEU B 1 155 ? 23.438 -28.047 -5.074 1 97.44 155 LEU B O 1
ATOM 4219 N N . LEU B 1 156 ? 22.688 -27.219 -3.117 1 97.5 156 LEU B N 1
ATOM 4220 C CA . LEU B 1 156 ? 24 -27.047 -2.5 1 97.5 156 LEU B CA 1
ATOM 4221 C C . LEU B 1 156 ? 24.312 -28.203 -1.565 1 97.5 156 LEU B C 1
ATOM 4223 O O . LEU B 1 156 ? 23.516 -28.547 -0.696 1 97.5 156 LEU B O 1
ATOM 4227 N N . ASP B 1 157 ? 25.391 -28.891 -1.749 1 96.44 157 ASP B N 1
ATOM 4228 C CA . ASP B 1 157 ? 25.859 -30 -0.933 1 96.44 157 ASP B CA 1
ATOM 4229 C C . ASP B 1 157 ? 24.859 -31.156 -0.949 1 96.44 157 ASP B C 1
ATOM 4231 O O . ASP B 1 157 ? 24.641 -31.812 0.07 1 96.44 157 ASP B O 1
ATOM 4235 N N . GLY B 1 158 ? 24.141 -31.219 -1.961 1 94.12 158 GLY B N 1
ATOM 4236 C CA . GLY B 1 158 ? 23.203 -32.312 -2.166 1 94.12 158 GLY B CA 1
ATOM 4237 C C . GLY B 1 158 ? 21.969 -32.219 -1.298 1 94.12 158 GLY B C 1
ATOM 4238 O O . GLY B 1 158 ? 21.062 -33.062 -1.396 1 94.12 158 GLY B O 1
ATOM 4239 N N . GLN B 1 159 ? 21.859 -31.203 -0.573 1 94.06 159 GLN B N 1
ATOM 4240 C CA . GLN B 1 159 ? 20.812 -31.203 0.438 1 94.06 159 GLN B CA 1
ATOM 4241 C C . GLN B 1 159 ? 20.016 -29.891 0.411 1 94.06 159 GLN B C 1
ATOM 4243 O O . GLN B 1 159 ? 18.797 -29.906 0.58 1 94.06 159 GLN B O 1
ATOM 4248 N N . PHE B 1 160 ? 20.641 -28.812 0.243 1 97.06 160 PHE B N 1
ATOM 4249 C CA . PHE B 1 160 ? 20.016 -27.5 0.426 1 97.06 160 PHE B CA 1
ATOM 4250 C C . PHE B 1 160 ? 19.609 -26.906 -0.916 1 97.06 160 PHE B C 1
ATOM 4252 O O . PHE B 1 160 ? 20.453 -26.719 -1.797 1 97.06 160 PHE B O 1
ATOM 4259 N N . LYS B 1 161 ? 18.375 -26.656 -0.992 1 96.31 161 LYS B N 1
ATOM 4260 C CA . LYS B 1 161 ? 17.906 -25.984 -2.201 1 96.31 161 LYS B CA 1
ATOM 4261 C C . LYS B 1 161 ? 18.344 -24.516 -2.211 1 96.31 161 LYS B C 1
ATOM 4263 O O . LYS B 1 161 ? 18.109 -23.781 -1.244 1 96.31 161 LYS B O 1
ATOM 4268 N N . ILE B 1 162 ? 18.969 -24.031 -3.318 1 97.69 162 ILE B N 1
ATOM 4269 C CA . ILE B 1 162 ? 19.406 -22.641 -3.41 1 97.69 162 ILE B CA 1
ATOM 4270 C C . ILE B 1 162 ? 18.734 -21.953 -4.598 1 97.69 162 ILE B C 1
ATOM 4272 O O . ILE B 1 162 ? 18.875 -20.75 -4.797 1 97.69 162 ILE B O 1
ATOM 4276 N N . SER B 1 163 ? 18.062 -22.734 -5.371 1 97.38 163 SER B N 1
ATOM 4277 C CA . SER B 1 163 ? 17.375 -22.188 -6.535 1 97.38 163 SER B CA 1
ATOM 4278 C C . SER B 1 163 ? 16.109 -22.969 -6.852 1 97.38 163 SER B C 1
ATOM 4280 O O . SER B 1 163 ? 16.109 -24.203 -6.758 1 97.38 163 SER B O 1
ATOM 4282 N N . GLY B 1 164 ? 15.031 -22.266 -7.066 1 93.88 164 GLY B N 1
ATOM 4283 C CA . GLY B 1 164 ? 13.797 -22.828 -7.605 1 93.88 164 GLY B CA 1
ATOM 4284 C C . GLY B 1 164 ? 13.492 -22.359 -9.016 1 93.88 164 GLY B C 1
ATOM 4285 O O . GLY B 1 164 ? 14.078 -21.375 -9.484 1 93.88 164 GLY B O 1
ATOM 4286 N N . THR B 1 165 ? 12.633 -23.094 -9.719 1 93.69 165 THR B N 1
ATOM 4287 C CA . THR B 1 165 ? 12.414 -22.797 -11.125 1 93.69 165 THR B CA 1
ATOM 4288 C C . THR B 1 165 ? 10.922 -22.672 -11.43 1 93.69 165 THR B C 1
ATOM 4290 O O . THR B 1 165 ? 10.094 -23.312 -10.773 1 93.69 165 THR B O 1
ATOM 4293 N N . ALA B 1 166 ? 10.578 -21.797 -12.297 1 94.38 166 ALA B N 1
ATOM 4294 C CA . ALA B 1 166 ? 9.281 -21.688 -12.969 1 94.38 166 ALA B CA 1
ATOM 4295 C C . ALA B 1 166 ? 9.453 -21.453 -14.461 1 94.38 166 ALA B C 1
ATOM 4297 O O . ALA B 1 166 ? 10.555 -21.156 -14.93 1 94.38 166 ALA B O 1
ATOM 4298 N N . ALA B 1 167 ? 8.406 -21.734 -15.227 1 94.44 167 ALA B N 1
ATOM 4299 C CA . ALA B 1 167 ? 8.492 -21.531 -16.672 1 94.44 167 ALA B CA 1
ATOM 4300 C C . ALA B 1 167 ? 7.141 -21.109 -17.25 1 94.44 167 ALA B C 1
ATOM 4302 O O . ALA B 1 167 ? 6.098 -21.359 -16.641 1 94.44 167 ALA B O 1
ATOM 4303 N N . LYS B 1 168 ? 7.211 -20.406 -18.234 1 94.94 168 LYS B N 1
ATOM 4304 C CA . LYS B 1 168 ? 6.066 -20.109 -19.094 1 94.94 168 LYS B CA 1
ATOM 4305 C C . LYS B 1 168 ? 6.395 -20.359 -20.562 1 94.94 168 LYS B C 1
ATOM 4307 O O . LYS B 1 168 ? 7.363 -19.812 -21.094 1 94.94 168 LYS B O 1
ATOM 4312 N N . ILE B 1 169 ? 5.645 -21.219 -21.141 1 94.38 169 ILE B N 1
ATOM 4313 C CA . ILE B 1 169 ? 5.852 -21.578 -22.531 1 94.38 169 ILE B CA 1
ATOM 4314 C C . ILE B 1 169 ? 4.707 -21.031 -23.375 1 94.38 169 ILE B C 1
ATOM 4316 O O . ILE B 1 169 ? 3.561 -21.469 -23.234 1 94.38 169 ILE B O 1
ATOM 4320 N N . GLY B 1 170 ? 5.035 -20.062 -24.156 1 92.38 170 GLY B N 1
ATOM 4321 C CA . GLY B 1 170 ? 4.047 -19.484 -25.062 1 92.38 170 GLY B CA 1
ATOM 4322 C C . GLY B 1 170 ? 4.039 -20.141 -26.422 1 92.38 170 GLY B C 1
ATOM 4323 O O . GLY B 1 170 ? 4.551 -21.25 -26.594 1 92.38 170 GLY B O 1
ATOM 4324 N N . ARG B 1 171 ? 3.41 -19.453 -27.406 1 92.44 171 ARG B N 1
ATOM 4325 C CA . ARG B 1 171 ? 3.318 -19.984 -28.766 1 92.44 171 ARG B CA 1
ATOM 4326 C C . ARG B 1 171 ? 4.668 -19.922 -29.469 1 92.44 171 ARG B C 1
ATOM 4328 O O . ARG B 1 171 ? 5.09 -20.891 -30.109 1 92.44 171 ARG B O 1
ATOM 4335 N N . THR B 1 172 ? 5.352 -18.781 -29.297 1 93.69 172 THR B N 1
ATOM 4336 C CA . THR B 1 172 ? 6.609 -18.594 -30.016 1 93.69 172 THR B CA 1
ATOM 4337 C C . THR B 1 172 ? 7.758 -18.344 -29.047 1 93.69 172 THR B C 1
ATOM 4339 O O . THR B 1 172 ? 8.922 -18.609 -29.375 1 93.69 172 THR B O 1
ATOM 4342 N N . THR B 1 173 ? 7.387 -17.797 -27.969 1 95.44 173 THR B N 1
ATOM 4343 C CA . THR B 1 173 ? 8.391 -17.406 -26.969 1 95.44 173 THR B CA 1
ATOM 4344 C C . THR B 1 173 ? 8.211 -18.188 -25.688 1 95.44 173 THR B C 1
ATOM 4346 O O . THR B 1 173 ? 7.117 -18.688 -25.391 1 95.44 173 THR B O 1
ATOM 4349 N N . ALA B 1 174 ? 9.312 -18.391 -25.016 1 96.69 174 ALA B N 1
ATOM 4350 C CA . ALA B 1 174 ? 9.297 -19.062 -23.719 1 96.69 174 ALA B CA 1
ATOM 4351 C C . ALA B 1 174 ? 10.305 -18.422 -22.766 1 96.69 174 ALA B C 1
ATOM 4353 O O . ALA B 1 174 ? 11.25 -17.766 -23.203 1 96.69 174 ALA B O 1
ATOM 4354 N N . TYR B 1 175 ? 9.992 -18.578 -21.469 1 97.38 175 TYR B N 1
ATOM 4355 C CA . TYR B 1 175 ? 11.031 -18.156 -20.547 1 97.38 175 TYR B CA 1
ATOM 4356 C C . TYR B 1 175 ? 11.133 -19.109 -19.359 1 97.38 175 TYR B C 1
ATOM 4358 O O . TYR B 1 175 ? 10.148 -19.75 -19 1 97.38 175 TYR B O 1
ATOM 4366 N N . HIS B 1 176 ? 12.336 -19.25 -18.953 1 97.56 176 HIS B N 1
ATOM 4367 C CA . HIS B 1 176 ? 12.703 -19.906 -17.703 1 97.56 176 HIS B CA 1
ATOM 4368 C C . HIS B 1 176 ? 12.984 -18.875 -16.625 1 97.56 176 HIS B C 1
ATOM 4370 O O . HIS B 1 176 ? 13.852 -18 -16.781 1 97.56 176 HIS B O 1
ATOM 4376 N N . HIS B 1 177 ? 12.141 -18.938 -15.562 1 96.44 177 HIS B N 1
ATOM 4377 C CA . HIS B 1 177 ? 12.312 -18.078 -14.391 1 96.44 177 HIS B CA 1
ATOM 4378 C C . HIS B 1 177 ? 12.875 -18.875 -13.219 1 96.44 177 HIS B C 1
ATOM 4380 O O . HIS B 1 177 ? 12.32 -19.922 -12.844 1 96.44 177 HIS B O 1
ATOM 4386 N N . CYS B 1 178 ? 13.977 -18.375 -12.648 1 96.88 178 CYS B N 1
ATOM 4387 C CA . CYS B 1 178 ? 14.492 -19.078 -11.477 1 96.88 178 CYS B CA 1
ATOM 4388 C C . CYS B 1 178 ? 15.062 -18.094 -10.461 1 96.88 178 CYS B C 1
ATOM 4390 O O . CYS B 1 178 ? 15.203 -16.906 -10.758 1 96.88 178 CYS B O 1
ATOM 4392 N N . THR B 1 179 ? 15.242 -18.531 -9.266 1 97.75 179 THR B N 1
ATOM 4393 C CA . THR B 1 179 ? 15.773 -17.719 -8.172 1 97.75 179 THR B CA 1
ATOM 4394 C C . THR B 1 179 ? 17.156 -18.234 -7.75 1 97.75 179 THR B C 1
ATOM 4396 O O . THR B 1 179 ? 17.562 -19.328 -8.125 1 97.75 179 THR B O 1
ATOM 4399 N N . LEU B 1 180 ? 17.906 -17.422 -7.105 1 98.5 180 LEU B N 1
ATOM 4400 C CA . LEU B 1 180 ? 19.188 -17.797 -6.508 1 98.5 180 LEU B CA 1
ATOM 4401 C C . LEU B 1 180 ? 19.344 -17.172 -5.129 1 98.5 180 LEU B C 1
ATOM 4403 O O . LEU B 1 180 ? 19.484 -15.953 -5.012 1 98.5 180 LEU B O 1
ATOM 4407 N N . LEU B 1 181 ? 19.328 -18.047 -4.113 1 98.25 181 LEU B N 1
ATOM 4408 C CA . LEU B 1 181 ? 19.406 -17.578 -2.734 1 98.25 181 LEU B CA 1
ATOM 4409 C C . LEU B 1 181 ? 20.828 -17.188 -2.377 1 98.25 181 LEU B C 1
ATOM 4411 O O . LEU B 1 181 ? 21.719 -18.031 -2.27 1 98.25 181 LEU B O 1
ATOM 4415 N N . CYS B 1 182 ? 21.031 -15.891 -2.133 1 97.75 182 CYS B N 1
ATOM 4416 C CA . CYS B 1 182 ? 22.359 -15.359 -1.804 1 97.75 182 CYS B CA 1
ATOM 4417 C C . CYS B 1 182 ? 22.438 -14.977 -0.33 1 97.75 182 CYS B C 1
ATOM 4419 O O . CYS B 1 182 ? 23.312 -15.461 0.39 1 97.75 182 CYS B O 1
ATOM 4421 N N . SER B 1 183 ? 21.484 -14.188 0.131 1 97.44 183 SER B N 1
ATOM 4422 C CA . SER B 1 183 ? 21.484 -13.703 1.509 1 97.44 183 SER B CA 1
ATOM 4423 C C . SER B 1 183 ? 20.062 -13.375 1.97 1 97.44 183 SER B C 1
ATOM 4425 O O . SER B 1 183 ? 19.844 -12.336 2.598 1 97.44 183 SER B O 1
ATOM 4427 N N . THR B 1 184 ? 19.156 -14.164 1.629 1 97.31 184 THR B N 1
ATOM 4428 C CA . THR B 1 184 ? 17.75 -13.961 1.976 1 97.31 184 THR B CA 1
ATOM 4429 C C . THR B 1 184 ? 17.531 -14.188 3.469 1 97.31 184 THR B C 1
ATOM 4431 O O . THR B 1 184 ? 18.234 -14.984 4.094 1 97.31 184 THR B O 1
ATOM 4434 N N . ASP B 1 185 ? 16.578 -13.516 4.059 1 95.81 185 ASP B N 1
ATOM 4435 C CA . ASP B 1 185 ? 16.156 -13.75 5.438 1 95.81 185 ASP B CA 1
ATOM 4436 C C . ASP B 1 185 ? 15.391 -15.062 5.562 1 95.81 185 ASP B C 1
ATOM 4438 O O . ASP B 1 185 ? 14.172 -15.102 5.348 1 95.81 185 ASP B O 1
ATOM 4442 N N . ARG B 1 186 ? 16.016 -16.062 6.047 1 94.25 186 ARG B N 1
ATOM 4443 C CA . ARG B 1 186 ? 15.438 -17.406 6.066 1 94.25 186 ARG B CA 1
ATOM 4444 C C . ARG B 1 186 ? 14.359 -17.516 7.129 1 94.25 186 ARG B C 1
ATOM 4446 O O . ARG B 1 186 ? 13.422 -18.297 6.988 1 94.25 186 ARG B O 1
ATOM 4453 N N . THR B 1 187 ? 14.516 -16.766 8.188 1 94.06 187 THR B N 1
ATOM 4454 C CA . THR B 1 187 ? 13.508 -16.781 9.242 1 94.06 187 THR B CA 1
ATOM 4455 C C . THR B 1 187 ? 12.172 -16.25 8.727 1 94.06 187 THR B C 1
ATOM 4457 O O . THR B 1 187 ? 11.133 -16.906 8.898 1 94.06 187 THR B O 1
ATOM 4460 N N . THR B 1 188 ? 12.289 -15.156 8.102 1 94.44 188 THR B N 1
ATOM 4461 C CA . THR B 1 188 ? 11.086 -14.562 7.527 1 94.44 188 THR B CA 1
ATOM 4462 C C . THR B 1 188 ? 10.516 -15.461 6.434 1 94.44 188 THR B C 1
ATOM 4464 O O . THR B 1 188 ? 9.297 -15.672 6.367 1 94.44 188 THR B O 1
ATOM 4467 N N . LEU B 1 189 ? 11.406 -15.93 5.688 1 96.12 189 LEU B N 1
ATOM 4468 C CA . LEU B 1 189 ? 11.016 -16.844 4.621 1 96.12 189 LEU B CA 1
ATOM 4469 C C . LEU B 1 189 ? 10.203 -18.016 5.18 1 96.12 189 LEU B C 1
ATOM 4471 O O . LEU B 1 189 ? 9.094 -18.281 4.711 1 96.12 189 LEU B O 1
ATOM 4475 N N . SER B 1 190 ? 10.641 -18.641 6.129 1 95.31 190 SER B N 1
ATOM 4476 C CA . SER B 1 190 ? 9.992 -19.812 6.707 1 95.31 190 SER B CA 1
ATOM 4477 C C . SER B 1 190 ? 8.656 -19.453 7.34 1 95.31 190 SER B C 1
ATOM 4479 O O . SER B 1 190 ? 7.664 -20.172 7.172 1 95.31 190 SER B O 1
ATOM 4481 N N . ALA B 1 191 ? 8.625 -18.391 8 1 95.81 191 ALA B N 1
ATOM 4482 C CA . ALA B 1 191 ? 7.414 -17.953 8.695 1 95.81 191 ALA B CA 1
ATOM 4483 C C . ALA B 1 191 ? 6.301 -17.625 7.711 1 95.81 191 ALA B C 1
ATOM 4485 O O . ALA B 1 191 ? 5.137 -17.953 7.938 1 95.81 191 ALA B O 1
ATOM 4486 N N . LEU B 1 192 ? 6.656 -17.016 6.625 1 96.69 192 LEU B N 1
ATOM 4487 C CA . LEU B 1 192 ? 5.668 -16.516 5.672 1 96.69 192 LEU B CA 1
ATOM 4488 C C . LEU B 1 192 ? 5.133 -17.656 4.812 1 96.69 192 LEU B C 1
ATOM 4490 O O . LEU B 1 192 ? 4.004 -17.594 4.312 1 96.69 192 LEU B O 1
ATOM 4494 N N . LEU B 1 193 ? 5.906 -18.703 4.676 1 96.12 193 LEU B N 1
ATOM 4495 C CA . LEU B 1 193 ? 5.523 -19.781 3.785 1 96.12 193 LEU B CA 1
ATOM 4496 C C . LEU B 1 193 ? 4.715 -20.844 4.531 1 96.12 193 LEU B C 1
ATOM 4498 O O . LEU B 1 193 ? 4.27 -21.828 3.938 1 96.12 193 LEU B O 1
ATOM 4502 N N . LYS B 1 194 ? 4.426 -20.609 5.738 1 92.19 194 LYS B N 1
ATOM 4503 C CA . LYS B 1 194 ? 3.607 -21.531 6.527 1 92.19 194 LYS B CA 1
ATOM 4504 C C . LYS B 1 194 ? 2.215 -20.953 6.77 1 92.19 194 LYS B C 1
ATOM 4506 O O . LYS B 1 194 ? 2.035 -20.094 7.641 1 92.19 194 LYS B O 1
ATOM 4511 N N . SER B 1 195 ? 1.27 -21.453 6.043 1 90.88 195 SER B N 1
ATOM 4512 C CA . SER B 1 195 ? -0.105 -20.984 6.215 1 90.88 195 SER B CA 1
ATOM 4513 C C . SER B 1 195 ? -0.692 -21.5 7.531 1 90.88 195 SER B C 1
ATOM 4515 O O . SER B 1 195 ? -0.518 -22.656 7.883 1 90.88 195 SER B O 1
ATOM 4517 N N . PRO B 1 196 ? -1.358 -20.609 8.172 1 86.19 196 PRO B N 1
ATOM 4518 C CA . PRO B 1 196 ? -2.033 -21.062 9.383 1 86.19 196 PRO B CA 1
ATOM 4519 C C . PRO B 1 196 ? -3.365 -21.75 9.094 1 86.19 196 PRO B C 1
ATOM 4521 O O . PRO B 1 196 ? -4.004 -22.281 10.008 1 86.19 196 PRO B O 1
ATOM 4524 N N . SER B 1 197 ? -3.795 -21.719 7.926 1 83.75 197 SER B N 1
ATOM 4525 C CA . SER B 1 197 ? -5.117 -22.219 7.578 1 83.75 197 SER B CA 1
ATOM 4526 C C . SER B 1 197 ? -5.191 -23.734 7.738 1 83.75 197 SER B C 1
ATOM 4528 O O . SER B 1 197 ? -4.262 -24.453 7.355 1 83.75 197 SER B O 1
ATOM 4530 N N . GLN B 1 198 ? -6.293 -24.078 8.391 1 85.25 198 GLN B N 1
ATOM 4531 C CA . GLN B 1 198 ? -6.566 -25.5 8.555 1 85.25 198 GLN B CA 1
ATOM 4532 C C . GLN B 1 198 ? -7.832 -25.906 7.805 1 85.25 198 GLN B C 1
ATOM 4534 O O . GLN B 1 198 ? -8.766 -25.109 7.668 1 85.25 198 GLN B O 1
ATOM 4539 N N . GLY B 1 199 ? -7.77 -27.062 7.246 1 91.75 199 GLY B N 1
ATOM 4540 C CA . GLY B 1 199 ? -8.977 -27.641 6.695 1 91.75 199 GLY B CA 1
ATOM 4541 C C . GLY B 1 199 ? -9.234 -27.234 5.258 1 91.75 199 GLY B C 1
ATOM 4542 O O . GLY B 1 199 ? -10.367 -27.328 4.773 1 91.75 199 GLY B O 1
ATOM 4543 N N . ILE B 1 200 ? -8.25 -26.688 4.578 1 95.19 200 ILE B N 1
ATOM 4544 C CA . ILE B 1 200 ? -8.414 -26.312 3.18 1 95.19 200 ILE B CA 1
ATOM 4545 C C . ILE B 1 200 ? -8.281 -27.547 2.289 1 95.19 200 ILE B C 1
ATOM 4547 O O . ILE B 1 200 ? -7.34 -28.328 2.445 1 95.19 200 ILE B O 1
ATOM 4551 N N . LYS B 1 201 ? -9.172 -27.797 1.518 1 96.44 201 LYS B N 1
ATOM 4552 C CA . LYS B 1 201 ? -9.102 -28.797 0.449 1 96.44 201 LYS B CA 1
ATOM 4553 C C . LYS B 1 201 ? -9.094 -28.125 -0.922 1 96.44 201 LYS B C 1
ATOM 4555 O O . LYS B 1 201 ? -10.047 -27.438 -1.292 1 96.44 201 LYS B O 1
ATOM 4560 N N . SER B 1 202 ? -8.031 -28.25 -1.625 1 95.31 202 SER B N 1
ATOM 4561 C CA . SER B 1 202 ? -7.844 -27.562 -2.895 1 95.31 202 SER B CA 1
ATOM 4562 C C . SER B 1 202 ? -7.125 -28.453 -3.906 1 95.31 202 SER B C 1
ATOM 4564 O O . SER B 1 202 ? -6.367 -29.344 -3.529 1 95.31 202 SER B O 1
ATOM 4566 N N . ASN B 1 203 ? -7.383 -28.281 -5.172 1 93.94 203 ASN B N 1
ATOM 4567 C CA . ASN B 1 203 ? -6.645 -28.938 -6.242 1 93.94 203 ASN B CA 1
ATOM 4568 C C . ASN B 1 203 ? -5.555 -28.031 -6.812 1 93.94 203 ASN B C 1
ATOM 4570 O O . ASN B 1 203 ? -4.922 -28.375 -7.816 1 93.94 203 ASN B O 1
ATOM 4574 N N . ALA B 1 204 ? -5.457 -26.953 -6.156 1 94.5 204 ALA B N 1
ATOM 4575 C CA . ALA B 1 204 ? -4.398 -26.031 -6.59 1 94.5 204 ALA B CA 1
ATOM 4576 C C . ALA B 1 204 ? -3.023 -26.672 -6.418 1 94.5 204 ALA B C 1
ATOM 4578 O O . ALA B 1 204 ? -2.834 -27.531 -5.559 1 94.5 204 ALA B O 1
ATOM 4579 N N . THR B 1 205 ? -2.102 -26.25 -7.277 1 93.25 205 THR B N 1
ATOM 4580 C CA . THR B 1 205 ? -0.737 -26.766 -7.168 1 93.25 205 THR B CA 1
ATOM 4581 C C . THR B 1 205 ? -0.147 -26.438 -5.801 1 93.25 205 THR B C 1
ATOM 4583 O O . THR B 1 205 ? -0.215 -25.281 -5.348 1 93.25 205 THR B O 1
ATOM 4586 N N . ALA B 1 206 ? 0.347 -27.406 -5.188 1 92.75 206 ALA B N 1
ATOM 4587 C CA . ALA B 1 206 ? 0.965 -27.203 -3.879 1 92.75 206 ALA B CA 1
ATOM 4588 C C . ALA B 1 206 ? 2.479 -27.047 -4.004 1 92.75 206 ALA B C 1
ATOM 4590 O O . ALA B 1 206 ? 3.1 -27.656 -4.883 1 92.75 206 ALA B O 1
ATOM 4591 N N . SER B 1 207 ? 2.973 -26.25 -3.096 1 92.94 207 SER B N 1
ATOM 4592 C CA . SER B 1 207 ? 4.426 -26.125 -3.045 1 92.94 207 SER B CA 1
ATOM 4593 C C . SER B 1 207 ? 5.062 -27.391 -2.449 1 92.94 207 SER B C 1
ATOM 4595 O O . SER B 1 207 ? 4.465 -28.047 -1.599 1 92.94 207 SER B O 1
ATOM 4597 N N . ILE B 1 208 ? 6.199 -27.641 -2.943 1 87.44 208 ILE B N 1
ATOM 4598 C CA . ILE B 1 208 ? 7.008 -28.703 -2.352 1 87.44 208 ILE B CA 1
ATOM 4599 C C . ILE B 1 208 ? 8.016 -28.094 -1.38 1 87.44 208 ILE B C 1
ATOM 4601 O O . ILE B 1 208 ? 8.898 -27.328 -1.784 1 87.44 208 ILE B O 1
ATOM 4605 N N . PRO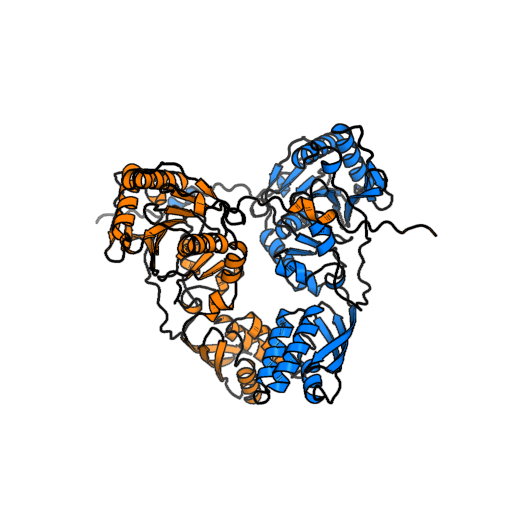 B 1 209 ? 7.867 -28.484 -0.106 1 89.19 209 PRO B N 1
ATOM 4606 C CA . PRO B 1 209 ? 8.805 -27.922 0.869 1 89.19 209 PRO B CA 1
ATOM 4607 C C . PRO B 1 209 ? 10.25 -28.375 0.621 1 89.19 209 PRO B C 1
ATOM 4609 O O . PRO B 1 209 ? 10.484 -29.484 0.146 1 89.19 209 PRO B O 1
ATOM 4612 N N . ALA B 1 210 ? 11.188 -27.5 0.896 1 91.94 210 ALA B N 1
ATOM 4613 C CA . ALA B 1 210 ? 12.609 -27.797 0.757 1 91.94 210 ALA B CA 1
ATOM 4614 C C . ALA B 1 210 ? 13.43 -27.031 1.8 1 91.94 210 ALA B C 1
ATOM 4616 O O . ALA B 1 210 ? 13.031 -25.953 2.244 1 91.94 210 ALA B O 1
ATOM 4617 N N . VAL B 1 211 ? 14.492 -27.672 2.18 1 94.25 211 VAL B N 1
ATOM 4618 C CA . VAL B 1 211 ? 15.438 -26.969 3.043 1 94.25 211 VAL B CA 1
ATOM 4619 C C . VAL B 1 211 ? 16.328 -26.062 2.199 1 94.25 211 VAL B C 1
ATOM 4621 O O . VAL B 1 211 ? 16.922 -26.5 1.211 1 94.25 211 VAL B O 1
ATOM 4624 N N . VAL B 1 212 ? 16.422 -24.844 2.654 1 96.19 212 VAL B N 1
ATOM 4625 C CA . VAL B 1 212 ? 17.125 -23.875 1.822 1 96.19 212 VAL B CA 1
ATOM 4626 C C . VAL B 1 212 ? 18.359 -23.375 2.557 1 96.19 212 VAL B C 1
ATOM 4628 O O . VAL B 1 212 ? 18.5 -23.562 3.77 1 96.19 212 VAL B O 1
ATOM 4631 N N . LYS B 1 213 ? 19.281 -22.828 1.815 1 96.5 213 LYS B N 1
ATOM 4632 C CA . LYS B 1 213 ? 20.5 -22.219 2.334 1 96.5 213 LYS B CA 1
ATOM 4633 C C . LYS B 1 213 ? 20.969 -21.078 1.436 1 96.5 213 LYS B C 1
ATOM 4635 O O . LYS B 1 213 ? 20.734 -21.094 0.225 1 96.5 213 LYS B O 1
ATOM 4640 N N . ASN B 1 214 ? 21.609 -20.078 2.115 1 97.5 214 ASN B N 1
ATOM 4641 C CA . ASN B 1 214 ? 22.188 -18.969 1.358 1 97.5 214 ASN B CA 1
ATOM 4642 C C . ASN B 1 214 ? 23.609 -19.297 0.902 1 97.5 214 ASN B C 1
ATOM 4644 O O . ASN B 1 214 ? 24.375 -19.922 1.64 1 97.5 214 ASN B O 1
ATOM 4648 N N . LEU B 1 215 ? 23.922 -18.844 -0.282 1 97.75 215 LEU B N 1
ATOM 4649 C CA . LEU B 1 215 ? 25.266 -19.016 -0.794 1 97.75 215 LEU B CA 1
ATOM 4650 C C . LEU B 1 215 ? 26.281 -18.266 0.078 1 97.75 215 LEU B C 1
ATOM 4652 O O . LEU B 1 215 ? 27.406 -18.734 0.264 1 97.75 215 LEU B O 1
ATOM 4656 N N . LEU B 1 216 ? 25.859 -17.203 0.618 1 96.44 216 LEU B N 1
ATOM 4657 C CA . LEU B 1 216 ? 26.734 -16.375 1.45 1 96.44 216 LEU B CA 1
ATOM 4658 C C . LEU B 1 216 ? 27.203 -17.141 2.68 1 96.44 216 LEU B C 1
ATOM 4660 O O . LEU B 1 216 ? 28.25 -16.844 3.248 1 96.44 216 LEU B O 1
ATOM 4664 N N . GLU B 1 217 ? 26.453 -18.094 3.139 1 94.19 217 GLU B N 1
ATOM 4665 C CA . GLU B 1 217 ? 26.812 -18.906 4.297 1 94.19 217 GLU B CA 1
ATOM 4666 C C . GLU B 1 217 ? 28 -19.797 3.994 1 94.19 217 GLU B C 1
ATOM 4668 O O . GLU B 1 217 ? 28.719 -20.219 4.906 1 94.19 217 GLU B O 1
ATOM 4673 N N . LYS B 1 218 ? 28.234 -20.094 2.766 1 93.81 218 LYS B N 1
ATOM 4674 C CA . LYS B 1 218 ? 29.359 -20.922 2.346 1 93.81 218 LYS B CA 1
ATOM 4675 C C . LYS B 1 218 ? 30.609 -20.078 2.111 1 93.81 218 LYS B C 1
ATOM 4677 O O . LYS B 1 218 ? 31.719 -20.484 2.445 1 93.81 218 LYS B O 1
ATOM 4682 N N . ASP B 1 219 ? 30.391 -18.953 1.52 1 93.44 219 ASP B N 1
ATOM 4683 C CA . ASP B 1 219 ? 31.469 -18.047 1.167 1 93.44 219 ASP B CA 1
ATOM 4684 C C . ASP B 1 219 ? 30.984 -16.594 1.154 1 93.44 219 ASP B C 1
ATOM 4686 O O . ASP B 1 219 ? 30.156 -16.219 0.315 1 93.44 219 ASP B O 1
ATOM 4690 N N . PRO B 1 220 ? 31.547 -15.742 2.008 1 92.25 220 PRO B N 1
ATOM 4691 C CA . PRO B 1 220 ? 31.078 -14.359 2.145 1 92.25 220 PRO B CA 1
ATOM 4692 C C . PRO B 1 220 ? 31.312 -13.531 0.89 1 92.25 220 PRO B C 1
ATOM 4694 O O . PRO B 1 220 ? 30.781 -12.43 0.761 1 92.25 220 PRO B O 1
ATOM 4697 N N . THR B 1 221 ? 32.031 -13.984 -0.026 1 90.19 221 THR B N 1
ATOM 4698 C CA . THR B 1 221 ? 32.312 -13.242 -1.249 1 90.19 221 THR B CA 1
ATOM 4699 C C . THR B 1 221 ? 31.203 -13.445 -2.275 1 90.19 221 THR B C 1
ATOM 4701 O O . THR B 1 221 ? 31.125 -12.727 -3.273 1 90.19 221 THR B O 1
ATOM 4704 N N . LEU B 1 222 ? 30.391 -14.398 -2.027 1 94.88 222 LEU B N 1
ATOM 4705 C CA . LEU B 1 222 ? 29.312 -14.711 -2.965 1 94.88 222 LEU B CA 1
ATOM 4706 C C . LEU B 1 222 ? 28.141 -13.766 -2.777 1 94.88 222 LEU B C 1
ATOM 4708 O O . LEU B 1 222 ? 27.016 -14.203 -2.475 1 94.88 222 LEU B O 1
ATOM 4712 N N . THR B 1 223 ? 28.344 -12.477 -3.064 1 95.75 223 THR B N 1
ATOM 4713 C CA . THR B 1 223 ? 27.297 -11.461 -2.975 1 95.75 223 THR B CA 1
ATOM 4714 C C . THR B 1 223 ? 26.438 -11.445 -4.238 1 95.75 223 THR B C 1
ATOM 4716 O O . THR B 1 223 ? 26.844 -12 -5.266 1 95.75 223 THR B O 1
ATOM 4719 N N . CYS B 1 224 ? 25.328 -10.805 -4.125 1 96.94 224 CYS B N 1
ATOM 4720 C CA . CYS B 1 224 ? 24.422 -10.719 -5.266 1 96.94 224 CYS B CA 1
ATOM 4721 C C . CYS B 1 224 ? 25.109 -10.062 -6.457 1 96.94 224 CYS B C 1
ATOM 4723 O O . CYS B 1 224 ? 24.953 -10.516 -7.594 1 96.94 224 CYS B O 1
ATOM 4725 N N . GLU B 1 225 ? 25.875 -9.039 -6.188 1 95.44 225 GLU B N 1
ATOM 4726 C CA . GLU B 1 225 ? 26.531 -8.289 -7.246 1 95.44 225 GLU B CA 1
ATOM 4727 C C . GLU B 1 225 ? 27.562 -9.148 -7.969 1 95.44 225 GLU B C 1
ATOM 4729 O O . GLU B 1 225 ? 27.594 -9.195 -9.203 1 95.44 225 GLU B O 1
ATOM 4734 N N . VAL B 1 226 ? 28.328 -9.828 -7.207 1 96.5 226 VAL B N 1
ATOM 4735 C CA . VAL B 1 226 ? 29.375 -10.68 -7.773 1 96.5 226 VAL B CA 1
ATOM 4736 C C . VAL B 1 226 ? 28.734 -11.797 -8.602 1 96.5 226 VAL B C 1
ATOM 4738 O O . VAL B 1 226 ? 29.188 -12.086 -9.711 1 96.5 226 VAL B O 1
ATOM 4741 N N . LEU B 1 227 ? 27.719 -12.359 -8.094 1 97.81 227 LEU B N 1
ATOM 4742 C CA . LEU B 1 227 ? 27.078 -13.484 -8.758 1 97.81 227 LEU B CA 1
ATOM 4743 C C . LEU B 1 227 ? 26.391 -13.047 -10.039 1 97.81 227 LEU B C 1
ATOM 4745 O O . LEU B 1 227 ? 26.453 -13.734 -11.055 1 97.81 227 LEU B O 1
ATOM 4749 N N . MET B 1 228 ? 25.703 -11.914 -9.992 1 98.19 228 MET B N 1
ATOM 4750 C CA . MET B 1 228 ? 25.047 -11.422 -11.195 1 98.19 228 MET B CA 1
ATOM 4751 C C . MET B 1 228 ? 26.062 -11.125 -12.297 1 98.19 228 MET B C 1
ATOM 4753 O O . MET B 1 228 ? 25.828 -11.445 -13.461 1 98.19 228 MET B O 1
ATOM 4757 N N . GLU B 1 229 ? 27.172 -10.602 -11.93 1 97.62 229 GLU B N 1
ATOM 4758 C CA . GLU B 1 229 ? 28.234 -10.328 -12.898 1 97.62 229 GLU B CA 1
ATOM 4759 C C . GLU B 1 229 ? 28.797 -11.617 -13.477 1 97.62 229 GLU B C 1
ATOM 4761 O O . GLU B 1 229 ? 29.047 -11.703 -14.68 1 97.62 229 GLU B O 1
ATOM 4766 N N . ALA B 1 230 ? 29.031 -12.562 -12.609 1 98 230 ALA B N 1
ATOM 4767 C CA . ALA B 1 230 ? 29.562 -13.844 -13.055 1 98 230 ALA B CA 1
ATOM 4768 C C . ALA B 1 230 ? 28.609 -14.547 -14.008 1 98 230 ALA B C 1
ATOM 4770 O O . ALA B 1 230 ? 29.031 -15.102 -15.031 1 98 230 ALA B O 1
ATOM 4771 N N . ILE B 1 231 ? 27.359 -14.539 -13.68 1 98.62 231 ILE B N 1
ATOM 4772 C CA . ILE B 1 231 ? 26.344 -15.195 -14.516 1 98.62 231 ILE B CA 1
ATOM 4773 C C . ILE B 1 231 ? 26.203 -14.453 -15.836 1 98.62 231 ILE B C 1
ATOM 4775 O O . ILE B 1 231 ? 26.094 -15.07 -16.891 1 98.62 231 ILE B O 1
ATOM 4779 N N . ALA B 1 232 ? 26.234 -13.109 -15.727 1 98.5 232 ALA B N 1
ATOM 4780 C CA . ALA B 1 232 ? 26.188 -12.305 -16.938 1 98.5 232 ALA B CA 1
ATOM 4781 C C . ALA B 1 232 ? 27.344 -12.648 -17.875 1 98.5 232 ALA B C 1
ATOM 4783 O O . ALA B 1 232 ? 27.156 -12.797 -19.078 1 98.5 232 ALA B O 1
ATOM 4784 N N . ALA B 1 233 ? 28.516 -12.789 -17.344 1 98.19 233 ALA B N 1
ATOM 4785 C CA . ALA B 1 233 ? 29.688 -13.117 -18.125 1 98.19 233 ALA B CA 1
ATOM 4786 C C . ALA B 1 233 ? 29.547 -14.484 -18.781 1 98.19 233 ALA B C 1
ATOM 4788 O O . ALA B 1 233 ? 29.859 -14.641 -19.969 1 98.19 233 ALA B O 1
ATOM 4789 N N . GLU B 1 234 ? 29.125 -15.461 -18 1 98.19 234 GLU B N 1
ATOM 4790 C CA . GLU B 1 234 ? 28.938 -16.812 -18.547 1 98.19 234 GLU B CA 1
ATOM 4791 C C . GLU B 1 234 ? 27.875 -16.812 -19.641 1 98.19 234 GLU B C 1
ATOM 4793 O O . GLU B 1 234 ? 28.016 -17.516 -20.641 1 98.19 234 GLU B O 1
ATOM 4798 N N . TYR B 1 235 ? 26.828 -16.062 -19.422 1 98.19 235 TYR B N 1
ATOM 4799 C CA . TYR B 1 235 ? 25.734 -15.961 -20.391 1 98.19 235 TYR B CA 1
ATOM 4800 C C . TYR B 1 235 ? 26.219 -15.32 -21.688 1 98.19 235 TYR B C 1
ATOM 4802 O O . TYR B 1 235 ? 25.906 -15.805 -22.781 1 98.19 235 TYR B O 1
ATOM 4810 N N . ALA B 1 236 ? 26.922 -14.258 -21.547 1 97.38 236 ALA B N 1
ATOM 4811 C CA . ALA B 1 236 ? 27.453 -13.555 -22.719 1 97.38 236 ALA B CA 1
ATOM 4812 C C . ALA B 1 236 ? 28.375 -14.461 -23.531 1 97.38 236 ALA B C 1
ATOM 4814 O O . ALA B 1 236 ? 28.312 -14.484 -24.75 1 97.38 236 ALA B O 1
ATOM 4815 N N . ALA B 1 237 ? 29.203 -15.203 -22.859 1 96.88 237 ALA B N 1
ATOM 4816 C CA . ALA B 1 237 ? 30.125 -16.125 -23.516 1 96.88 237 ALA B CA 1
ATOM 4817 C C . ALA B 1 237 ? 29.375 -17.234 -24.234 1 96.88 237 ALA B C 1
ATOM 4819 O O . ALA B 1 237 ? 29.672 -17.562 -25.391 1 96.88 237 ALA B O 1
ATOM 4820 N N . TYR B 1 238 ? 28.422 -17.75 -23.562 1 95.88 238 TYR B N 1
ATOM 4821 C CA . TYR B 1 238 ? 27.656 -18.875 -24.109 1 95.88 238 TYR B CA 1
ATOM 4822 C C . TYR B 1 238 ? 26.891 -18.469 -25.359 1 95.88 238 TYR B C 1
ATOM 4824 O O . TYR B 1 238 ? 26.859 -19.203 -26.344 1 95.88 238 TYR B O 1
ATOM 4832 N N . HIS B 1 239 ? 26.25 -17.312 -25.359 1 95.31 239 HIS B N 1
ATOM 4833 C CA . HIS B 1 239 ? 25.406 -16.875 -26.453 1 95.31 239 HIS B CA 1
ATOM 4834 C C . HIS B 1 239 ? 26.172 -15.977 -27.422 1 95.31 239 HIS B C 1
ATOM 4836 O O . HIS B 1 239 ? 25.625 -15.5 -28.422 1 95.31 239 HIS B O 1
ATOM 4842 N N . GLN B 1 240 ? 27.453 -15.688 -27.141 1 94.19 240 GLN B N 1
ATOM 4843 C CA . GLN B 1 240 ? 28.297 -14.852 -27.984 1 94.19 240 GLN B CA 1
ATOM 4844 C C . GLN B 1 240 ? 27.703 -13.461 -28.172 1 94.19 240 GLN B C 1
ATOM 4846 O O . GLN B 1 240 ? 27.547 -12.984 -29.297 1 94.19 240 GLN B O 1
ATOM 4851 N N . ILE B 1 241 ? 27.328 -12.867 -27.078 1 94.19 241 ILE B N 1
ATOM 4852 C CA . ILE B 1 241 ? 26.828 -11.5 -27.078 1 94.19 241 ILE B CA 1
ATOM 4853 C C . ILE B 1 241 ? 27.703 -10.625 -26.172 1 94.19 241 ILE B C 1
ATOM 4855 O O . ILE B 1 241 ? 28.625 -11.125 -25.531 1 94.19 241 ILE B O 1
ATOM 4859 N N . ASP B 1 242 ? 27.422 -9.336 -26.125 1 93.25 242 ASP B N 1
ATOM 4860 C CA . ASP B 1 242 ? 28.188 -8.406 -25.312 1 93.25 242 ASP B CA 1
ATOM 4861 C C . ASP B 1 242 ? 27.938 -8.633 -23.812 1 93.25 242 ASP B C 1
ATOM 4863 O O . ASP B 1 242 ? 26.797 -8.797 -23.391 1 93.25 242 ASP B O 1
ATOM 4867 N N . ASN B 1 243 ? 29.047 -8.695 -23.125 1 94.44 243 ASN B N 1
ATOM 4868 C CA . ASN B 1 243 ? 28.938 -8.812 -21.688 1 94.44 243 ASN B CA 1
ATOM 4869 C C . ASN B 1 243 ? 28.672 -7.457 -21.031 1 94.44 243 ASN B C 1
ATOM 4871 O O . ASN B 1 243 ? 29.562 -6.887 -20.391 1 94.44 243 ASN B O 1
ATOM 4875 N N . HIS B 1 244 ? 27.562 -6.898 -21.25 1 95.25 244 HIS B N 1
ATOM 4876 C CA . HIS B 1 244 ? 27.141 -5.625 -20.688 1 95.25 244 HIS B CA 1
ATOM 4877 C C . HIS B 1 244 ? 25.719 -5.719 -20.125 1 95.25 244 HIS B C 1
ATOM 4879 O O . HIS B 1 244 ? 24.797 -6.105 -20.828 1 95.25 244 HIS B O 1
ATOM 4885 N N . ILE B 1 245 ? 25.641 -5.406 -18.844 1 96.44 245 ILE B N 1
ATOM 4886 C CA . ILE B 1 245 ? 24.328 -5.402 -18.203 1 96.44 245 ILE B CA 1
ATOM 4887 C C . ILE B 1 245 ? 23.656 -4.043 -18.406 1 96.44 245 ILE B C 1
ATOM 4889 O O . ILE B 1 245 ? 24.172 -3.02 -17.938 1 96.44 245 ILE B O 1
ATOM 4893 N N . HIS B 1 246 ? 22.578 -4.031 -19.094 1 95.25 246 HIS B N 1
ATOM 4894 C CA . HIS B 1 246 ? 21.812 -2.811 -19.328 1 95.25 246 HIS B CA 1
ATOM 4895 C C . HIS B 1 246 ? 20.797 -2.574 -18.203 1 95.25 246 HIS B C 1
ATOM 4897 O O . HIS B 1 246 ? 19.906 -3.395 -17.984 1 95.25 246 HIS B O 1
ATOM 4903 N N . LEU B 1 247 ? 20.969 -1.451 -17.562 1 95.44 247 LEU B N 1
ATOM 4904 C CA . LEU B 1 247 ? 20.016 -1.09 -16.516 1 95.44 247 LEU B CA 1
ATOM 4905 C C . LEU B 1 247 ? 18.734 -0.543 -17.125 1 95.44 247 LEU B C 1
ATOM 4907 O O . LEU B 1 247 ? 18.766 0.315 -18 1 95.44 247 LEU B O 1
ATOM 4911 N N . ILE B 1 248 ? 17.625 -1.077 -16.656 1 95.12 248 ILE B N 1
ATOM 4912 C CA . ILE B 1 248 ? 16.344 -0.62 -17.203 1 95.12 248 ILE B CA 1
ATOM 4913 C C . ILE B 1 248 ? 15.445 -0.155 -16.062 1 95.12 248 ILE B C 1
ATOM 4915 O O . ILE B 1 248 ? 15.492 -0.698 -14.961 1 95.12 248 ILE B O 1
ATOM 4919 N N . ASN B 1 249 ? 14.617 0.775 -16.406 1 92.19 249 ASN B N 1
ATOM 4920 C CA . ASN B 1 249 ? 13.578 1.272 -15.523 1 92.19 249 ASN B CA 1
ATOM 4921 C C . ASN B 1 249 ? 12.188 0.841 -15.992 1 92.19 249 ASN B C 1
ATOM 4923 O O . ASN B 1 249 ? 11.703 1.317 -17.016 1 92.19 249 ASN B O 1
ATOM 4927 N N . PRO B 1 250 ? 11.547 0.018 -15.188 1 94.5 250 PRO B N 1
ATOM 4928 C CA . PRO B 1 250 ? 10.242 -0.499 -15.609 1 94.5 250 PRO B CA 1
ATOM 4929 C C . PRO B 1 250 ? 9.203 0.604 -15.805 1 94.5 250 PRO B C 1
ATOM 4931 O O . PRO B 1 250 ? 8.219 0.413 -16.516 1 94.5 250 PRO B O 1
ATOM 4934 N N . THR B 1 251 ? 9.359 1.704 -15.188 1 88.12 251 THR B N 1
ATOM 4935 C CA . THR B 1 251 ? 8.344 2.754 -15.25 1 88.12 251 THR B CA 1
ATOM 4936 C C . THR B 1 251 ? 8.508 3.592 -16.516 1 88.12 251 THR B C 1
ATOM 4938 O O . THR B 1 251 ? 7.688 4.465 -16.797 1 88.12 251 THR B O 1
ATOM 4941 N N . ASP B 1 252 ? 9.578 3.389 -17.266 1 90.06 252 ASP B N 1
ATOM 4942 C CA . ASP B 1 252 ? 9.82 4.117 -18.516 1 90.06 252 ASP B CA 1
ATOM 4943 C C . ASP B 1 252 ? 8.891 3.635 -19.625 1 90.06 252 ASP B C 1
ATOM 4945 O O . ASP B 1 252 ? 9.18 2.65 -20.297 1 90.06 252 ASP B O 1
ATOM 4949 N N . GLU B 1 253 ? 7.879 4.375 -19.938 1 90.88 253 GLU B N 1
ATOM 4950 C CA . GLU B 1 253 ? 6.867 3.986 -20.922 1 90.88 253 GLU B CA 1
ATOM 4951 C C . GLU B 1 253 ? 7.402 4.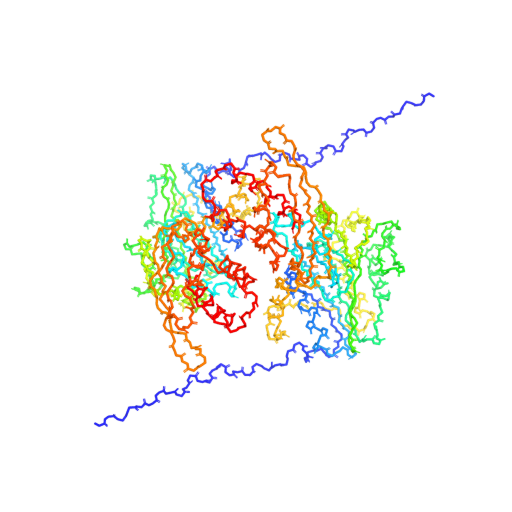121 -22.344 1 90.88 253 GLU B C 1
ATOM 4953 O O . GLU B 1 253 ? 6.816 3.584 -23.281 1 90.88 253 GLU B O 1
ATOM 4958 N N . THR B 1 254 ? 8.461 4.848 -22.438 1 89.69 254 THR B N 1
ATOM 4959 C CA . THR B 1 254 ? 9.07 4.953 -23.766 1 89.69 254 THR B CA 1
ATOM 4960 C C . THR B 1 254 ? 9.758 3.645 -24.141 1 89.69 254 THR B C 1
ATOM 4962 O O . THR B 1 254 ? 9.648 3.189 -25.281 1 89.69 254 THR B O 1
ATOM 4965 N N . LEU B 1 255 ? 10.352 3.041 -23.188 1 90.31 255 LEU B N 1
ATOM 4966 C CA . LEU B 1 255 ? 11.039 1.774 -23.406 1 90.31 255 LEU B CA 1
ATOM 4967 C C . LEU B 1 255 ? 10.062 0.608 -23.375 1 90.31 255 LEU B C 1
ATOM 4969 O O . LEU B 1 255 ? 10.195 -0.339 -24.156 1 90.31 255 LEU B O 1
ATOM 4973 N N . PHE B 1 256 ? 9.109 0.705 -22.438 1 94.19 256 PHE B N 1
ATOM 4974 C CA . PHE B 1 256 ? 8.141 -0.367 -22.266 1 94.19 256 PHE B CA 1
ATOM 4975 C C . PHE B 1 256 ? 6.719 0.175 -22.328 1 94.19 256 PHE B C 1
ATOM 4977 O O . PHE B 1 256 ? 6.012 0.207 -21.328 1 94.19 256 PHE B O 1
ATOM 4984 N N . PRO B 1 257 ? 6.27 0.435 -23.516 1 94.31 257 PRO B N 1
ATOM 4985 C CA . PRO B 1 257 ? 4.918 0.988 -23.625 1 94.31 257 PRO B CA 1
ATOM 4986 C C . PRO B 1 257 ? 3.854 0.078 -23.016 1 94.31 257 PRO B C 1
ATOM 4988 O O . PRO B 1 257 ? 3.781 -1.105 -23.359 1 94.31 257 PRO B O 1
ATOM 4991 N N . GLY B 1 258 ? 3.027 0.622 -22.125 1 94.62 258 GLY B N 1
ATOM 4992 C CA . GLY B 1 258 ? 1.919 -0.11 -21.531 1 94.62 258 GLY B CA 1
ATOM 4993 C C . GLY B 1 258 ? 2.303 -0.862 -20.266 1 94.62 258 GLY B C 1
ATOM 4994 O O . GLY B 1 258 ? 1.459 -1.508 -19.641 1 94.62 258 GLY B O 1
ATOM 4995 N N . LEU B 1 259 ? 3.506 -0.801 -19.906 1 94.81 259 LEU B N 1
ATOM 4996 C CA . LEU B 1 259 ? 3.988 -1.601 -18.781 1 94.81 259 LEU B CA 1
ATOM 4997 C C . LEU B 1 259 ? 3.35 -1.146 -17.484 1 94.81 259 LEU B C 1
ATOM 4999 O O . LEU B 1 259 ? 3.045 -1.969 -16.609 1 94.81 259 LEU B O 1
ATOM 5003 N N . ASN B 1 260 ? 3.145 0.089 -17.312 1 91.12 260 ASN B N 1
ATOM 5004 C CA . ASN B 1 260 ? 2.533 0.595 -16.094 1 91.12 260 ASN B CA 1
ATOM 5005 C C . ASN B 1 260 ? 1.129 0.031 -15.898 1 91.12 260 ASN B C 1
ATOM 5007 O O . ASN B 1 260 ? 0.752 -0.327 -14.781 1 91.12 260 ASN B O 1
ATOM 5011 N N . SER B 1 261 ? 0.429 0.026 -16.953 1 92.88 261 SER B N 1
ATOM 5012 C CA . SER B 1 261 ? -0.911 -0.55 -16.891 1 92.88 261 SER B CA 1
ATOM 5013 C C . SER B 1 261 ? -0.86 -2.033 -16.531 1 92.88 261 SER B C 1
ATOM 5015 O O . SER B 1 261 ? -1.668 -2.514 -15.734 1 92.88 261 SER B O 1
ATOM 5017 N N . LYS B 1 262 ? 0.054 -2.689 -17.062 1 95.94 262 LYS B N 1
ATOM 5018 C CA . LYS B 1 262 ? 0.217 -4.109 -16.766 1 95.94 262 LYS B CA 1
ATOM 5019 C C . LYS B 1 262 ? 0.566 -4.332 -15.297 1 95.94 262 LYS B C 1
ATOM 5021 O O . LYS B 1 262 ? 0.022 -5.234 -14.656 1 95.94 262 LYS B O 1
ATOM 5026 N N . ALA B 1 263 ? 1.5 -3.568 -14.844 1 96.19 263 ALA B N 1
ATOM 5027 C CA . ALA B 1 263 ? 1.877 -3.662 -13.438 1 96.19 263 ALA B CA 1
ATOM 5028 C C . ALA B 1 263 ? 0.67 -3.445 -12.531 1 96.19 263 ALA B C 1
ATOM 5030 O O . ALA B 1 263 ? 0.512 -4.133 -11.523 1 96.19 263 ALA B O 1
ATOM 5031 N N . LYS B 1 264 ? -0.183 -2.561 -12.891 1 93.25 264 LYS B N 1
ATOM 5032 C CA . LYS B 1 264 ? -1.398 -2.297 -12.133 1 93.25 264 LYS B CA 1
ATOM 5033 C C . LYS B 1 264 ? -2.336 -3.5 -12.156 1 93.25 264 LYS B C 1
ATOM 5035 O O . LYS B 1 264 ? -2.936 -3.848 -11.133 1 93.25 264 LYS B O 1
ATOM 5040 N N . GLU B 1 265 ? -2.461 -4.082 -13.258 1 95.5 265 GLU B N 1
ATOM 5041 C CA . GLU B 1 265 ? -3.299 -5.27 -13.391 1 95.5 265 GLU B CA 1
ATOM 5042 C C . GLU B 1 265 ? -2.816 -6.391 -12.469 1 95.5 265 GLU B C 1
ATOM 5044 O O . GLU B 1 265 ? -3.625 -7.105 -11.875 1 95.5 265 GLU B O 1
ATOM 5049 N N . LEU B 1 266 ? -1.521 -6.477 -12.297 1 97.75 266 LEU B N 1
ATOM 5050 C CA . LEU B 1 266 ? -0.928 -7.535 -11.492 1 97.75 266 LEU B CA 1
ATOM 5051 C C . LEU B 1 266 ? -1.17 -7.285 -10.008 1 97.75 266 LEU B C 1
ATOM 5053 O O . LEU B 1 266 ? -0.979 -8.188 -9.18 1 97.75 266 LEU B O 1
ATOM 5057 N N . GLN B 1 267 ? -1.616 -6.141 -9.68 1 96 267 GLN B N 1
ATOM 5058 C CA . GLN B 1 267 ? -1.867 -5.781 -8.289 1 96 267 GLN B CA 1
ATOM 5059 C C . GLN B 1 267 ? -3.326 -6.02 -7.91 1 96 267 GLN B C 1
ATOM 5061 O O . GLN B 1 267 ? -3.689 -5.949 -6.734 1 96 267 GLN B O 1
ATOM 5066 N N . THR B 1 268 ? -4.172 -6.273 -8.852 1 95.25 268 THR B N 1
ATOM 5067 C CA . THR B 1 268 ? -5.605 -6.352 -8.602 1 95.25 268 THR B CA 1
ATOM 5068 C C . THR B 1 268 ? -5.945 -7.59 -7.781 1 95.25 268 THR B C 1
ATOM 5070 O O . THR B 1 268 ? -5.301 -8.633 -7.922 1 95.25 268 THR B O 1
ATOM 5073 N N . TRP B 1 269 ? -6.988 -7.492 -6.965 1 95.56 269 TRP B N 1
ATOM 5074 C CA . TRP B 1 269 ? -7.484 -8.617 -6.176 1 95.56 269 TRP B CA 1
ATOM 5075 C C . TRP B 1 269 ? -7.934 -9.758 -7.078 1 95.56 269 TRP B C 1
ATOM 5077 O O . TRP B 1 269 ? -7.711 -10.93 -6.762 1 95.56 269 TRP B O 1
ATOM 5087 N N . GLU B 1 270 ? -8.586 -9.398 -8.195 1 96.81 270 GLU B N 1
ATOM 5088 C CA . GLU B 1 270 ? -9.109 -10.391 -9.125 1 96.81 270 GLU B CA 1
ATOM 5089 C C . GLU B 1 270 ? -7.992 -11.297 -9.648 1 96.81 270 GLU B C 1
ATOM 5091 O O . GLU B 1 270 ? -8.18 -12.508 -9.789 1 96.81 270 GLU B O 1
ATOM 5096 N N . TRP B 1 271 ? -6.875 -10.688 -9.859 1 98.12 271 TRP B N 1
ATOM 5097 C CA . TRP B 1 271 ? -5.762 -11.484 -10.359 1 98.12 271 TRP B CA 1
ATOM 5098 C C . TRP B 1 271 ? -5.117 -12.289 -9.242 1 98.12 271 TRP B C 1
ATOM 5100 O O . TRP B 1 271 ? -4.941 -13.508 -9.367 1 98.12 271 TRP B O 1
ATOM 5110 N N . ILE B 1 272 ? -4.781 -11.664 -8.141 1 98.44 272 ILE B N 1
ATOM 5111 C CA . ILE B 1 272 ? -3.992 -12.281 -7.078 1 98.44 272 ILE B CA 1
ATOM 5112 C C . ILE B 1 272 ? -4.824 -13.344 -6.367 1 98.44 272 ILE B C 1
ATOM 5114 O O . ILE B 1 272 ? -4.355 -14.461 -6.141 1 98.44 272 ILE B O 1
ATOM 5118 N N . TYR B 1 273 ? -6.07 -13.078 -6.086 1 98.12 273 TYR B N 1
ATOM 5119 C CA . TYR B 1 273 ? -6.922 -13.961 -5.297 1 98.12 273 TYR B CA 1
ATOM 5120 C C . TYR B 1 273 ? -8.023 -14.562 -6.156 1 98.12 273 TYR B C 1
ATOM 5122 O O . TYR B 1 273 ? -8.336 -15.75 -6.031 1 98.12 273 TYR B O 1
ATOM 5130 N N . GLY B 1 274 ? -8.555 -13.773 -7.039 1 97.94 274 GLY B N 1
ATOM 5131 C CA . GLY B 1 274 ? -9.703 -14.188 -7.832 1 97.94 274 GLY B CA 1
ATOM 5132 C C . GLY B 1 274 ? -9.398 -15.328 -8.781 1 97.94 274 GLY B C 1
ATOM 5133 O O . GLY B 1 274 ? -10.289 -16.094 -9.156 1 97.94 274 GLY B O 1
ATOM 5134 N N . ARG B 1 275 ? -8.148 -15.469 -9.164 1 97.5 275 ARG B N 1
ATOM 5135 C CA . ARG B 1 275 ? -7.75 -16.5 -10.109 1 97.5 275 ARG B CA 1
ATOM 5136 C C . ARG B 1 275 ? -7.434 -17.812 -9.391 1 97.5 275 ARG B C 1
ATOM 5138 O O . ARG B 1 275 ? -7.047 -18.797 -10.023 1 97.5 275 ARG B O 1
ATOM 5145 N N . THR B 1 276 ? -7.652 -17.891 -8.148 1 98.12 276 THR B N 1
ATOM 5146 C CA . THR B 1 276 ? -7.375 -19.094 -7.371 1 98.12 276 THR B CA 1
ATOM 5147 C C . THR B 1 276 ? -8.352 -20.219 -7.738 1 98.12 276 THR B C 1
ATOM 5149 O O . THR B 1 276 ? -9.562 -20 -7.789 1 98.12 276 THR B O 1
ATOM 5152 N N . PRO B 1 277 ? -7.812 -21.406 -7.988 1 97.88 277 PRO B N 1
ATOM 5153 C CA . PRO B 1 277 ? -8.719 -22.531 -8.211 1 97.88 277 PRO B CA 1
ATOM 5154 C C . PRO B 1 277 ? -9.68 -22.75 -7.051 1 97.88 277 PRO B C 1
ATOM 5156 O O . PRO B 1 277 ? -9.367 -22.422 -5.906 1 97.88 277 PRO B O 1
ATOM 5159 N N . LYS B 1 278 ? -10.812 -23.328 -7.402 1 98.12 278 LYS B N 1
ATOM 5160 C CA . LYS B 1 278 ? -11.836 -23.578 -6.391 1 98.12 278 LYS B CA 1
ATOM 5161 C C . LYS B 1 278 ? -11.273 -24.391 -5.234 1 98.12 278 LYS B C 1
ATOM 5163 O O . LYS B 1 278 ? -10.461 -25.297 -5.441 1 98.12 278 LYS B O 1
ATOM 5168 N N . PHE B 1 279 ? -11.75 -24.125 -4.055 1 98.12 279 PHE B N 1
ATOM 5169 C CA . PHE B 1 279 ? -11.352 -24.859 -2.863 1 98.12 279 PHE B CA 1
ATOM 5170 C C . PHE B 1 279 ? -12.414 -24.734 -1.771 1 98.12 279 PHE B C 1
ATOM 5172 O O . PHE B 1 279 ? -13.367 -23.969 -1.91 1 98.12 279 PHE B O 1
ATOM 5179 N N . SER B 1 280 ? -12.25 -25.547 -0.76 1 97.94 280 SER B N 1
ATOM 5180 C CA . SER B 1 280 ? -13.156 -25.5 0.382 1 97.94 280 SER B CA 1
ATOM 5181 C C . SER B 1 280 ? -12.391 -25.391 1.694 1 97.94 280 SER B C 1
ATOM 5183 O O . SER B 1 280 ? -11.195 -25.703 1.754 1 97.94 280 SER B O 1
ATOM 5185 N N . VAL B 1 281 ? -13.047 -24.812 2.629 1 96.94 281 VAL B N 1
ATOM 5186 C CA . VAL B 1 281 ? -12.531 -24.734 3.992 1 96.94 281 VAL B CA 1
ATOM 5187 C C . VAL B 1 281 ? -13.492 -25.453 4.945 1 96.94 281 VAL B C 1
ATOM 5189 O O . VAL B 1 281 ? -14.68 -25.125 5.008 1 96.94 281 VAL B O 1
ATOM 5192 N N . ASN B 1 282 ? -13.039 -26.453 5.547 1 96.44 282 ASN B N 1
ATOM 5193 C CA . ASN B 1 282 ? -13.773 -27.188 6.574 1 96.44 282 ASN B CA 1
ATOM 5194 C C . ASN B 1 282 ? -13.016 -27.219 7.895 1 96.44 282 ASN B C 1
ATOM 5196 O O . ASN B 1 282 ? -12.016 -27.922 8.023 1 96.44 282 ASN B O 1
ATOM 5200 N N . THR B 1 283 ? -13.508 -26.406 8.875 1 94.56 283 THR B N 1
ATOM 5201 C CA . THR B 1 283 ? -12.773 -26.312 10.133 1 94.56 283 THR B CA 1
ATOM 5202 C C . THR B 1 283 ? -13.727 -26.094 11.305 1 94.56 283 THR B C 1
ATOM 5204 O O . THR B 1 283 ? -14.922 -25.875 11.109 1 94.56 283 THR B O 1
ATOM 5207 N N . THR B 1 284 ? -13.234 -26.344 12.547 1 93.31 284 THR B N 1
ATOM 5208 C CA . THR B 1 284 ? -13.969 -26.172 13.789 1 93.31 284 THR B CA 1
ATOM 5209 C C . THR B 1 284 ? -13.172 -25.312 14.773 1 93.31 284 THR B C 1
ATOM 5211 O O . THR B 1 284 ? -11.977 -25.547 14.969 1 93.31 284 THR B O 1
ATOM 5214 N N . PHE B 1 285 ? -13.906 -24.297 15.289 1 90.44 285 PHE B N 1
ATOM 5215 C CA . PHE B 1 285 ? -13.297 -23.438 16.297 1 90.44 285 PHE B CA 1
ATOM 5216 C C . PHE B 1 285 ? -13.914 -23.688 17.672 1 90.44 285 PHE B C 1
ATOM 5218 O O . PHE B 1 285 ? -15.109 -23.969 17.781 1 90.44 285 PHE B O 1
ATOM 5225 N N . ASN B 1 286 ? -13.008 -23.609 18.672 1 89.25 286 ASN B N 1
ATOM 5226 C CA . ASN B 1 286 ? -13.484 -23.547 20.047 1 89.25 286 ASN B CA 1
ATOM 5227 C C . ASN B 1 286 ? -13.438 -22.125 20.594 1 89.25 286 ASN B C 1
ATOM 5229 O O . ASN B 1 286 ? -12.375 -21.516 20.672 1 89.25 286 ASN B O 1
ATOM 5233 N N . VAL B 1 287 ? -14.609 -21.609 20.891 1 87.44 287 VAL B N 1
ATOM 5234 C CA . VAL B 1 287 ? -14.711 -20.234 21.375 1 87.44 287 VAL B CA 1
ATOM 5235 C C . VAL B 1 287 ? -14.969 -20.234 22.891 1 87.44 287 VAL B C 1
ATOM 5237 O O . VAL B 1 287 ? -15.852 -20.953 23.375 1 87.44 287 VAL B O 1
ATOM 5240 N N . LEU B 1 288 ? -14.109 -19.531 23.531 1 85.06 288 LEU B N 1
ATOM 5241 C CA . LEU B 1 288 ? -14.305 -19.344 24.969 1 85.06 288 LEU B CA 1
ATOM 5242 C C . LEU B 1 288 ? -15.148 -18.094 25.234 1 85.06 288 LEU B C 1
ATOM 5244 O O . LEU B 1 288 ? -14.805 -17 24.797 1 85.06 288 LEU B O 1
ATOM 5248 N N . TYR B 1 289 ? -16.328 -18.375 25.797 1 82.5 289 TYR B N 1
ATOM 5249 C CA . TYR B 1 289 ? -17.188 -17.266 26.172 1 82.5 289 TYR B CA 1
ATOM 5250 C C . TYR B 1 289 ? -17.797 -17.484 27.547 1 82.5 289 TYR B C 1
ATOM 5252 O O . TYR B 1 289 ? -18.422 -18.516 27.812 1 82.5 289 TYR B O 1
ATOM 5260 N N . GLU B 1 290 ? -17.641 -16.516 28.422 1 82.12 290 GLU B N 1
ATOM 5261 C CA . GLU B 1 290 ? -18.109 -16.594 29.812 1 82.12 290 GLU B CA 1
ATOM 5262 C C . GLU B 1 290 ? -17.75 -17.922 30.453 1 82.12 290 GLU B C 1
ATOM 5264 O O . GLU B 1 290 ? -18.625 -18.609 31 1 82.12 290 GLU B O 1
ATOM 5269 N N . GLN B 1 291 ? -16.516 -18.359 30.281 1 83.81 291 GLN B N 1
ATOM 5270 C CA . GLN B 1 291 ? -15.922 -19.516 30.938 1 83.81 291 GLN B CA 1
ATOM 5271 C C . GLN B 1 291 ? -16.469 -20.812 30.375 1 83.81 291 GLN B C 1
ATOM 5273 O O . GLN B 1 291 ? -16.344 -21.875 30.984 1 83.81 291 GLN B O 1
ATOM 5278 N N . ALA B 1 292 ? -17.25 -20.797 29.344 1 86.38 292 ALA B N 1
ATOM 5279 C CA . ALA B 1 292 ? -17.703 -22 28.641 1 86.38 292 ALA B CA 1
ATOM 5280 C C . ALA B 1 292 ? -17.125 -22.062 27.234 1 86.38 292 ALA B C 1
ATOM 5282 O O . ALA B 1 292 ? -16.797 -21.047 26.641 1 86.38 292 ALA B O 1
ATOM 5283 N N . HIS B 1 293 ? -16.984 -23.234 26.859 1 89.81 293 HIS B N 1
ATOM 5284 C CA . HIS B 1 293 ? -16.484 -23.484 25.516 1 89.81 293 HIS B CA 1
ATOM 5285 C C . HIS B 1 293 ? -17.625 -23.844 24.562 1 89.81 293 HIS B C 1
ATOM 5287 O O . HIS B 1 293 ? -18.5 -24.641 24.906 1 89.81 293 HIS B O 1
ATOM 5293 N N . PHE B 1 294 ? -17.531 -23.141 23.484 1 91.31 294 PHE B N 1
ATOM 5294 C CA . PHE B 1 294 ? -18.531 -23.406 22.453 1 91.31 294 PHE B CA 1
ATOM 5295 C C . PHE B 1 294 ? -17.859 -23.781 21.125 1 91.31 294 PHE B C 1
ATOM 5297 O O . PHE B 1 294 ? -16.859 -23.172 20.734 1 91.31 294 PHE B O 1
ATOM 5304 N N . GLU B 1 295 ? -18.391 -24.781 20.562 1 93.25 295 GLU B N 1
ATOM 5305 C CA . GLU B 1 295 ? -17.844 -25.234 19.281 1 93.25 295 GLU B CA 1
ATOM 5306 C C . GLU B 1 295 ? -18.594 -24.594 18.109 1 93.25 295 GLU B C 1
ATOM 5308 O O . GLU B 1 295 ? -19.812 -24.625 18.062 1 93.25 295 GLU B O 1
ATOM 5313 N N . VAL B 1 296 ? -17.797 -24.031 17.234 1 93.25 296 VAL B N 1
ATOM 5314 C CA . VAL B 1 296 ? -18.359 -23.438 16.016 1 93.25 296 VAL B CA 1
ATOM 5315 C C . VAL B 1 296 ? -17.812 -24.156 14.789 1 93.25 296 VAL B C 1
ATOM 5317 O O . VAL B 1 296 ? -16.594 -24.25 14.609 1 93.25 296 VAL B O 1
ATOM 5320 N N . ARG B 1 297 ? -18.734 -24.703 14.016 1 94.88 297 ARG B N 1
ATOM 5321 C CA . ARG B 1 297 ? -18.344 -25.375 12.781 1 94.88 297 ARG B CA 1
ATOM 5322 C C . ARG B 1 297 ? -18.484 -24.438 11.578 1 94.88 297 ARG B C 1
ATOM 5324 O O . ARG B 1 297 ? -19.484 -23.75 11.438 1 94.88 297 ARG B O 1
ATOM 5331 N N . VAL B 1 298 ? -17.422 -24.453 10.711 1 95.31 298 VAL B N 1
ATOM 5332 C CA . VAL B 1 298 ? -17.422 -23.578 9.539 1 95.31 298 VAL B CA 1
ATOM 5333 C C . VAL B 1 298 ? -17.125 -24.406 8.281 1 95.31 298 VAL B C 1
ATOM 5335 O O . VAL B 1 298 ? -16.109 -25.109 8.219 1 95.31 298 VAL B O 1
ATOM 5338 N N . PHE B 1 299 ? -18.031 -24.344 7.355 1 97.31 299 PHE B N 1
ATOM 5339 C CA . PHE B 1 299 ? -17.828 -24.938 6.035 1 97.31 299 PHE B CA 1
ATOM 5340 C C . PHE B 1 299 ? -18.047 -23.891 4.941 1 97.31 299 PHE B C 1
ATOM 5342 O O . PHE B 1 299 ? -19.125 -23.312 4.82 1 97.31 299 PHE B O 1
ATOM 5349 N N . LEU B 1 300 ? -17.016 -23.656 4.141 1 97.31 300 LEU B N 1
ATOM 5350 C CA . LEU B 1 300 ? -17.062 -22.688 3.059 1 97.31 300 LEU B CA 1
ATOM 5351 C C . LEU B 1 300 ? -16.609 -23.312 1.742 1 97.31 300 LEU B C 1
ATOM 5353 O O . LEU B 1 300 ? -15.672 -24.109 1.72 1 97.31 300 LEU B O 1
ATOM 5357 N N . ASP B 1 301 ? -17.25 -23 0.68 1 98.31 301 ASP B N 1
ATOM 5358 C CA . ASP B 1 301 ? -16.75 -23.219 -0.675 1 98.31 301 ASP B CA 1
ATOM 5359 C C . ASP B 1 301 ? -16.375 -21.891 -1.337 1 98.31 301 ASP B C 1
ATOM 5361 O O . ASP B 1 301 ? -17.172 -20.953 -1.342 1 98.31 301 ASP B O 1
ATOM 5365 N N . ILE B 1 302 ? -15.234 -21.859 -1.843 1 98.12 302 ILE B N 1
ATOM 5366 C CA . ILE B 1 302 ? -14.734 -20.641 -2.455 1 98.12 302 ILE B CA 1
ATOM 5367 C C . ILE B 1 302 ? -14.453 -20.891 -3.938 1 98.12 302 ILE B C 1
ATOM 5369 O O . ILE B 1 302 ? -13.773 -21.844 -4.297 1 98.12 302 ILE B O 1
ATOM 5373 N N . LYS B 1 303 ? -14.961 -20.094 -4.777 1 98 303 LYS B N 1
ATOM 5374 C CA . LYS B 1 303 ? -14.727 -20.062 -6.219 1 98 303 LYS B CA 1
ATOM 5375 C C . LYS B 1 303 ? -14.352 -18.672 -6.699 1 98 303 LYS B C 1
ATOM 5377 O O . LYS B 1 303 ? -15.023 -17.688 -6.352 1 98 303 LYS B O 1
ATOM 5382 N N . ASN B 1 304 ? -13.273 -18.562 -7.457 1 96.75 304 ASN B N 1
ATOM 5383 C CA . ASN B 1 304 ? -12.766 -17.266 -7.938 1 96.75 304 ASN B CA 1
ATOM 5384 C C . ASN B 1 304 ? -12.539 -16.297 -6.785 1 96.75 304 ASN B C 1
ATOM 5386 O O . ASN B 1 304 ? -12.828 -15.102 -6.914 1 96.75 304 ASN B O 1
ATOM 5390 N N . GLY B 1 305 ? -12.203 -16.828 -5.676 1 97.44 305 GLY B N 1
ATOM 5391 C CA . GLY B 1 305 ? -11.891 -16.031 -4.5 1 97.44 305 GLY B CA 1
ATOM 5392 C C . GLY B 1 305 ? -13.125 -15.562 -3.748 1 97.44 305 GLY B C 1
ATOM 5393 O O . GLY B 1 305 ? -13.023 -14.789 -2.799 1 97.44 305 GLY B O 1
ATOM 5394 N N . ARG B 1 306 ? -14.305 -15.984 -4.094 1 97 306 ARG B N 1
ATOM 5395 C CA . ARG B 1 306 ? -15.547 -15.562 -3.465 1 97 306 ARG B CA 1
ATOM 5396 C C . ARG B 1 306 ? -16.25 -16.734 -2.789 1 97 306 ARG B C 1
ATOM 5398 O O . ARG B 1 306 ? -16.156 -17.875 -3.258 1 97 306 ARG B O 1
ATOM 5405 N N . ILE B 1 307 ? -16.953 -16.469 -1.766 1 97.19 307 ILE B N 1
ATOM 5406 C CA . ILE B 1 307 ? -17.672 -17.484 -1.013 1 97.19 307 ILE B CA 1
ATOM 5407 C C . ILE B 1 307 ? -18.953 -17.875 -1.761 1 97.19 307 ILE B C 1
ATOM 5409 O O . ILE B 1 307 ? -19.844 -17.047 -1.957 1 97.19 307 ILE B O 1
ATOM 5413 N N . VAL B 1 308 ? -19.047 -19.125 -2.127 1 97.06 308 VAL B N 1
ATOM 5414 C CA . VAL B 1 308 ? -20.234 -19.547 -2.879 1 97.06 308 VAL B CA 1
ATOM 5415 C C . VAL B 1 308 ? -21.109 -20.422 -1.999 1 97.06 308 VAL B C 1
ATOM 5417 O O . VAL B 1 308 ? -22.312 -20.547 -2.246 1 97.06 308 VAL B O 1
ATOM 5420 N N . VAL B 1 309 ? -20.594 -21.062 -1.03 1 97.19 309 VAL B N 1
ATOM 5421 C CA . VAL B 1 309 ? -21.312 -21.781 0.013 1 97.19 309 VAL B CA 1
ATOM 5422 C C . VAL B 1 309 ? -20.797 -21.359 1.386 1 97.19 309 VAL B C 1
ATOM 5424 O O . VAL B 1 309 ? -19.578 -21.266 1.595 1 97.19 309 VAL B O 1
ATOM 5427 N N . CYS B 1 310 ? -21.672 -21 2.221 1 96.25 310 CYS B N 1
ATOM 5428 C CA . CYS B 1 310 ? -21.312 -20.609 3.578 1 96.25 310 CYS B CA 1
ATOM 5429 C C . CYS B 1 310 ? -22.203 -21.297 4.602 1 96.25 310 CYS B C 1
ATOM 5431 O O . CYS B 1 310 ? -23.422 -21.094 4.609 1 96.25 310 CYS B O 1
ATOM 5433 N N . LYS B 1 311 ? -21.609 -22.078 5.391 1 96.38 311 LYS B N 1
ATOM 5434 C CA . LYS B 1 311 ? -22.312 -22.766 6.469 1 96.38 311 LYS B CA 1
ATOM 5435 C C . LYS B 1 311 ? -21.578 -22.609 7.797 1 96.38 311 LYS B C 1
ATOM 5437 O O . LYS B 1 311 ? -20.641 -23.359 8.086 1 96.38 311 LYS B O 1
ATOM 5442 N N . ILE B 1 312 ? -21.984 -21.734 8.547 1 94.38 312 ILE B N 1
ATOM 5443 C CA . ILE B 1 312 ? -21.484 -21.531 9.898 1 94.38 312 ILE B CA 1
ATOM 5444 C C . ILE B 1 312 ? -22.531 -21.984 10.914 1 94.38 312 ILE B C 1
ATOM 5446 O O . ILE B 1 312 ? -23.672 -21.516 10.898 1 94.38 312 ILE B O 1
ATOM 5450 N N . GLU B 1 313 ? -22.109 -22.875 11.75 1 94.31 313 GLU B N 1
ATOM 5451 C CA . GLU B 1 313 ? -23.016 -23.438 12.742 1 94.31 313 GLU B CA 1
ATOM 5452 C C . GLU B 1 313 ? -22.469 -23.266 14.156 1 94.31 313 GLU B C 1
ATOM 5454 O O . GLU B 1 313 ? -21.297 -23.562 14.414 1 94.31 313 GLU B O 1
ATOM 5459 N N . ALA B 1 314 ? -23.266 -22.734 14.945 1 91.94 314 ALA B N 1
ATOM 5460 C CA . ALA B 1 314 ? -22.984 -22.594 16.375 1 91.94 314 ALA B CA 1
ATOM 5461 C C . ALA B 1 314 ? -24.109 -23.172 17.219 1 91.94 314 ALA B C 1
ATOM 5463 O O . ALA B 1 314 ? -25.234 -23.344 16.734 1 91.94 314 ALA B O 1
ATOM 5464 N N . PRO B 1 315 ? -23.734 -23.547 18.469 1 90.81 315 PRO B N 1
ATOM 5465 C CA . PRO B 1 315 ? -24.828 -24.031 19.328 1 90.81 315 PRO B CA 1
ATOM 5466 C C . PRO B 1 315 ? -25.938 -23 19.5 1 90.81 315 PRO B C 1
ATOM 5468 O O . PRO B 1 315 ? -25.656 -21.828 19.75 1 90.81 315 PRO B O 1
ATOM 5471 N N . ASP B 1 316 ? -27.141 -23.438 19.484 1 88.06 316 ASP B N 1
ATOM 5472 C CA . ASP B 1 316 ? -28.312 -22.562 19.5 1 88.06 316 ASP B CA 1
ATOM 5473 C C . ASP B 1 316 ? -28.375 -21.766 20.812 1 88.06 316 ASP B C 1
ATOM 5475 O O . ASP B 1 316 ? -28.875 -20.641 20.828 1 88.06 316 ASP B O 1
ATOM 5479 N N . HIS B 1 317 ? -27.922 -22.375 21.781 1 86.19 317 HIS B N 1
ATOM 5480 C CA . HIS B 1 317 ? -28.016 -21.703 23.078 1 86.19 317 HIS B CA 1
ATOM 5481 C C . HIS B 1 317 ? -26.984 -20.594 23.188 1 86.19 317 HIS B C 1
ATOM 5483 O O . HIS B 1 317 ? -27.078 -19.734 24.078 1 86.19 317 HIS B O 1
ATOM 5489 N N . TRP B 1 318 ? -26 -20.656 22.328 1 88.31 318 TRP B N 1
ATOM 5490 C CA . TRP B 1 318 ? -24.984 -19.594 22.328 1 88.31 318 TRP B CA 1
ATOM 5491 C C . TRP B 1 318 ? -25.344 -18.5 21.328 1 88.31 318 TRP B C 1
ATOM 5493 O O . TRP B 1 318 ? -25.422 -17.328 21.703 1 88.31 318 TRP B O 1
ATOM 5503 N N . LEU B 1 319 ? -25.594 -18.828 20.156 1 88.44 319 LEU B N 1
ATOM 5504 C CA . LEU B 1 319 ? -25.984 -17.906 19.094 1 88.44 319 LEU B CA 1
ATOM 5505 C C . LEU B 1 319 ? -27.281 -18.359 18.422 1 88.44 319 LEU B C 1
ATOM 5507 O O . LEU B 1 319 ? -27.328 -19.453 17.875 1 88.44 319 LEU B O 1
ATOM 5511 N N . PRO B 1 320 ? -28.234 -17.484 18.484 1 86.81 320 PRO B N 1
ATOM 5512 C CA . PRO B 1 320 ? -29.5 -17.859 17.859 1 86.81 320 PRO B CA 1
ATOM 5513 C C . PRO B 1 320 ? -29.344 -18.25 16.406 1 86.81 320 PRO B C 1
ATOM 5515 O O . PRO B 1 320 ? -28.547 -17.656 15.68 1 86.81 320 PRO B O 1
ATOM 5518 N N . LEU B 1 321 ? -30.141 -19.188 15.938 1 88.62 321 LEU B N 1
ATOM 5519 C CA . LEU B 1 321 ? -30.078 -19.75 14.586 1 88.62 321 LEU B CA 1
ATOM 5520 C C . LEU B 1 321 ? -30.344 -18.672 13.539 1 88.62 321 LEU B C 1
ATOM 5522 O O . LEU B 1 321 ? -29.719 -18.656 12.477 1 88.62 321 LEU B O 1
ATOM 5526 N N . GLU B 1 322 ? -31.172 -17.766 13.852 1 85.44 322 GLU B N 1
ATOM 5527 C CA . GLU B 1 322 ? -31.531 -16.703 12.914 1 85.44 322 GLU B CA 1
ATOM 5528 C C . GLU B 1 322 ? -30.344 -15.805 12.617 1 85.44 322 GLU B C 1
ATOM 5530 O O . GLU B 1 322 ? -30.172 -15.336 11.484 1 85.44 322 GLU B O 1
ATOM 5535 N N . ILE B 1 323 ? -29.609 -15.656 13.578 1 83.81 323 ILE B N 1
ATOM 5536 C CA . ILE B 1 323 ? -28.438 -14.797 13.438 1 83.81 323 ILE B CA 1
ATOM 5537 C C . ILE B 1 323 ? -27.375 -15.508 12.594 1 83.81 323 ILE B C 1
ATOM 5539 O O . ILE B 1 323 ? -26.75 -14.891 11.719 1 83.81 323 ILE B O 1
ATOM 5543 N N . CYS B 1 324 ? -27.266 -16.719 12.852 1 88.38 324 CYS B N 1
ATOM 5544 C CA . CYS B 1 324 ? -26.312 -17.516 12.062 1 88.38 324 CYS B CA 1
ATOM 5545 C C . CYS B 1 324 ? -26.734 -17.562 10.594 1 88.38 324 CYS B C 1
ATOM 5547 O O . CYS B 1 324 ? -25.891 -17.453 9.703 1 88.38 324 CYS B O 1
ATOM 5549 N N . ASP B 1 325 ? -27.984 -17.656 10.438 1 89.75 325 ASP B N 1
ATOM 5550 C CA . ASP B 1 325 ? -28.516 -17.703 9.078 1 89.75 325 ASP B CA 1
ATOM 5551 C C . ASP B 1 325 ? -28.266 -16.391 8.344 1 89.75 325 ASP B C 1
ATOM 5553 O O . ASP B 1 325 ? -27.938 -16.375 7.16 1 89.75 325 ASP B O 1
ATOM 5557 N N . LYS B 1 326 ? -28.438 -15.344 9.031 1 85.69 326 LYS B N 1
ATOM 5558 C CA . LYS B 1 326 ? -28.203 -14.031 8.445 1 85.69 326 LYS B CA 1
ATOM 5559 C C . LYS B 1 326 ? -26.734 -13.852 8.07 1 85.69 326 LYS B C 1
ATOM 5561 O O . LYS B 1 326 ? -26.422 -13.297 7.016 1 85.69 326 LYS B O 1
ATOM 5566 N N . LEU B 1 327 ? -25.922 -14.32 8.938 1 88.62 327 LEU B N 1
ATOM 5567 C CA . LEU B 1 327 ? -24.5 -14.25 8.672 1 88.62 327 LEU B CA 1
ATOM 5568 C C . LEU B 1 327 ? -24.125 -15.062 7.434 1 88.62 327 LEU B C 1
ATOM 5570 O O . LEU B 1 327 ? -23.438 -14.57 6.547 1 88.62 327 LEU B O 1
ATOM 5574 N N . ASN B 1 328 ? -24.625 -16.234 7.379 1 92.94 328 ASN B N 1
ATOM 5575 C CA . ASN B 1 328 ? -24.359 -17.125 6.25 1 92.94 328 ASN B CA 1
ATOM 5576 C C . ASN B 1 328 ? -24.844 -16.516 4.938 1 92.94 328 ASN B C 1
ATOM 5578 O O . ASN B 1 328 ? -24.094 -16.484 3.955 1 92.94 328 ASN B O 1
ATOM 5582 N N . SER B 1 329 ? -25.984 -15.977 5.008 1 90.31 329 SER B N 1
ATOM 5583 C CA . SER B 1 329 ? -26.547 -15.391 3.801 1 90.31 329 SER B CA 1
ATOM 5584 C C . SER B 1 329 ? -25.797 -14.133 3.381 1 90.31 329 SER B C 1
ATOM 5586 O O . SER B 1 329 ? -25.625 -13.883 2.188 1 90.31 329 SER B O 1
ATOM 5588 N N . SER B 1 330 ? -25.328 -13.414 4.34 1 88.81 330 SER B N 1
ATOM 5589 C CA . SER B 1 330 ? -24.672 -12.148 4.059 1 88.81 330 SER B CA 1
ATOM 5590 C C . SER B 1 330 ? -23.266 -12.359 3.527 1 88.81 330 SER B C 1
ATOM 5592 O O . SER B 1 330 ? -22.75 -11.539 2.756 1 88.81 330 SER B O 1
ATOM 5594 N N . LEU B 1 331 ? -22.672 -13.406 3.938 1 93.12 331 LEU B N 1
ATOM 5595 C CA . LEU B 1 331 ? -21.297 -13.68 3.521 1 93.12 331 LEU B CA 1
ATOM 5596 C C . LEU B 1 331 ? -21.266 -14.305 2.135 1 93.12 331 LEU B C 1
ATOM 5598 O O . LEU B 1 331 ? -20.234 -14.25 1.448 1 93.12 331 LEU B O 1
ATOM 5602 N N . MET B 1 332 ? -22.328 -14.945 1.756 1 93.25 332 MET B N 1
ATOM 5603 C CA . MET B 1 332 ? -22.375 -15.578 0.44 1 93.25 332 MET B CA 1
ATOM 5604 C C . MET B 1 332 ? -22.172 -14.547 -0.667 1 93.25 332 MET B C 1
ATOM 5606 O O . MET B 1 332 ? -22.812 -13.492 -0.668 1 93.25 332 MET B O 1
ATOM 5610 N N . GLY B 1 333 ? -21.234 -14.852 -1.562 1 92.31 333 GLY B N 1
ATOM 5611 C CA . GLY B 1 333 ? -20.938 -13.969 -2.686 1 92.31 333 GLY B CA 1
ATOM 5612 C C . GLY B 1 333 ? -19.812 -12.992 -2.408 1 92.31 333 GLY B C 1
ATOM 5613 O O . GLY B 1 333 ? -19.266 -12.391 -3.334 1 92.31 333 GLY B O 1
ATOM 5614 N N . SER B 1 334 ? -19.484 -12.797 -1.168 1 93.75 334 SER B N 1
ATOM 5615 C CA . SER B 1 334 ? -18.438 -11.852 -0.806 1 93.75 334 SER B CA 1
ATOM 5616 C C . SER B 1 334 ? -17.047 -12.422 -1.092 1 93.75 334 SER B C 1
ATOM 5618 O O . SER B 1 334 ? -16.891 -13.641 -1.205 1 93.75 334 SER B O 1
ATOM 5620 N N . LYS B 1 335 ? -16.125 -11.484 -1.295 1 95.94 335 LYS B N 1
ATOM 5621 C CA . LYS B 1 335 ? -14.742 -11.922 -1.395 1 95.94 335 LYS B CA 1
ATOM 5622 C C . LYS B 1 335 ? -14.297 -12.633 -0.119 1 95.94 335 LYS B C 1
ATOM 5624 O O . LYS B 1 335 ? -14.641 -12.203 0.986 1 95.94 335 LYS B O 1
ATOM 5629 N N . PHE B 1 336 ? -13.609 -13.781 -0.3 1 96.88 336 PHE B N 1
ATOM 5630 C CA . PHE B 1 336 ? -13.016 -14.461 0.849 1 96.88 336 PHE B CA 1
ATOM 5631 C C . PHE B 1 336 ? -11.828 -13.672 1.386 1 96.88 336 PHE B C 1
ATOM 5633 O O . PHE B 1 336 ? -10.68 -14.008 1.092 1 96.88 336 PHE B O 1
ATOM 5640 N N . CYS B 1 337 ? -12.078 -12.664 2.189 1 95.5 337 CYS B N 1
ATOM 5641 C CA . CYS B 1 337 ? -11.07 -11.781 2.76 1 95.5 337 CYS B CA 1
ATOM 5642 C C . CYS B 1 337 ? -11.57 -11.125 4.039 1 95.5 337 CYS B C 1
ATOM 5644 O O . CYS B 1 337 ? -12.781 -10.945 4.215 1 95.5 337 CYS B O 1
ATOM 5646 N N . PRO B 1 338 ? -10.68 -10.773 4.922 1 93.19 338 PRO B N 1
ATOM 5647 C CA . PRO B 1 338 ? -11.078 -10.203 6.211 1 93.19 338 PRO B CA 1
ATOM 5648 C C . PRO B 1 338 ? -11.773 -8.852 6.07 1 93.19 338 PRO B C 1
ATOM 5650 O O . PRO B 1 338 ? -12.688 -8.547 6.84 1 93.19 338 PRO B O 1
ATOM 5653 N N . THR B 1 339 ? -11.422 -8.117 5.137 1 90.81 339 THR B N 1
ATOM 5654 C CA . THR B 1 339 ? -11.945 -6.766 5.004 1 90.81 339 THR B CA 1
ATOM 5655 C C . THR B 1 339 ? -13.438 -6.793 4.707 1 90.81 339 THR B C 1
ATOM 5657 O O . THR B 1 339 ? -14.227 -6.145 5.398 1 90.81 339 THR B O 1
ATOM 5660 N N . GLU B 1 340 ? -13.82 -7.477 3.684 1 92.38 340 GLU B N 1
ATOM 5661 C CA . GLU B 1 340 ? -15.242 -7.547 3.354 1 92.38 340 GLU B CA 1
ATOM 5662 C C . GLU B 1 340 ? -16.031 -8.219 4.473 1 92.38 340 GLU B C 1
ATOM 5664 O O . GLU B 1 340 ? -17.156 -7.797 4.785 1 92.38 340 GLU B O 1
ATOM 5669 N N . THR B 1 341 ? -15.469 -9.227 5.066 1 92.38 341 THR B N 1
ATOM 5670 C CA . THR B 1 341 ? -16.125 -9.906 6.176 1 92.38 341 THR B CA 1
ATOM 5671 C C . THR B 1 341 ? -16.375 -8.945 7.336 1 92.38 341 THR B C 1
ATOM 5673 O O . THR B 1 341 ? -17.453 -8.953 7.941 1 92.38 341 THR B O 1
ATOM 5676 N N . THR B 1 342 ? -15.422 -8.148 7.598 1 90.75 342 THR B N 1
ATOM 5677 C CA . THR B 1 342 ? -15.562 -7.164 8.672 1 90.75 342 THR B CA 1
ATOM 5678 C C . THR B 1 342 ? -16.688 -6.184 8.367 1 90.75 342 THR B C 1
ATOM 5680 O O . THR B 1 342 ? -17.516 -5.895 9.234 1 90.75 342 THR B O 1
ATOM 5683 N N . VAL B 1 343 ? -16.734 -5.727 7.188 1 90.56 343 VAL B N 1
ATOM 5684 C CA . VAL B 1 343 ? -17.766 -4.762 6.785 1 90.56 343 VAL B CA 1
ATOM 5685 C C . VAL B 1 343 ? -19.141 -5.387 6.93 1 90.56 343 VAL B C 1
ATOM 5687 O O . VAL B 1 343 ? -20.047 -4.781 7.508 1 90.56 343 VAL B O 1
ATOM 5690 N N . ILE B 1 344 ? -19.266 -6.543 6.438 1 89.44 344 ILE B N 1
ATOM 5691 C CA . ILE B 1 344 ? -20.547 -7.246 6.441 1 89.44 344 ILE B CA 1
ATOM 5692 C C . ILE B 1 344 ? -20.969 -7.531 7.879 1 89.44 344 ILE B C 1
ATOM 5694 O O . ILE B 1 344 ? -22.125 -7.309 8.242 1 89.44 344 ILE B O 1
ATOM 5698 N N . THR B 1 345 ? -20.047 -7.969 8.664 1 87.88 345 THR B N 1
ATOM 5699 C CA . THR B 1 345 ? -20.359 -8.289 10.047 1 87.88 345 THR B CA 1
ATOM 5700 C C . THR B 1 345 ? -20.75 -7.031 10.82 1 87.88 345 THR B C 1
ATOM 5702 O O . THR B 1 345 ? -21.688 -7.051 11.625 1 87.88 345 THR B O 1
ATOM 5705 N N . HIS B 1 346 ? -20.047 -6 10.578 1 85.56 346 HIS B N 1
ATOM 5706 C CA . HIS B 1 346 ? -20.391 -4.738 11.234 1 85.56 346 HIS B CA 1
ATOM 5707 C C . HIS B 1 346 ? -21.781 -4.258 10.812 1 85.56 346 HIS B C 1
ATOM 5709 O O . HIS B 1 346 ? -22.531 -3.756 11.641 1 85.56 346 HIS B O 1
ATOM 5715 N N . MET B 1 347 ? -22.047 -4.391 9.609 1 84.44 347 MET B N 1
ATOM 5716 C CA . MET B 1 347 ? -23.359 -4.004 9.102 1 84.44 347 MET B CA 1
ATOM 5717 C C . MET B 1 347 ? -24.469 -4.809 9.781 1 84.44 347 MET B C 1
ATOM 5719 O O . MET B 1 347 ? -25.484 -4.246 10.195 1 84.44 347 MET B O 1
ATOM 5723 N N . LEU B 1 348 ? -24.266 -6.059 9.891 1 83.38 348 LEU B N 1
ATOM 5724 C CA . LEU B 1 348 ? -25.266 -6.938 10.5 1 83.38 348 LEU B CA 1
ATOM 5725 C C . LEU B 1 348 ? -25.453 -6.598 11.977 1 83.38 348 LEU B C 1
ATOM 5727 O O . LEU B 1 348 ? -26.578 -6.637 12.484 1 83.38 348 LEU B O 1
ATOM 5731 N N . LEU B 1 349 ? -24.359 -6.262 12.609 1 82.19 349 LEU B N 1
ATOM 5732 C CA . LEU B 1 349 ? -24.422 -5.91 14.023 1 82.19 349 LEU B CA 1
ATOM 5733 C C . LEU B 1 349 ? -25.234 -4.637 14.234 1 82.19 349 LEU B C 1
ATOM 5735 O O . LEU B 1 349 ? -25.969 -4.516 15.219 1 82.19 349 LEU B O 1
ATOM 5739 N N . ARG B 1 350 ? -25.141 -3.814 13.375 1 78.94 350 ARG B N 1
ATOM 5740 C CA . ARG B 1 350 ? -25.859 -2.547 13.492 1 78.94 350 ARG B CA 1
ATOM 5741 C C . ARG B 1 350 ? -27.344 -2.736 13.258 1 78.94 350 ARG B C 1
ATOM 5743 O O . ARG B 1 350 ? -28.156 -1.928 13.711 1 78.94 350 ARG B O 1
ATOM 5750 N N . MET B 1 351 ? -27.625 -3.703 12.578 1 73.38 351 MET B N 1
ATOM 5751 C CA . MET B 1 351 ? -29.031 -3.979 12.297 1 73.38 351 MET B CA 1
ATOM 5752 C C . MET B 1 351 ? -29.719 -4.625 13.492 1 73.38 351 MET B C 1
ATOM 5754 O O . MET B 1 351 ? -30.938 -4.738 13.531 1 73.38 351 MET B O 1
ATOM 5758 N N . CYS B 1 352 ? -28.969 -5.105 14.508 1 71.62 352 CYS B N 1
ATOM 5759 C CA . CYS B 1 352 ? -29.531 -5.691 15.719 1 71.62 352 CYS B CA 1
ATOM 5760 C C . CYS B 1 352 ? -29.062 -4.93 16.953 1 71.62 352 CYS B C 1
ATOM 5762 O O . CYS B 1 352 ? -28.391 -5.492 17.828 1 71.62 352 CYS B O 1
ATOM 5764 N N . PRO B 1 353 ? -29.469 -3.621 17.219 1 64.69 353 PRO B N 1
ATOM 5765 C CA . PRO B 1 353 ? -28.812 -2.732 18.188 1 64.69 353 PRO B CA 1
ATOM 5766 C C . PRO B 1 353 ? -29.062 -3.164 19.625 1 64.69 353 PRO B C 1
ATOM 5768 O O . PRO B 1 353 ? -28.234 -2.881 20.5 1 64.69 353 PRO B O 1
ATOM 5771 N N . GLU B 1 354 ? -30.078 -3.865 20 1 66.62 354 GLU B N 1
ATOM 5772 C CA . GLU B 1 354 ? -30.5 -3.881 21.406 1 66.62 354 GLU B CA 1
ATOM 5773 C C . GLU B 1 354 ? -29.844 -5.023 22.172 1 66.62 354 GLU B C 1
ATOM 5775 O O . GLU B 1 354 ? -30.078 -5.195 23.359 1 66.62 354 GLU B O 1
ATOM 5780 N N . ASP B 1 355 ? -28.781 -5.621 21.625 1 71 355 ASP B N 1
ATOM 5781 C CA . ASP B 1 355 ? -28.312 -6.77 22.391 1 71 355 ASP B CA 1
ATOM 5782 C C . ASP B 1 355 ? -26.781 -6.766 22.5 1 71 355 ASP B C 1
ATOM 5784 O O . ASP B 1 355 ? -26.094 -7.27 21.609 1 71 355 ASP B O 1
ATOM 5788 N N . ARG B 1 356 ? -26.25 -6.238 23.594 1 77.56 356 ARG B N 1
ATOM 5789 C CA . ARG B 1 356 ? -24.812 -6.133 23.812 1 77.56 356 ARG B CA 1
ATOM 5790 C C . ARG B 1 356 ? -24.172 -7.512 23.891 1 77.56 356 ARG B C 1
ATOM 5792 O O . ARG B 1 356 ? -23.047 -7.703 23.406 1 77.56 356 ARG B O 1
ATOM 5799 N N . GLU B 1 357 ? -24.844 -8.383 24.562 1 81.38 357 GLU B N 1
ATOM 5800 C CA . GLU B 1 357 ? -24.312 -9.742 24.656 1 81.38 357 GLU B CA 1
ATOM 5801 C C . GLU B 1 357 ? -24.156 -10.367 23.281 1 81.38 357 GLU B C 1
ATOM 5803 O O . GLU B 1 357 ? -23.125 -10.992 22.984 1 81.38 357 GLU B O 1
ATOM 5808 N N . LEU B 1 358 ? -25.094 -10.172 22.484 1 82.12 358 LEU B N 1
ATOM 5809 C CA . LEU B 1 358 ? -25.047 -10.688 21.109 1 82.12 358 LEU B CA 1
ATOM 5810 C C . LEU B 1 358 ? -23.906 -10.062 20.328 1 82.12 358 LEU B C 1
ATOM 5812 O O . LEU B 1 358 ? -23.219 -10.742 19.562 1 82.12 358 LEU B O 1
ATOM 5816 N N . HIS B 1 359 ? -23.672 -8.867 20.641 1 82.81 359 HIS B N 1
ATOM 5817 C CA . HIS B 1 359 ? -22.594 -8.164 19.969 1 82.81 359 HIS B CA 1
ATOM 5818 C C . HIS B 1 359 ? -21.234 -8.766 20.312 1 82.81 359 HIS B C 1
ATOM 5820 O O . HIS B 1 359 ? -20.391 -8.938 19.438 1 82.81 359 HIS B O 1
ATOM 5826 N N . SER B 1 360 ? -21.109 -9.023 21.531 1 84.94 360 SER B N 1
ATOM 5827 C CA . SER B 1 360 ? -19.859 -9.609 21.969 1 84.94 360 SER B CA 1
ATOM 5828 C C . SER B 1 360 ? -19.641 -10.984 21.344 1 84.94 360 SER B C 1
ATOM 5830 O O . SER B 1 360 ? -18.531 -11.281 20.875 1 84.94 360 SER B O 1
ATOM 5832 N N . LYS B 1 361 ? -20.719 -11.773 21.391 1 85.88 361 LYS B N 1
ATOM 5833 C CA . LYS B 1 361 ? -20.625 -13.102 20.781 1 85.88 361 LYS B CA 1
ATOM 5834 C C . LYS B 1 361 ? -20.312 -13 19.297 1 85.88 361 LYS B C 1
ATOM 5836 O O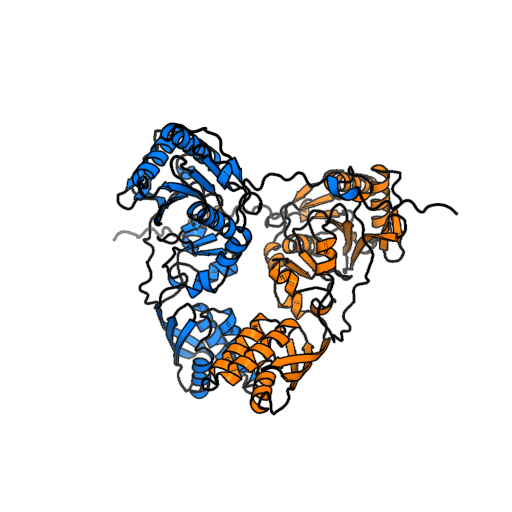 . LYS B 1 361 ? -19.484 -13.758 18.766 1 85.88 361 LYS B O 1
ATOM 5841 N N . TRP B 1 362 ? -20.891 -12.039 18.719 1 82.88 362 TRP B N 1
ATOM 5842 C CA . TRP B 1 362 ? -20.703 -11.789 17.297 1 82.88 362 TRP B CA 1
ATOM 5843 C C . TRP B 1 362 ? -19.266 -11.398 17 1 82.88 362 TRP B C 1
ATOM 5845 O O . TRP B 1 362 ? -18.672 -11.867 16.016 1 82.88 362 TRP B O 1
ATOM 5855 N N . ASN B 1 363 ? -18.75 -10.617 17.766 1 83.69 363 ASN B N 1
ATOM 5856 C CA . ASN B 1 363 ? -17.375 -10.148 17.578 1 83.69 363 ASN B CA 1
ATOM 5857 C C . ASN B 1 363 ? -16.375 -11.297 17.672 1 83.69 363 ASN B C 1
ATOM 5859 O O . ASN B 1 363 ? -15.438 -11.375 16.875 1 83.69 363 ASN B O 1
ATOM 5863 N N . VAL B 1 364 ? -16.625 -12.102 18.625 1 87.31 364 VAL B N 1
ATOM 5864 C CA . VAL B 1 364 ? -15.742 -13.25 18.797 1 87.31 364 VAL B CA 1
ATOM 5865 C C . VAL B 1 364 ? -15.82 -14.164 17.578 1 87.31 364 VAL B C 1
ATOM 5867 O O . VAL B 1 364 ? -14.797 -14.625 17.078 1 87.31 364 VAL B O 1
ATOM 5870 N N . LEU B 1 365 ? -17.031 -14.414 17.141 1 87.25 365 LEU B N 1
ATOM 5871 C CA . LEU B 1 365 ? -17.234 -15.266 15.969 1 87.25 365 LEU B CA 1
ATOM 5872 C C . LEU B 1 365 ? -16.562 -14.656 14.734 1 87.25 365 LEU B C 1
ATOM 5874 O O . LEU B 1 365 ? -15.875 -15.359 13.992 1 87.25 365 LEU B O 1
ATOM 5878 N N . CYS B 1 366 ? -16.75 -13.43 14.555 1 85.25 366 CYS B N 1
ATOM 5879 C CA . CYS B 1 366 ? -16.203 -12.727 13.398 1 85.25 366 CYS B CA 1
ATOM 5880 C C . CYS B 1 366 ? -14.68 -12.781 13.391 1 85.25 366 CYS B C 1
ATOM 5882 O O . CYS B 1 366 ? -14.062 -12.969 12.344 1 85.25 366 CYS B O 1
ATOM 5884 N N . GLU B 1 367 ? -14.109 -12.625 14.523 1 87.69 367 GLU B N 1
ATOM 5885 C CA . GLU B 1 367 ? -12.656 -12.68 14.625 1 87.69 367 GLU B CA 1
ATOM 5886 C C . GLU B 1 367 ? -12.125 -14.055 14.227 1 87.69 367 GLU B C 1
ATOM 5888 O O . GLU B 1 367 ? -11.086 -14.148 13.555 1 87.69 367 GLU B O 1
ATOM 5893 N N . LYS B 1 368 ? -12.82 -15.016 14.648 1 87.88 368 LYS B N 1
ATOM 5894 C CA . LYS B 1 368 ? -12.406 -16.375 14.297 1 87.88 368 LYS B CA 1
ATOM 5895 C C . LYS B 1 368 ? -12.531 -16.609 12.789 1 87.88 368 LYS B C 1
ATOM 5897 O O . LYS B 1 368 ? -11.656 -17.234 12.18 1 87.88 368 LYS B O 1
ATOM 5902 N N . ILE B 1 369 ? -13.57 -16.125 12.25 1 87.75 369 ILE B N 1
ATOM 5903 C CA . ILE B 1 369 ? -13.805 -16.312 10.82 1 87.75 369 ILE B CA 1
ATOM 5904 C C . ILE B 1 369 ? -12.742 -15.547 10.031 1 87.75 369 ILE B C 1
ATOM 5906 O O . ILE B 1 369 ? -12.203 -16.062 9.047 1 87.75 369 ILE B O 1
ATOM 5910 N N . LYS B 1 370 ? -12.445 -14.367 10.391 1 88.25 370 LYS B N 1
ATOM 5911 C CA . LYS B 1 370 ? -11.414 -13.562 9.742 1 88.25 370 LYS B CA 1
ATOM 5912 C C . LYS B 1 370 ? -10.055 -14.25 9.789 1 88.25 370 LYS B C 1
ATOM 5914 O O . LYS B 1 370 ? -9.258 -14.133 8.859 1 88.25 370 LYS B O 1
ATOM 5919 N N . GLY B 1 371 ? -9.836 -14.969 10.859 1 86.81 371 GLY B N 1
ATOM 5920 C CA . GLY B 1 371 ? -8.555 -15.617 11.078 1 86.81 371 GLY B CA 1
ATOM 5921 C C . GLY B 1 371 ? -8.227 -16.672 10.047 1 86.81 371 GLY B C 1
ATOM 5922 O O . GLY B 1 371 ? -7.062 -17.016 9.844 1 86.81 371 GLY B O 1
ATOM 5923 N N . ILE B 1 372 ? -9.219 -17.172 9.414 1 87.56 372 ILE B N 1
ATOM 5924 C CA . ILE B 1 372 ? -8.953 -18.25 8.461 1 87.56 372 ILE B CA 1
ATOM 5925 C C . ILE B 1 372 ? -8.836 -17.656 7.055 1 87.56 372 ILE B C 1
ATOM 5927 O O . ILE B 1 372 ? -8.703 -18.406 6.078 1 87.56 372 ILE B O 1
ATOM 5931 N N . MET B 1 373 ? -8.977 -16.359 6.977 1 91.31 373 MET B N 1
ATOM 5932 C CA . MET B 1 373 ? -8.961 -15.688 5.68 1 91.31 373 MET B CA 1
ATOM 5933 C C . MET B 1 373 ? -7.633 -14.977 5.445 1 91.31 373 MET B C 1
ATOM 5935 O O . MET B 1 373 ? -7.254 -14.727 4.297 1 91.31 373 MET B O 1
#

Nearest PDB structures (foldseek):
  3a7u-assembly1_A  TM=9.602E-01  e=4.875E-54  Bos taurus
  4tvw-assembly1_A  TM=9.300E-01  e=1.562E-35  Escherichia coli
  3a7a-assembly1_A  TM=9.246E-01  e=1.593E-34  Escherichia coli K-12
  8crj-assembly1_A  TM=8.395E-01  e=4.993E-29  Listeria monocytogenes
  8crl-assembly1_A  TM=6.411E-01  e=1.127E-22  Listeria monocytogenes

Secondary structure (DSSP, 8-state):
--------SGGGSTT-----S--HHHH-SS-EEEEES---HHHHHHHHHHHHHH---TT--EEEEE--SSEEEE-TT--HHHHS-HHHHHHHT-EEEE-SS-S--EEE-TTEEEEEEEEEGGG--HHHHHHHHHHHHHHH-TT--EEE-TTS-EEETTTEEEE-EEEEE-SSEEEEEEEEESS--HHHHHHHTS----SEEE-SPPPPP--B--GGGT-TT--HHHHHHHHHHHHHHHHT----EEEE-TT-TTTSTTHHHHHHHTTSHHHHTTTPPPEEEEEEEEEEETTEEEEEEEEEEEETTEEEEEEEE--TTTS-HHHHHHHHHHHTTSBSSHHHHHHHHHHHHHTSTT-HHHHHHHHHHHHHHHHT-/--------SGGGSGGG-------HHHH-SS-EEEEES---HHHHHHHHHHHHHH---TT--EEEEE--SSEEEE-TT--HHHHS-HHHHHHHT-EEEE-SS-S--EEE-TTEEEEEEEEEGGG--HHHHHHHHHHHHHHH-TT--EEE-TTS-EEETTTEEEE-EEEEE-SSEEEEEEEEESS--HHHHHHHTS----SEEE-SPPPPP--B--GGGT-TT--HHHHHHHHHHHHHHHHT----EEEE-TT-TTTSTTHHHHHHHTTSHHHHTTTPPPEEEEEEEEEEETTEEEEEEEEEEEETTEEEEEEEE--TTTS-HHHHHHHHHHHTTSBSSHHHHHHHHHHHHHTSTT-HHHHHHHHHHHHHHHHT-

Organism: Octodon degus (NCBI:txid10160)

Solvent-accessible surface area (backbone atoms only — not comparable to full-atom values): 39668 Å² total; per-residue (Å²): 138,81,82,81,82,80,87,76,72,73,85,71,59,71,85,55,69,72,69,69,82,63,22,57,65,68,66,60,85,45,40,46,34,38,30,50,76,51,42,45,59,46,43,54,52,26,49,54,53,45,47,61,73,67,47,81,31,80,81,26,40,36,39,39,39,40,39,20,51,60,26,39,37,34,12,45,49,26,40,62,69,64,50,26,18,59,67,61,26,61,76,68,68,41,45,76,40,48,42,87,28,41,54,50,66,44,71,36,22,82,24,25,44,32,40,34,43,38,27,27,43,88,67,57,52,64,65,62,53,49,51,45,48,47,52,21,49,35,71,77,39,69,84,60,54,65,44,76,46,96,86,54,30,32,24,41,73,81,62,24,38,30,26,51,54,30,45,41,78,55,94,59,31,20,35,38,36,33,40,40,34,22,60,50,64,60,69,59,42,55,56,40,54,46,32,80,54,63,46,67,48,63,82,37,61,70,63,78,89,76,53,66,49,41,45,32,79,79,36,79,76,46,39,66,67,56,48,53,52,36,35,43,44,46,49,15,63,73,71,70,38,66,74,53,78,42,78,39,58,61,79,39,50,68,52,36,70,64,33,62,61,45,19,52,53,46,67,33,61,59,54,54,43,23,54,20,58,52,34,34,36,51,44,75,45,80,43,79,52,95,93,38,78,41,61,34,39,39,39,38,33,32,47,50,36,17,22,73,38,53,46,57,45,56,51,58,90,77,42,52,62,69,57,39,50,49,50,25,61,57,46,40,67,34,58,65,36,42,67,54,47,48,49,52,50,50,45,55,50,61,73,50,73,88,40,68,69,58,48,54,55,46,50,55,52,50,51,56,57,37,70,66,75,136,79,79,80,80,79,86,73,71,74,82,67,59,73,80,55,69,73,64,76,76,69,22,56,64,70,66,60,85,46,39,46,33,38,30,49,74,50,43,46,61,45,44,54,50,26,47,54,52,46,48,60,75,66,45,81,30,80,82,27,39,36,39,39,36,40,40,21,51,59,28,39,36,33,13,43,50,26,41,60,67,66,49,26,18,58,69,60,26,61,75,67,69,41,45,78,38,48,44,86,29,43,55,49,66,44,73,35,21,81,26,24,44,34,41,34,43,37,28,26,43,88,67,58,52,64,66,62,53,49,50,45,46,46,51,22,49,36,71,78,38,69,84,61,53,64,45,76,47,97,85,53,29,34,24,42,74,83,62,24,38,30,26,51,55,30,45,40,79,54,92,60,32,21,35,40,35,34,40,38,35,21,60,48,63,61,67,59,42,55,57,40,53,46,31,79,54,63,46,68,49,63,82,36,59,70,63,78,89,74,52,66,48,41,44,32,80,78,39,78,75,45,38,65,68,55,48,53,52,37,36,44,44,45,51,16,62,72,70,70,37,68,74,54,80,44,80,40,57,61,79,39,49,67,53,36,70,64,31,62,61,46,19,50,53,47,66,32,61,60,55,53,44,23,55,20,56,54,32,33,36,49,45,76,45,79,43,79,52,96,94,38,78,40,63,33,40,39,39,37,33,33,47,52,35,17,22,74,40,51,45,57,45,57,52,58,90,79,42,51,62,69,57,39,49,50,50,27,59,55,47,41,67,35,59,65,37,44,66,55,48,49,50,52,50,50,44,56,49,63,74,53,74,90,39,68,69,57,48,53,56,47,49,55,52,50,52,56,57,39,68,66,75